Protein AF-0000000079730119 (afdb_homodimer)

Structure (mmCIF, N/CA/C/O backbone):
data_AF-0000000079730119-model_v1
#
loop_
_entity.id
_entity.type
_entity.pdbx_description
1 polymer 'SDR family NAD(P)-dependent oxidoreductase'
#
loop_
_atom_site.group_PDB
_atom_site.id
_atom_site.type_symbol
_atom_site.label_atom_id
_atom_site.label_alt_id
_atom_site.label_comp_id
_atom_site.label_asym_id
_atom_site.label_entity_id
_atom_site.label_seq_id
_atom_site.pdbx_PDB_ins_code
_atom_site.Cartn_x
_atom_site.Cartn_y
_atom_site.Cartn_z
_atom_site.occupancy
_atom_site.B_iso_or_equiv
_atom_site.auth_seq_id
_atom_site.auth_comp_id
_atom_site.auth_asym_id
_atom_site.auth_atom_id
_atom_site.pdbx_PDB_model_num
ATOM 1 N N . MET A 1 1 ? -7.301 -33.875 -11.289 1 64.62 1 MET A N 1
ATOM 2 C CA . MET A 1 1 ? -7.32 -32.844 -12.344 1 64.62 1 MET A CA 1
ATOM 3 C C . MET A 1 1 ? -6.062 -32 -12.297 1 64.62 1 MET A C 1
ATOM 5 O O . MET A 1 1 ? -5.508 -31.766 -11.219 1 64.62 1 MET A O 1
ATOM 9 N N . THR A 1 2 ? -5.434 -31.734 -13.453 1 90.06 2 THR A N 1
ATOM 10 C CA . THR A 1 2 ? -4.188 -30.984 -13.555 1 90.06 2 THR A CA 1
ATOM 11 C C . THR A 1 2 ? -4.41 -29.516 -13.195 1 90.06 2 THR A C 1
ATOM 13 O O . THR A 1 2 ? -5.352 -28.891 -13.672 1 90.06 2 THR A O 1
ATOM 16 N N . ARG A 1 3 ? -3.707 -29.016 -12.281 1 95 3 ARG A N 1
ATOM 17 C CA . ARG A 1 3 ? -3.83 -27.625 -11.844 1 95 3 ARG A CA 1
ATOM 18 C C . ARG A 1 3 ? -3.086 -26.688 -12.789 1 95 3 ARG A C 1
ATOM 20 O O . ARG A 1 3 ? -1.977 -26.984 -13.234 1 95 3 ARG A O 1
ATOM 27 N N . THR A 1 4 ? -3.746 -25.641 -13.086 1 98.25 4 THR A N 1
ATOM 28 C CA . THR A 1 4 ? -3.115 -24.562 -13.836 1 98.25 4 THR A CA 1
ATOM 29 C C . THR A 1 4 ? -2.592 -23.484 -12.898 1 98.25 4 THR A C 1
ATOM 31 O O . THR A 1 4 ? -3.354 -22.906 -12.117 1 98.25 4 THR A O 1
ATOM 34 N N . ALA A 1 5 ? -1.286 -23.203 -12.961 1 98.56 5 ALA A N 1
ATOM 35 C CA . ALA A 1 5 ? -0.645 -22.219 -12.102 1 98.56 5 ALA A CA 1
ATOM 36 C C . ALA A 1 5 ? -0.046 -21.078 -12.922 1 98.56 5 ALA A C 1
ATOM 38 O O . ALA A 1 5 ? 0.557 -21.312 -13.969 1 98.56 5 ALA A O 1
ATOM 39 N N . VAL A 1 6 ? -0.282 -19.891 -12.484 1 98.75 6 VAL A N 1
ATOM 40 C CA . VAL A 1 6 ? 0.342 -18.703 -13.07 1 98.75 6 VAL A CA 1
ATOM 41 C C . VAL A 1 6 ? 1.38 -18.125 -12.109 1 98.75 6 VAL A C 1
ATOM 43 O O . VAL A 1 6 ? 1.077 -17.875 -10.945 1 98.75 6 VAL A O 1
ATOM 46 N N . ILE A 1 7 ? 2.545 -18.016 -12.508 1 98.5 7 ILE A N 1
ATOM 47 C CA . ILE A 1 7 ? 3.578 -17.281 -11.781 1 98.5 7 ILE A CA 1
ATOM 48 C C . ILE A 1 7 ? 3.836 -15.938 -12.461 1 98.5 7 ILE A C 1
ATOM 50 O O . ILE A 1 7 ? 4.449 -15.883 -13.531 1 98.5 7 ILE A O 1
ATOM 54 N N . ALA A 1 8 ? 3.328 -14.883 -11.844 1 97.69 8 ALA A N 1
ATOM 55 C CA . ALA A 1 8 ? 3.432 -13.531 -12.383 1 97.69 8 ALA A CA 1
ATOM 56 C C . ALA A 1 8 ? 4.746 -12.867 -11.969 1 97.69 8 ALA A C 1
ATOM 58 O O . ALA A 1 8 ? 4.875 -12.391 -10.836 1 97.69 8 ALA A O 1
ATOM 59 N N . GLY A 1 9 ? 5.676 -12.719 -12.859 1 94 9 GLY A N 1
ATOM 60 C CA . GLY A 1 9 ? 6.973 -12.133 -12.562 1 94 9 GLY A CA 1
ATOM 61 C C . GLY A 1 9 ? 8.07 -13.164 -12.375 1 94 9 GLY A C 1
ATOM 62 O O . GLY A 1 9 ? 8.781 -13.148 -11.367 1 94 9 GLY A O 1
ATOM 63 N N . VAL A 1 10 ? 8.32 -13.945 -13.383 1 93.38 10 VAL A N 1
ATOM 64 C CA . VAL A 1 10 ? 9.297 -15.031 -13.297 1 93.38 10 VAL A CA 1
ATOM 65 C C . VAL A 1 10 ? 10.68 -14.523 -13.695 1 93.38 10 VAL A C 1
ATOM 67 O O . VAL A 1 10 ? 10.844 -13.93 -14.766 1 93.38 10 VAL A O 1
ATOM 70 N N . GLY A 1 11 ? 11.625 -14.562 -12.836 1 88.12 11 GLY A N 1
ATOM 71 C CA . GLY A 1 11 ? 13.039 -14.336 -13.086 1 88.12 11 GLY A CA 1
ATOM 72 C C . GLY A 1 11 ? 13.93 -15.438 -12.547 1 88.12 11 GLY A C 1
ATOM 73 O O . GLY A 1 11 ? 13.43 -16.453 -12.031 1 88.12 11 GLY A O 1
ATOM 74 N N . PRO A 1 12 ? 15.25 -15.062 -12.789 1 85.94 12 PRO A N 1
ATOM 75 C CA . PRO A 1 12 ? 16.156 -16.047 -12.219 1 85.94 12 PRO A CA 1
ATOM 76 C C . PRO A 1 12 ? 16.141 -16.047 -10.688 1 85.94 12 PRO A C 1
ATOM 78 O O . PRO A 1 12 ? 16.047 -14.984 -10.07 1 85.94 12 PRO A O 1
ATOM 81 N N . GLY A 1 13 ? 15.93 -17.188 -10.023 1 90.06 13 GLY A N 1
ATOM 82 C CA . GLY A 1 13 ? 15.883 -17.328 -8.578 1 90.06 13 GLY A CA 1
ATOM 83 C C . GLY A 1 13 ? 14.617 -18 -8.086 1 90.06 13 GLY A C 1
ATOM 84 O O . GLY A 1 13 ? 14.328 -19.141 -8.469 1 90.06 13 GLY A O 1
ATOM 85 N N . LEU A 1 14 ? 13.891 -17.219 -7.273 1 90.62 14 LEU A N 1
ATOM 86 C CA . LEU A 1 14 ? 12.719 -17.844 -6.664 1 90.62 14 LEU A CA 1
ATOM 87 C C . LEU A 1 14 ? 11.648 -18.141 -7.707 1 90.62 14 LEU A C 1
ATOM 89 O O . LEU A 1 14 ? 11 -19.188 -7.66 1 90.62 14 LEU A O 1
ATOM 93 N N . GLY A 1 15 ? 11.477 -17.25 -8.703 1 94.69 15 GLY A N 1
ATOM 94 C CA . GLY A 1 15 ? 10.492 -17.484 -9.75 1 94.69 15 GLY A CA 1
ATOM 95 C C . GLY A 1 15 ? 10.719 -18.781 -10.508 1 94.69 15 GLY A C 1
ATOM 96 O O . GLY A 1 15 ? 9.773 -19.531 -10.766 1 94.69 15 GLY A O 1
ATOM 97 N N . GLU A 1 16 ? 11.922 -18.969 -10.883 1 96 16 GLU A N 1
ATOM 98 C CA . GLU A 1 16 ? 12.273 -20.203 -11.578 1 96 16 GLU A CA 1
ATOM 99 C C . GLU A 1 16 ? 12.047 -21.422 -10.688 1 96 16 GLU A C 1
ATOM 101 O O . GLU A 1 16 ? 11.5 -22.422 -11.133 1 96 16 GLU A O 1
ATOM 106 N N . SER A 1 17 ? 12.477 -21.344 -9.445 1 96.69 17 SER A N 1
ATOM 107 C CA . SER A 1 17 ? 12.32 -22.438 -8.508 1 96.69 17 SER A CA 1
ATOM 108 C C . SER A 1 17 ? 10.844 -22.781 -8.305 1 96.69 17 SER A C 1
ATOM 110 O O . SER A 1 17 ? 10.484 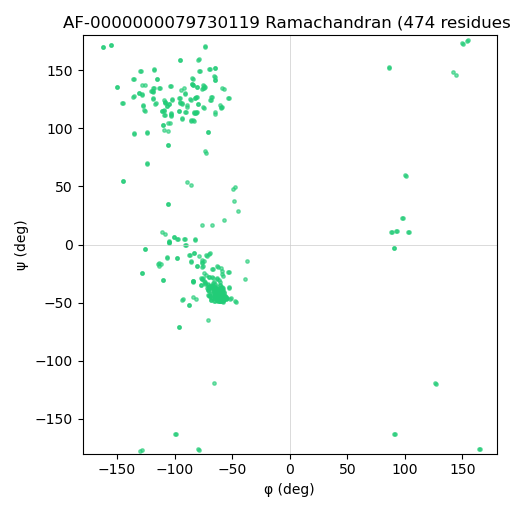-23.969 -8.203 1 96.69 17 SER A O 1
ATOM 112 N N . LEU A 1 18 ? 10 -21.75 -8.234 1 97.38 18 LEU A N 1
ATOM 113 C CA . LEU A 1 18 ? 8.562 -21.969 -8.117 1 97.38 18 LEU A CA 1
ATOM 114 C C . LEU A 1 18 ? 8.031 -22.734 -9.32 1 97.38 18 LEU A C 1
ATOM 116 O O . LEU A 1 18 ? 7.293 -23.703 -9.164 1 97.38 18 LEU A O 1
ATOM 120 N N . ALA A 1 19 ? 8.43 -22.25 -10.492 1 98.06 19 ALA A N 1
ATOM 121 C CA . ALA A 1 19 ? 7.969 -22.875 -11.734 1 98.06 19 ALA A CA 1
ATOM 122 C C . ALA A 1 19 ? 8.352 -24.344 -11.773 1 98.06 19 ALA A C 1
ATOM 124 O O . ALA A 1 19 ? 7.508 -25.203 -12.07 1 98.06 19 ALA A O 1
ATOM 125 N N . ARG A 1 20 ? 9.57 -24.641 -11.484 1 98.19 20 ARG A N 1
ATOM 126 C CA . ARG A 1 20 ? 10.07 -26 -11.531 1 98.19 20 ARG A CA 1
ATOM 127 C C . ARG A 1 20 ? 9.367 -26.875 -10.5 1 98.19 20 ARG A C 1
ATOM 129 O O . ARG A 1 20 ? 9 -28.016 -10.797 1 98.19 20 ARG A O 1
ATOM 136 N N . LYS A 1 21 ? 9.188 -26.344 -9.289 1 97.69 21 LYS A N 1
ATOM 137 C CA . LYS A 1 21 ? 8.523 -27.109 -8.234 1 97.69 21 LYS A CA 1
ATOM 138 C C . LYS A 1 21 ? 7.082 -27.438 -8.609 1 97.69 21 LYS A C 1
ATOM 140 O O . LYS A 1 21 ? 6.648 -28.578 -8.484 1 97.69 21 LYS A O 1
ATOM 145 N N . PHE A 1 22 ? 6.316 -26.453 -9.094 1 98.06 22 PHE A N 1
ATOM 146 C CA . PHE A 1 22 ? 4.918 -26.656 -9.453 1 98.06 22 PHE A CA 1
ATOM 147 C C . PHE A 1 22 ? 4.801 -27.625 -10.625 1 98.06 22 PHE A C 1
ATOM 149 O O . PHE A 1 22 ? 3.906 -28.484 -10.641 1 98.06 22 PHE A O 1
ATOM 156 N N . ALA A 1 23 ? 5.727 -27.547 -11.594 1 98.31 23 ALA A N 1
ATOM 157 C CA . ALA A 1 23 ? 5.727 -28.484 -12.719 1 98.31 23 ALA A CA 1
ATOM 158 C C . ALA A 1 23 ? 6.016 -29.906 -12.242 1 98.31 23 ALA A C 1
ATOM 160 O O . ALA A 1 23 ? 5.371 -30.859 -12.688 1 98.31 23 ALA A O 1
ATOM 161 N N . ALA A 1 24 ? 6.988 -30.031 -11.375 1 97.94 24 ALA A N 1
ATOM 162 C CA . ALA A 1 24 ? 7.348 -31.344 -10.836 1 97.94 24 ALA A CA 1
ATOM 163 C C . ALA A 1 24 ? 6.156 -32 -10.148 1 97.94 24 ALA A C 1
ATOM 165 O O . ALA A 1 24 ? 6.059 -33.219 -10.109 1 97.94 24 ALA A O 1
ATOM 166 N N . GLU A 1 25 ? 5.242 -31.172 -9.648 1 96.88 25 GLU A N 1
ATOM 167 C CA . GLU A 1 25 ? 4.055 -31.688 -8.961 1 96.88 25 GLU A CA 1
ATOM 168 C C . GLU A 1 25 ? 2.908 -31.906 -9.945 1 96.88 25 GLU A C 1
ATOM 170 O O . GLU A 1 25 ? 1.795 -32.25 -9.539 1 96.88 25 GLU A O 1
ATOM 175 N N . GLY A 1 26 ? 3.164 -31.594 -11.242 1 97.62 26 GLY A N 1
ATOM 176 C CA . GLY A 1 26 ? 2.217 -31.969 -12.281 1 97.62 26 GLY A CA 1
ATOM 177 C C . GLY A 1 26 ? 1.379 -30.797 -12.766 1 97.62 26 GLY A C 1
ATOM 178 O O . GLY A 1 26 ? 0.423 -30.984 -13.523 1 97.62 26 GLY A O 1
ATOM 179 N N . CYS A 1 27 ? 1.722 -29.594 -12.398 1 97.88 27 CYS A N 1
ATOM 180 C CA . CYS A 1 27 ? 0.944 -28.422 -12.797 1 97.88 27 CYS A CA 1
ATOM 181 C C . CYS A 1 27 ? 1.251 -28.031 -14.234 1 97.88 27 CYS A C 1
ATOM 183 O O . CYS A 1 27 ? 2.34 -28.297 -14.734 1 97.88 27 CYS A O 1
ATOM 185 N N . GLN A 1 28 ? 0.284 -27.484 -14.875 1 98.62 28 GLN A N 1
ATOM 186 C CA . GLN A 1 28 ? 0.501 -26.641 -16.031 1 98.62 28 GLN A CA 1
ATOM 187 C C . GLN A 1 28 ? 0.872 -25.219 -15.617 1 98.62 28 GLN A C 1
ATOM 189 O O . GLN A 1 28 ? 0.051 -24.5 -15.039 1 98.62 28 GLN A O 1
ATOM 194 N N . VAL A 1 29 ? 2.076 -24.844 -15.93 1 98.75 29 VAL A N 1
ATOM 195 C CA . VAL A 1 29 ? 2.623 -23.625 -15.336 1 98.75 29 VAL A CA 1
ATOM 196 C C . VAL A 1 29 ? 2.77 -22.547 -16.422 1 98.75 29 VAL A C 1
ATOM 198 O O . VAL A 1 29 ? 3.518 -22.719 -17.375 1 98.75 29 VAL A O 1
ATOM 201 N N . ALA A 1 30 ? 2.016 -21.469 -16.297 1 98.81 30 ALA A N 1
ATOM 202 C CA . ALA A 1 30 ? 2.17 -20.297 -17.156 1 98.81 30 ALA A CA 1
ATOM 203 C C . ALA A 1 30 ? 3.145 -19.297 -16.547 1 98.81 30 ALA A C 1
ATOM 205 O O . ALA A 1 30 ? 3.031 -18.953 -15.359 1 98.81 30 ALA A O 1
ATOM 206 N N . LEU A 1 31 ? 4.09 -18.859 -17.328 1 98.44 31 LEU A N 1
ATOM 207 C CA . LEU A 1 31 ? 5.168 -17.984 -16.875 1 98.44 31 LEU A CA 1
ATOM 208 C C . LEU A 1 31 ? 5.004 -16.578 -17.438 1 98.44 31 LEU A C 1
ATOM 210 O O . LEU A 1 31 ? 5.059 -16.391 -18.656 1 98.44 31 LEU A O 1
ATOM 214 N N . PHE A 1 32 ? 4.77 -15.578 -16.578 1 98 32 PHE A N 1
ATOM 215 C CA . PHE A 1 32 ? 4.711 -14.188 -17 1 98 32 PHE A CA 1
ATOM 216 C C . PHE A 1 32 ? 6.055 -13.5 -16.781 1 98 32 PHE A C 1
ATOM 218 O O . PHE A 1 32 ? 6.602 -13.523 -15.68 1 98 32 PHE A O 1
ATOM 225 N N . ALA A 1 33 ? 6.602 -12.922 -17.703 1 96.38 33 ALA A N 1
ATOM 226 C CA . ALA A 1 33 ? 7.77 -12.047 -17.625 1 96.38 33 ALA A CA 1
ATOM 227 C C . ALA A 1 33 ? 7.898 -11.188 -18.875 1 96.38 33 ALA A C 1
ATOM 229 O O . ALA A 1 33 ? 7.254 -11.461 -19.891 1 96.38 33 ALA A O 1
ATOM 230 N N . ARG A 1 34 ? 8.742 -10.258 -18.859 1 92.31 34 ARG A N 1
ATOM 231 C CA . ARG A 1 34 ? 8.961 -9.367 -19.984 1 92.31 34 ARG A CA 1
ATOM 232 C C . ARG A 1 34 ? 9.922 -9.984 -21 1 92.31 34 ARG A C 1
ATOM 234 O O . ARG A 1 34 ? 9.852 -9.695 -22.188 1 92.31 34 ARG A O 1
ATOM 241 N N . SER A 1 35 ? 10.812 -10.75 -20.422 1 90.44 35 SER A N 1
ATOM 242 C CA . SER A 1 35 ? 11.812 -11.391 -21.266 1 90.44 35 SER A CA 1
ATOM 243 C C . SER A 1 35 ? 11.281 -12.672 -21.891 1 90.44 35 SER A C 1
ATOM 245 O O . SER A 1 35 ? 11.281 -13.727 -21.25 1 90.44 35 SER A O 1
ATOM 247 N N . SER A 1 36 ? 11.008 -12.609 -23.156 1 93.44 36 SER A N 1
ATOM 248 C CA . SER A 1 36 ? 10.406 -13.75 -23.844 1 93.44 36 SER A CA 1
ATOM 249 C C . SER A 1 36 ? 11.383 -14.922 -23.922 1 93.44 36 SER A C 1
ATOM 251 O O . SER A 1 36 ? 11.016 -16.062 -23.656 1 93.44 36 SER A O 1
ATOM 253 N N . GLU A 1 37 ? 12.586 -14.617 -24.297 1 96 37 GLU A N 1
ATOM 254 C CA . GLU A 1 37 ? 13.57 -15.672 -24.469 1 96 37 GLU A CA 1
ATOM 255 C C . GLU A 1 37 ? 13.773 -16.469 -23.188 1 96 37 GLU A C 1
ATOM 257 O O . GLU A 1 37 ? 13.766 -17.703 -23.203 1 96 37 GLU A O 1
ATOM 262 N N . TYR A 1 38 ? 13.906 -15.828 -22.125 1 95 38 TYR A N 1
ATOM 263 C CA . TYR A 1 38 ? 14.148 -16.484 -20.844 1 95 38 TYR A CA 1
ATOM 264 C C . TYR A 1 38 ? 13 -17.406 -20.469 1 95 38 TYR A C 1
ATOM 266 O O . TYR A 1 38 ? 13.219 -18.562 -20.109 1 95 38 TYR A O 1
ATOM 274 N N . ILE A 1 39 ? 11.758 -16.922 -20.578 1 97.06 39 ILE A N 1
ATOM 275 C CA . ILE A 1 39 ? 10.633 -17.719 -20.109 1 97.06 39 ILE A CA 1
ATOM 276 C C . ILE A 1 39 ? 10.336 -18.812 -21.125 1 97.06 39 ILE A C 1
ATOM 278 O O . ILE A 1 39 ? 9.82 -19.875 -20.766 1 97.06 39 ILE A O 1
ATOM 282 N N . GLU A 1 40 ? 10.602 -18.641 -22.422 1 97.88 40 GLU A N 1
ATOM 283 C CA . GLU A 1 40 ? 10.461 -19.703 -23.406 1 97.88 40 GLU A CA 1
ATOM 284 C C . GLU A 1 40 ? 11.422 -20.859 -23.109 1 97.88 40 GLU A C 1
ATOM 286 O O . GLU A 1 40 ? 11.023 -22.031 -23.141 1 97.88 40 GLU A O 1
ATOM 291 N N . ASP A 1 41 ? 12.656 -20.484 -22.828 1 97.88 41 ASP A N 1
ATOM 292 C CA . ASP A 1 41 ? 13.648 -21.484 -22.453 1 97.88 41 ASP A CA 1
ATOM 293 C C . ASP A 1 41 ? 13.227 -22.234 -21.188 1 97.88 41 ASP A C 1
ATOM 295 O O . ASP A 1 41 ? 13.32 -23.469 -21.125 1 97.88 41 ASP A O 1
ATOM 299 N N . LEU A 1 42 ? 12.797 -21.531 -20.172 1 97.69 42 LEU A N 1
ATOM 300 C CA . LEU A 1 42 ? 12.375 -22.141 -18.906 1 97.69 42 LEU A CA 1
ATOM 301 C C . LEU A 1 42 ? 11.164 -23.031 -19.125 1 97.69 42 LEU A C 1
ATOM 303 O O . LEU A 1 42 ? 11.117 -24.156 -18.609 1 97.69 42 LEU A O 1
ATOM 307 N N . ALA A 1 43 ? 10.195 -22.562 -19.875 1 98.25 43 ALA A N 1
ATOM 308 C CA . ALA A 1 43 ? 8.984 -23.328 -20.141 1 98.25 43 ALA A CA 1
ATOM 309 C C . ALA A 1 43 ? 9.312 -24.672 -20.781 1 98.25 43 ALA A C 1
ATOM 311 O O . ALA A 1 43 ? 8.711 -25.703 -20.438 1 98.25 43 ALA A O 1
ATOM 312 N N . SER A 1 44 ? 10.266 -24.703 -21.703 1 97.88 44 SER A N 1
ATOM 313 C CA . SER A 1 44 ? 10.641 -25.906 -22.422 1 97.88 44 SER A CA 1
ATOM 314 C C . SER A 1 44 ? 11.461 -26.844 -21.547 1 97.88 44 SER A C 1
ATOM 316 O O . SER A 1 44 ? 11.586 -28.047 -21.844 1 97.88 44 SER A O 1
ATOM 318 N N . ASP A 1 45 ? 12 -26.297 -20.484 1 97.81 45 ASP A N 1
ATOM 319 C CA . ASP A 1 45 ? 12.93 -27.047 -19.656 1 97.81 45 ASP A CA 1
ATOM 320 C C . ASP A 1 45 ? 12.273 -27.5 -18.359 1 97.81 45 ASP A C 1
ATOM 322 O O . ASP A 1 45 ? 12.938 -28.047 -17.484 1 97.81 45 ASP A O 1
ATOM 326 N N . LEU A 1 46 ? 11.016 -27.234 -18.125 1 98 46 LEU A N 1
ATOM 327 C CA . LEU A 1 46 ? 10.344 -27.609 -16.891 1 98 46 LEU A CA 1
ATOM 328 C C . LEU A 1 46 ? 10.258 -29.141 -16.766 1 98 46 LEU A C 1
ATOM 330 O O . LEU A 1 46 ? 10.133 -29.844 -17.781 1 98 46 LEU A O 1
ATOM 334 N N . PRO A 1 47 ? 10.367 -29.641 -15.578 1 97.38 47 PRO A N 1
ATOM 335 C CA . PRO A 1 47 ? 10.375 -31.094 -15.391 1 97.38 47 PRO A CA 1
ATOM 336 C C . PRO A 1 47 ? 9.016 -31.734 -15.672 1 97.38 47 PRO A C 1
ATOM 338 O O . PRO A 1 47 ? 7.977 -31.094 -15.453 1 97.38 47 PRO A O 1
ATOM 341 N N . ASP A 1 48 ? 8.992 -33 -16.109 1 95.31 48 ASP A N 1
ATOM 342 C CA . ASP A 1 48 ? 7.805 -33.844 -16.141 1 95.31 48 ASP A CA 1
ATOM 343 C C . ASP A 1 48 ? 7.289 -34.125 -14.734 1 95.31 48 ASP A C 1
ATOM 345 O O . ASP A 1 48 ? 8.062 -34.188 -13.781 1 95.31 48 ASP A O 1
ATOM 349 N N . PRO A 1 49 ? 5.992 -34.156 -14.562 1 96.31 49 PRO A N 1
ATOM 350 C CA . PRO A 1 49 ? 4.965 -34.281 -15.602 1 96.31 49 PRO A CA 1
ATOM 351 C C . PRO A 1 49 ? 4.312 -32.938 -15.953 1 96.31 49 PRO A C 1
ATOM 353 O O . PRO A 1 49 ? 3.309 -32.906 -16.672 1 96.31 49 PRO A O 1
ATOM 356 N N . GLY A 1 50 ? 4.82 -31.844 -15.391 1 96.88 50 GLY A N 1
ATOM 357 C CA . GLY A 1 50 ? 4.195 -30.547 -15.656 1 96.88 50 GLY A CA 1
ATOM 358 C C . GLY A 1 50 ? 4.477 -30.031 -17.047 1 96.88 50 GLY A C 1
ATOM 359 O O . GLY A 1 50 ? 5.168 -30.672 -17.828 1 96.88 50 GLY A O 1
ATOM 360 N N . GLU A 1 51 ? 3.809 -29 -17.406 1 97.56 51 GLU A N 1
ATOM 361 C CA . GLU A 1 51 ? 3.965 -28.297 -18.688 1 97.56 51 GLU A CA 1
ATOM 362 C C . GLU A 1 51 ? 4.129 -26.797 -18.469 1 97.56 51 GLU A C 1
ATOM 364 O O . GLU A 1 51 ? 3.58 -26.234 -17.531 1 97.56 51 GLU A O 1
ATOM 369 N N . GLY A 1 52 ? 4.883 -26.219 -19.391 1 98.31 52 GLY A N 1
ATOM 370 C CA . GLY A 1 52 ? 5.109 -24.781 -19.297 1 98.31 52 GLY A CA 1
ATOM 371 C C . GLY A 1 52 ? 4.52 -24.016 -20.453 1 98.31 52 GLY A C 1
ATOM 372 O O . GLY A 1 52 ? 4.504 -24.5 -21.594 1 98.31 52 GLY A O 1
ATOM 373 N N . LEU A 1 53 ? 3.994 -22.875 -20.188 1 98.56 53 LEU A N 1
ATOM 374 C CA . LEU A 1 53 ? 3.553 -21.906 -21.188 1 98.56 53 LEU A CA 1
ATOM 375 C C . LEU A 1 53 ? 4.199 -20.547 -20.953 1 98.56 53 LEU A C 1
ATOM 377 O O . LEU A 1 53 ? 4.012 -19.938 -19.906 1 98.56 53 LEU A O 1
ATOM 381 N N . ALA A 1 54 ? 5.035 -20.141 -21.906 1 98.62 54 ALA A N 1
ATOM 382 C CA . ALA A 1 54 ? 5.617 -18.797 -21.844 1 98.62 54 ALA A CA 1
ATOM 383 C C . ALA A 1 54 ? 4.629 -17.75 -22.344 1 98.62 54 ALA A C 1
ATOM 385 O O . ALA A 1 54 ? 4.148 -17.812 -23.469 1 98.62 54 ALA A O 1
ATOM 386 N N . VAL A 1 55 ? 4.297 -16.797 -21.5 1 98.44 55 VAL A N 1
ATOM 387 C CA . VAL A 1 55 ? 3.402 -15.695 -21.859 1 98.44 55 VAL A CA 1
ATOM 388 C C . VAL A 1 55 ? 4.094 -14.359 -21.594 1 98.44 55 VAL A C 1
ATOM 390 O O . VAL A 1 55 ? 4.094 -13.859 -20.469 1 98.44 55 VAL A O 1
ATOM 393 N N . GLN A 1 56 ? 4.676 -13.805 -22.625 1 98.06 56 GLN A N 1
ATOM 394 C CA . GLN A 1 56 ? 5.332 -12.516 -22.453 1 98.06 56 GLN A CA 1
ATOM 395 C C . GLN A 1 56 ? 4.348 -11.445 -21.984 1 98.06 56 GLN A C 1
ATOM 397 O O . GLN A 1 56 ? 3.354 -11.172 -22.656 1 98.06 56 GLN A O 1
ATOM 402 N N . THR A 1 57 ? 4.621 -10.914 -20.781 1 97.62 57 THR A N 1
ATOM 403 C CA . THR A 1 57 ? 3.693 -9.984 -20.156 1 97.62 57 THR A CA 1
ATOM 404 C C . THR A 1 57 ? 4.449 -8.914 -19.359 1 97.62 57 THR A C 1
ATOM 406 O O . THR A 1 57 ? 5.293 -9.242 -18.531 1 97.62 57 THR A O 1
ATOM 409 N N . ASP A 1 58 ? 4.238 -7.688 -19.703 1 97.31 58 ASP A N 1
ATOM 410 C CA . ASP A 1 58 ? 4.598 -6.582 -18.828 1 97.31 58 ASP A CA 1
ATOM 411 C C . ASP A 1 58 ? 3.525 -6.348 -17.766 1 97.31 58 ASP A C 1
ATOM 413 O O . ASP A 1 58 ? 2.428 -5.883 -18.078 1 97.31 58 ASP A O 1
ATOM 417 N N . LEU A 1 59 ? 3.871 -6.598 -16.547 1 96.94 59 LEU A N 1
ATOM 418 C CA . LEU A 1 59 ? 2.889 -6.57 -15.477 1 96.94 59 LEU A CA 1
ATOM 419 C C . LEU A 1 59 ? 2.465 -5.141 -15.156 1 96.94 59 LEU A C 1
ATOM 421 O O . LEU A 1 59 ? 1.514 -4.922 -14.406 1 96.94 59 LEU A O 1
ATOM 425 N N . ALA A 1 60 ? 3.143 -4.152 -15.719 1 96.19 60 ALA A N 1
ATOM 426 C CA . ALA A 1 60 ? 2.697 -2.77 -15.594 1 96.19 60 ALA A CA 1
ATOM 427 C C . ALA A 1 60 ? 1.631 -2.438 -16.625 1 96.19 60 ALA A C 1
ATOM 429 O O . ALA A 1 60 ? 1.044 -1.353 -16.609 1 96.19 60 ALA A O 1
ATOM 430 N N . ASP A 1 61 ? 1.394 -3.348 -17.516 1 97.62 61 ASP A N 1
ATOM 431 C CA . ASP A 1 61 ? 0.438 -3.137 -18.594 1 97.62 61 ASP A CA 1
ATOM 432 C C . ASP A 1 61 ? -0.818 -3.979 -18.391 1 97.62 61 ASP A C 1
ATOM 434 O O . ASP A 1 61 ? -0.809 -5.188 -18.641 1 97.62 61 ASP A O 1
ATOM 438 N N . VAL A 1 62 ? -1.904 -3.35 -18.125 1 98.19 62 VAL A N 1
ATOM 439 C CA . VAL A 1 62 ? -3.16 -3.996 -17.75 1 98.19 62 VAL A CA 1
ATOM 440 C C . VAL A 1 62 ? -3.648 -4.863 -18.922 1 98.19 62 VAL A C 1
ATOM 442 O O . VAL A 1 62 ? -4.062 -6.008 -18.719 1 98.19 62 VAL A O 1
ATOM 445 N N . GLU A 1 63 ? -3.625 -4.348 -20.062 1 98.31 63 GLU A N 1
ATOM 446 C CA . GLU A 1 63 ? -4.137 -5.07 -21.219 1 98.31 63 GLU A CA 1
ATOM 447 C C . GLU A 1 63 ? -3.293 -6.309 -21.516 1 98.31 63 GLU A C 1
ATOM 449 O O . GLU A 1 63 ? -3.828 -7.355 -21.891 1 98.31 63 GLU A O 1
ATOM 454 N N . GLN A 1 64 ? -2.025 -6.23 -21.391 1 98.44 64 GLN A N 1
ATOM 455 C CA . GLN A 1 64 ? -1.167 -7.395 -21.609 1 98.44 64 GLN A CA 1
ATOM 456 C C . GLN A 1 64 ? -1.468 -8.484 -20.578 1 98.44 64 GLN A C 1
ATOM 458 O O . GLN A 1 64 ? -1.431 -9.672 -20.906 1 98.44 64 GLN A O 1
ATOM 463 N N . ILE A 1 65 ? -1.742 -8.109 -19.344 1 98.62 65 ILE A N 1
ATOM 464 C CA . ILE A 1 65 ? -2.105 -9.078 -18.328 1 98.62 65 ILE A CA 1
ATOM 465 C C . ILE A 1 65 ? -3.381 -9.812 -18.734 1 98.62 65 ILE A C 1
ATOM 467 O O . ILE A 1 65 ? -3.434 -11.047 -18.688 1 98.62 65 ILE A O 1
ATOM 471 N N . ARG A 1 66 ? -4.383 -9.078 -19.141 1 98.69 66 ARG A N 1
ATOM 472 C CA . ARG A 1 66 ? -5.66 -9.672 -19.516 1 98.69 66 ARG A CA 1
ATOM 473 C C . ARG A 1 66 ? -5.496 -10.617 -20.703 1 98.69 66 ARG A C 1
ATOM 475 O O . ARG A 1 66 ? -6.039 -11.719 -20.703 1 98.69 66 ARG A O 1
ATOM 482 N N . GLU A 1 67 ? -4.738 -10.148 -21.672 1 98.62 67 GLU A N 1
ATOM 483 C CA . GLU A 1 67 ? -4.453 -10.992 -22.844 1 98.62 67 GLU A CA 1
ATOM 484 C C . GLU A 1 67 ? -3.707 -12.258 -22.438 1 98.62 67 GLU A C 1
ATOM 486 O O . GLU A 1 67 ? -3.934 -13.328 -23 1 98.62 67 GLU A O 1
ATOM 491 N N . GLY A 1 68 ? -2.783 -12.102 -21.5 1 98.69 68 GLY A N 1
ATOM 492 C CA . GLY A 1 68 ? -2.068 -13.258 -20.984 1 98.69 68 GLY A CA 1
ATOM 493 C C . GLY A 1 68 ? -2.982 -14.297 -20.359 1 98.69 68 GLY A C 1
ATOM 494 O O . GLY A 1 68 ? -2.84 -15.492 -20.625 1 98.69 68 GLY A O 1
ATOM 495 N N . PHE A 1 69 ? -3.92 -13.883 -19.562 1 98.81 69 PHE A N 1
ATOM 496 C CA . PHE A 1 69 ? -4.848 -14.812 -18.922 1 98.81 69 PHE A CA 1
ATOM 497 C C . PHE A 1 69 ? -5.754 -15.461 -19.969 1 98.81 69 PHE A C 1
ATOM 499 O O . PHE A 1 69 ? -6.125 -16.625 -19.828 1 98.81 69 PHE A O 1
ATOM 506 N N . GLU A 1 70 ? -6.141 -14.672 -21 1 98.69 70 GLU A N 1
ATOM 507 C CA . GLU A 1 70 ? -6.906 -15.258 -22.094 1 98.69 70 GLU A CA 1
ATOM 508 C C . GLU A 1 70 ? -6.129 -16.375 -22.781 1 98.69 70 GLU A C 1
ATOM 510 O O . GLU A 1 70 ? -6.688 -17.422 -23.094 1 98.69 70 GLU A O 1
ATOM 515 N N . ALA A 1 71 ? -4.883 -16.141 -23.078 1 98.62 71 ALA A N 1
ATOM 516 C CA . ALA A 1 71 ? -4.023 -17.141 -23.703 1 98.62 71 ALA A CA 1
ATOM 517 C C . ALA A 1 71 ? -3.932 -18.391 -22.844 1 98.62 71 ALA A C 1
ATOM 519 O O . ALA A 1 71 ? -3.941 -19.516 -23.359 1 98.62 71 ALA A O 1
ATOM 520 N N . ILE A 1 72 ? -3.818 -18.234 -21.516 1 98.69 72 ILE A N 1
ATOM 521 C CA . ILE A 1 72 ? -3.736 -19.344 -20.578 1 98.69 72 ILE A CA 1
ATOM 522 C C . ILE A 1 72 ? -5.027 -20.156 -20.625 1 98.69 72 ILE A C 1
ATOM 524 O O . ILE A 1 72 ? -4.992 -21.391 -20.719 1 98.69 72 ILE A O 1
ATOM 528 N N . ARG A 1 73 ? -6.16 -19.484 -20.578 1 98.38 73 ARG A N 1
ATOM 529 C CA . ARG A 1 73 ? -7.453 -20.156 -20.609 1 98.38 73 ARG A CA 1
ATOM 530 C C . ARG A 1 73 ? -7.613 -20.969 -21.891 1 98.38 73 ARG A C 1
ATOM 532 O O . ARG A 1 73 ? -8.156 -22.078 -21.859 1 98.38 73 ARG A O 1
ATOM 539 N N . ALA A 1 74 ? -7.176 -20.391 -22.984 1 98.44 74 ALA A N 1
ATOM 540 C CA . ALA A 1 74 ? -7.273 -21.078 -24.266 1 98.44 74 ALA A CA 1
ATOM 541 C C . ALA A 1 74 ? -6.426 -22.344 -24.281 1 98.44 74 ALA A C 1
ATOM 543 O O . ALA A 1 74 ? -6.809 -23.344 -24.891 1 98.44 74 ALA A O 1
ATOM 544 N N . GLU A 1 75 ? -5.297 -22.312 -23.625 1 98.25 75 GLU A N 1
ATOM 545 C CA . GLU A 1 75 ? -4.34 -23.422 -23.703 1 98.25 75 GLU A CA 1
ATOM 546 C C . GLU A 1 75 ? -4.559 -24.422 -22.578 1 98.25 75 GLU A C 1
ATOM 548 O O . GLU A 1 75 ? -4.512 -25.641 -22.812 1 98.25 75 GLU A O 1
ATOM 553 N N . PHE A 1 76 ? -4.715 -23.922 -21.312 1 98.12 76 PHE A N 1
ATOM 554 C CA . PHE A 1 76 ? -4.68 -24.781 -20.141 1 98.12 76 PHE A CA 1
ATOM 555 C C . PHE A 1 76 ? -6.047 -24.828 -19.469 1 98.12 76 PHE A C 1
ATOM 557 O O . PHE A 1 76 ? -6.32 -25.734 -18.672 1 98.12 76 PHE A O 1
ATOM 564 N N . GLY A 1 77 ? -6.953 -23.859 -19.828 1 97.88 77 GLY A N 1
ATOM 565 C CA . GLY A 1 77 ? -8.211 -23.719 -19.109 1 97.88 77 GLY A CA 1
ATOM 566 C C . GLY A 1 77 ? -8.117 -22.75 -17.922 1 97.88 77 GLY A C 1
ATOM 567 O O . GLY A 1 77 ? -7.223 -21.906 -17.875 1 97.88 77 GLY A O 1
ATOM 568 N N . PRO A 1 78 ? -9.086 -22.797 -16.984 1 98.25 78 PRO A N 1
ATOM 569 C CA . PRO A 1 78 ? -9.148 -21.859 -15.875 1 98.25 78 PRO A CA 1
ATOM 570 C C . PRO A 1 78 ? -7.961 -21.984 -14.922 1 98.25 78 PRO A C 1
ATOM 572 O O . PRO A 1 78 ? -7.441 -23.078 -14.727 1 98.25 78 PRO A O 1
ATOM 575 N N . VAL A 1 79 ? -7.629 -20.906 -14.281 1 98.5 79 VAL A N 1
ATOM 576 C CA . VAL A 1 79 ? -6.48 -20.828 -13.383 1 98.5 79 VAL A CA 1
ATOM 577 C C . VAL A 1 79 ? -6.879 -21.328 -11.992 1 98.5 79 VAL A C 1
ATOM 579 O O . VAL A 1 79 ? -7.922 -20.938 -11.469 1 98.5 79 VAL A O 1
ATOM 582 N N . ASP A 1 80 ? -5.965 -22.109 -11.398 1 97.19 80 ASP A N 1
ATOM 583 C CA . ASP A 1 80 ? -6.199 -22.672 -10.07 1 97.19 80 ASP A CA 1
ATOM 584 C C . ASP A 1 80 ? -5.289 -22.016 -9.031 1 97.19 80 ASP A C 1
ATOM 586 O O . ASP A 1 80 ? -5.609 -22 -7.844 1 97.19 80 ASP A O 1
ATOM 590 N N . VAL A 1 81 ? -4.121 -21.594 -9.477 1 97.69 81 VAL A N 1
ATOM 591 C CA . VAL A 1 81 ? -3.113 -21.047 -8.578 1 97.69 81 VAL A CA 1
ATOM 592 C C . VAL A 1 81 ? -2.498 -19.797 -9.203 1 97.69 81 VAL A C 1
ATOM 594 O O . VAL A 1 81 ? -2.107 -19.797 -10.375 1 97.69 81 VAL A O 1
ATOM 597 N N . LEU A 1 82 ? -2.494 -18.75 -8.492 1 98.5 82 LEU A N 1
ATOM 598 C CA . LEU A 1 82 ? -1.784 -17.531 -8.883 1 98.5 82 LEU A CA 1
ATOM 599 C C . LEU A 1 82 ? -0.708 -17.188 -7.855 1 98.5 82 LEU A C 1
ATOM 601 O O . LEU A 1 82 ? -0.977 -17.141 -6.652 1 98.5 82 LEU A O 1
ATOM 605 N N . VAL A 1 83 ? 0.482 -17.016 -8.297 1 98.19 83 VAL A N 1
ATOM 606 C CA . VAL A 1 83 ? 1.547 -16.453 -7.473 1 98.19 83 VAL A CA 1
ATOM 607 C C . VAL A 1 83 ? 1.904 -15.062 -7.969 1 98.19 83 VAL A C 1
ATOM 609 O O . VAL A 1 83 ? 2.557 -14.906 -9 1 98.19 83 VAL A O 1
ATOM 612 N N . ASN A 1 84 ? 1.419 -14.039 -7.246 1 97.81 84 ASN A N 1
ATOM 613 C CA . ASN A 1 84 ? 1.922 -12.688 -7.461 1 97.81 84 ASN A CA 1
ATOM 614 C C . ASN A 1 84 ? 3.348 -12.531 -6.941 1 97.81 84 ASN A C 1
ATOM 616 O O . ASN A 1 84 ? 3.553 -12.188 -5.773 1 97.81 84 ASN A O 1
ATOM 620 N N . HIS A 1 85 ? 4.328 -12.656 -7.828 1 94.19 85 HIS A N 1
ATOM 621 C CA . HIS A 1 85 ? 5.723 -12.781 -7.418 1 94.19 85 HIS A CA 1
ATOM 622 C C . HIS A 1 85 ? 6.543 -11.578 -7.867 1 94.19 85 HIS A C 1
ATOM 624 O O . HIS A 1 85 ? 7.602 -11.297 -7.309 1 94.19 85 HIS A O 1
ATOM 630 N N . ALA A 1 86 ? 6.023 -10.828 -8.781 1 82.81 86 ALA A N 1
ATOM 631 C CA . ALA A 1 86 ? 6.793 -9.734 -9.367 1 82.81 86 ALA A CA 1
ATOM 632 C C . ALA A 1 86 ? 7.234 -8.742 -8.297 1 82.81 86 ALA A C 1
ATOM 634 O O . ALA A 1 86 ? 6.539 -8.547 -7.297 1 82.81 86 ALA A O 1
ATOM 635 N N . SER A 1 87 ? 8.5 -8.406 -8.438 1 73.19 87 SER A N 1
ATOM 636 C CA . SER A 1 87 ? 9.008 -7.34 -7.586 1 73.19 87 SER A CA 1
ATOM 637 C C . SER A 1 87 ? 9.695 -6.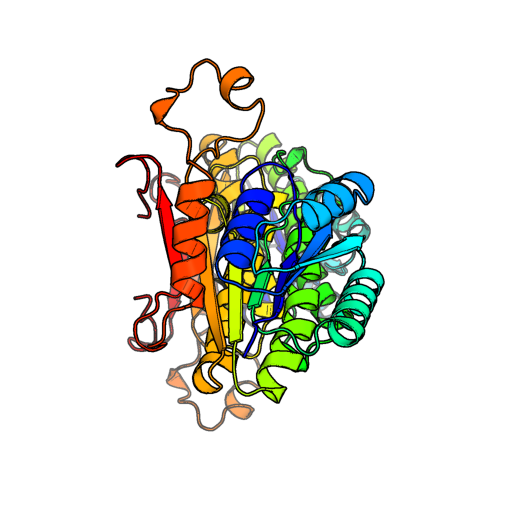258 -8.414 1 73.19 87 SER A C 1
ATOM 639 O O . SER A 1 87 ? 10.484 -6.562 -9.312 1 73.19 87 SER A O 1
ATOM 641 N N . ALA A 1 88 ? 9.227 -5.141 -8.336 1 71.69 88 ALA A N 1
ATOM 642 C CA . ALA A 1 88 ? 9.945 -4 -8.906 1 71.69 88 ALA A CA 1
ATOM 643 C C . ALA A 1 88 ? 10.648 -3.195 -7.82 1 71.69 88 ALA A C 1
ATOM 645 O O . ALA A 1 88 ? 10.031 -2.807 -6.828 1 71.69 88 ALA A O 1
ATOM 646 N N . ALA A 1 89 ? 11.906 -3.096 -8.125 1 68.38 89 ALA A N 1
ATOM 647 C CA . ALA A 1 89 ? 12.797 -2.441 -7.164 1 68.38 89 ALA A CA 1
ATOM 648 C C . ALA A 1 89 ? 12.625 -0.925 -7.203 1 68.38 89 ALA A C 1
ATOM 650 O O . ALA A 1 89 ? 12.367 -0.352 -8.266 1 68.38 89 ALA A O 1
ATOM 651 N N . SER A 1 90 ? 12.531 -0.308 -6.172 1 71 90 SER A N 1
ATOM 652 C CA . SER A 1 90 ? 12.719 1.115 -5.91 1 71 90 SER A CA 1
ATOM 653 C C . SER A 1 90 ? 13.547 1.34 -4.648 1 71 90 SER A C 1
ATOM 655 O O . SER A 1 90 ? 12.992 1.445 -3.551 1 71 90 SER A O 1
ATOM 657 N N . TRP A 1 91 ? 14.812 1.527 -4.801 1 82.31 91 TRP A N 1
ATOM 658 C CA . TRP A 1 91 ? 15.727 1.505 -3.662 1 82.31 91 TRP A CA 1
ATOM 659 C C . TRP A 1 91 ? 16.188 2.914 -3.311 1 82.31 91 TRP A C 1
ATOM 661 O O . TRP A 1 91 ? 17.375 3.129 -3.01 1 82.31 91 TRP A O 1
ATOM 671 N N . THR A 1 92 ? 15.305 3.801 -3.496 1 89.94 92 THR A N 1
ATOM 672 C CA . THR A 1 92 ? 15.609 5.176 -3.104 1 89.94 92 THR A CA 1
ATOM 673 C C . THR A 1 92 ? 14.641 5.652 -2.023 1 89.94 92 THR A C 1
ATOM 675 O O . THR A 1 92 ? 13.516 5.152 -1.921 1 89.94 92 THR A O 1
ATOM 678 N N . GLY A 1 93 ? 15.203 6.559 -1.224 1 94.31 93 GLY A N 1
ATOM 679 C CA . GLY A 1 93 ? 14.406 7.148 -0.157 1 94.31 93 GLY A CA 1
ATOM 680 C C . GLY A 1 93 ? 13.477 8.242 -0.642 1 94.31 93 GLY A C 1
ATOM 681 O O . GLY A 1 93 ? 13.391 8.508 -1.844 1 94.31 93 GLY A O 1
ATOM 682 N N . LEU A 1 94 ? 12.82 8.828 0.328 1 96.75 94 LEU A N 1
ATOM 683 C CA . LEU A 1 94 ? 11.75 9.781 0.048 1 96.75 94 LEU A CA 1
ATOM 684 C C . LEU A 1 94 ? 12.25 10.906 -0.85 1 96.75 94 LEU A C 1
ATOM 686 O O . LEU A 1 94 ? 11.625 11.211 -1.87 1 96.75 94 LEU A O 1
ATOM 690 N N . MET A 1 95 ? 13.398 11.461 -0.529 1 97.06 95 MET A N 1
ATOM 691 C CA . MET A 1 95 ? 13.844 12.688 -1.185 1 97.06 95 MET A CA 1
ATOM 692 C C . MET A 1 95 ? 14.453 12.383 -2.547 1 97.06 95 MET A C 1
ATOM 694 O O . MET A 1 95 ? 14.531 13.266 -3.408 1 97.06 95 MET A O 1
ATOM 698 N N . ASP A 1 96 ? 14.828 11.148 -2.768 1 96.38 96 ASP A N 1
ATOM 699 C CA . ASP A 1 96 ? 15.562 10.797 -3.977 1 96.38 96 ASP A CA 1
ATOM 700 C C . ASP A 1 96 ? 14.688 10.031 -4.957 1 96.38 96 ASP A C 1
ATOM 702 O O . ASP A 1 96 ? 15.086 9.781 -6.098 1 96.38 96 ASP A O 1
ATOM 706 N N . THR A 1 97 ? 13.555 9.617 -4.527 1 96.5 97 THR A N 1
ATOM 707 C CA . THR A 1 97 ? 12.648 8.875 -5.395 1 96.5 97 THR A CA 1
ATOM 708 C C . THR A 1 97 ? 11.844 9.828 -6.273 1 96.5 97 THR A C 1
ATOM 710 O O . THR A 1 97 ? 11.219 10.766 -5.777 1 96.5 97 THR A O 1
ATOM 713 N N . THR A 1 98 ? 11.891 9.602 -7.59 1 96.81 98 THR A N 1
ATOM 714 C CA . THR A 1 98 ? 11.055 10.391 -8.492 1 96.81 98 THR A CA 1
ATOM 715 C C . THR A 1 98 ? 9.617 9.875 -8.492 1 96.81 98 THR A C 1
ATOM 717 O O . THR A 1 98 ? 9.367 8.727 -8.125 1 96.81 98 THR A O 1
ATOM 720 N N . VAL A 1 99 ? 8.695 10.688 -8.906 1 97.06 99 VAL A N 1
ATOM 721 C CA . VAL A 1 99 ? 7.301 10.273 -9.016 1 97.06 99 VAL A CA 1
ATOM 722 C C . VAL A 1 99 ? 7.18 9.102 -9.984 1 97.06 99 VAL A C 1
ATOM 724 O O . VAL A 1 99 ? 6.414 8.164 -9.742 1 97.06 99 VAL A O 1
ATOM 727 N N . GLU A 1 100 ? 7.938 9.18 -11 1 95.81 100 GLU A N 1
ATOM 728 C CA . GLU A 1 100 ? 7.914 8.109 -12 1 95.81 100 GLU A CA 1
ATOM 729 C C . GLU A 1 100 ? 8.352 6.781 -11.406 1 95.81 100 GLU A C 1
ATOM 731 O O . GLU A 1 100 ? 7.711 5.754 -11.617 1 95.81 100 GLU A O 1
ATOM 736 N N . ALA A 1 101 ? 9.469 6.773 -10.688 1 94.94 101 ALA A N 1
ATOM 737 C CA . ALA A 1 101 ? 9.969 5.555 -10.055 1 94.94 101 ALA A CA 1
ATOM 738 C C . ALA A 1 101 ? 8.977 5.023 -9.031 1 94.94 101 ALA A C 1
ATOM 740 O O . ALA A 1 101 ? 8.75 3.814 -8.938 1 94.94 101 ALA A O 1
ATOM 741 N N . PHE A 1 102 ? 8.422 5.934 -8.266 1 95.94 102 PHE A N 1
ATOM 742 C CA . PHE A 1 102 ? 7.406 5.594 -7.273 1 95.94 102 PHE A CA 1
ATOM 743 C C . PHE A 1 102 ? 6.215 4.906 -7.93 1 95.94 102 PHE A C 1
ATOM 745 O O . PHE A 1 102 ? 5.762 3.859 -7.461 1 95.94 102 PHE A O 1
ATOM 752 N N . GLU A 1 103 ? 5.746 5.43 -9.039 1 95.94 103 GLU A N 1
ATOM 753 C CA . GLU A 1 103 ? 4.59 4.906 -9.758 1 95.94 103 GLU A CA 1
ATOM 754 C C . GLU A 1 103 ? 4.918 3.572 -10.43 1 95.94 103 GLU A C 1
ATOM 756 O O . GLU A 1 103 ? 4.051 2.705 -10.555 1 95.94 103 GLU A O 1
ATOM 761 N N . ASN A 1 104 ? 6.098 3.467 -10.859 1 94.62 104 ASN A N 1
ATOM 762 C CA . ASN A 1 104 ? 6.477 2.209 -11.5 1 94.62 104 ASN A CA 1
ATOM 763 C C . ASN A 1 104 ? 6.414 1.042 -10.516 1 94.62 104 ASN A C 1
ATOM 765 O O . ASN A 1 104 ? 5.969 -0.051 -10.867 1 94.62 104 ASN A O 1
ATOM 769 N N . ALA A 1 105 ? 6.883 1.261 -9.305 1 93.75 105 ALA A N 1
ATOM 770 C CA . ALA A 1 105 ? 6.789 0.236 -8.273 1 93.75 105 ALA A CA 1
ATOM 771 C C . ALA A 1 105 ? 5.336 -0.164 -8.031 1 93.75 105 ALA A C 1
ATOM 773 O O . ALA A 1 105 ? 5.027 -1.35 -7.887 1 93.75 105 ALA A O 1
ATOM 774 N N . TRP A 1 106 ? 4.48 0.811 -8.078 1 95 106 TRP A N 1
ATOM 775 C CA . TRP A 1 106 ? 3.053 0.579 -7.891 1 95 106 TRP A CA 1
ATOM 776 C C . TRP A 1 106 ? 2.465 -0.175 -9.078 1 95 106 TRP A C 1
ATOM 778 O O . TRP A 1 106 ? 1.682 -1.11 -8.906 1 95 106 TRP A O 1
ATOM 788 N N . ALA A 1 107 ? 2.812 0.223 -10.211 1 96 107 ALA A N 1
ATOM 789 C CA . ALA A 1 107 ? 2.24 -0.35 -11.43 1 96 107 ALA A CA 1
ATOM 790 C C . ALA A 1 107 ? 2.5 -1.853 -11.5 1 96 107 ALA A C 1
ATOM 792 O O . ALA A 1 107 ? 1.625 -2.621 -11.906 1 96 107 ALA A O 1
ATOM 793 N N . VAL A 1 108 ? 3.625 -2.244 -11.055 1 94.25 108 VAL A N 1
ATOM 794 C CA . VAL A 1 108 ? 4.023 -3.643 -11.172 1 94.25 108 VAL A CA 1
ATOM 795 C C . VAL A 1 108 ? 3.514 -4.43 -9.969 1 94.25 108 VAL A C 1
ATOM 797 O O . VAL A 1 108 ? 2.752 -5.387 -10.117 1 94.25 108 VAL A O 1
ATOM 800 N N . ASN A 1 109 ? 3.814 -3.924 -8.766 1 92 109 ASN A N 1
ATOM 801 C CA . ASN A 1 109 ? 3.561 -4.688 -7.551 1 92 109 ASN A CA 1
ATOM 802 C C . ASN A 1 109 ? 2.117 -4.527 -7.078 1 92 109 ASN A C 1
ATOM 804 O O . ASN A 1 109 ? 1.566 -5.426 -6.441 1 92 109 ASN A O 1
ATOM 808 N N . GLY A 1 110 ? 1.576 -3.387 -7.344 1 94.56 110 GLY A N 1
ATOM 809 C CA . GLY A 1 110 ? 0.236 -3.082 -6.867 1 94.56 110 GLY A CA 1
ATOM 810 C C . GLY A 1 110 ? -0.84 -3.352 -7.902 1 94.56 110 GLY A C 1
ATOM 811 O O . GLY A 1 110 ? -1.48 -4.406 -7.879 1 94.56 110 GLY A O 1
ATOM 812 N N . ARG A 1 111 ? -0.833 -2.471 -8.922 1 97.06 111 ARG A N 1
ATOM 813 C CA . ARG A 1 111 ? -1.885 -2.584 -9.922 1 97.06 111 ARG A CA 1
ATOM 814 C C . ARG A 1 111 ? -1.771 -3.898 -10.688 1 97.06 111 ARG A C 1
ATOM 816 O O . ARG A 1 111 ? -2.781 -4.547 -10.969 1 97.06 111 ARG A O 1
ATOM 823 N N . GLY A 1 112 ? -0.588 -4.266 -11.055 1 97.81 112 GLY A N 1
ATOM 824 C CA . GLY A 1 112 ? -0.4 -5.539 -11.734 1 97.81 112 GLY A CA 1
ATOM 825 C C . GLY A 1 112 ? -0.946 -6.719 -10.953 1 97.81 112 GLY A C 1
ATOM 826 O O . GLY A 1 112 ? -1.639 -7.57 -11.508 1 97.81 112 GLY A O 1
ATOM 827 N N . ALA A 1 113 ? -0.662 -6.781 -9.656 1 97.75 113 ALA A N 1
ATOM 828 C CA . ALA A 1 113 ? -1.161 -7.844 -8.789 1 97.75 113 ALA A CA 1
ATOM 829 C C . ALA A 1 113 ? -2.682 -7.793 -8.68 1 97.75 113 ALA A C 1
ATOM 831 O O . ALA A 1 113 ? -3.34 -8.836 -8.586 1 97.75 113 ALA A O 1
ATOM 832 N N . PHE A 1 114 ? -3.23 -6.621 -8.641 1 98.06 114 PHE A N 1
ATOM 833 C CA . PHE A 1 114 ? -4.676 -6.43 -8.602 1 98.06 114 PHE A CA 1
ATOM 834 C C . PHE A 1 114 ? -5.344 -7.066 -9.805 1 98.06 114 PHE A C 1
ATOM 836 O O . PHE A 1 114 ? -6.273 -7.867 -9.664 1 98.06 114 PHE A O 1
ATOM 843 N N . VAL A 1 115 ? -4.82 -6.777 -10.984 1 98.69 115 VAL A N 1
ATOM 844 C CA . VAL A 1 115 ? -5.422 -7.254 -12.227 1 98.69 115 VAL A CA 1
ATOM 845 C C . VAL A 1 115 ? -5.219 -8.766 -12.352 1 98.69 115 VAL A C 1
ATOM 847 O O . VAL A 1 115 ? -6.141 -9.492 -12.719 1 98.69 115 VAL A O 1
ATOM 850 N N . CYS A 1 116 ? -4.023 -9.242 -12.047 1 98.69 116 CYS A N 1
ATOM 851 C CA . CYS A 1 116 ? -3.779 -10.68 -12.047 1 98.69 116 CYS A CA 1
ATOM 852 C C . CYS A 1 116 ? -4.75 -11.398 -11.117 1 98.69 116 CYS A C 1
ATOM 854 O O . CYS A 1 116 ? -5.289 -12.453 -11.469 1 98.69 116 CYS A O 1
ATOM 856 N N . SER A 1 117 ? -4.941 -10.828 -9.93 1 98.56 117 SER A N 1
ATOM 857 C CA . SER A 1 117 ? -5.824 -11.438 -8.945 1 98.56 117 SER A CA 1
ATOM 858 C C . SER A 1 117 ? -7.273 -11.438 -9.422 1 98.56 117 SER A C 1
ATOM 860 O O . SER A 1 117 ? -8.008 -12.406 -9.188 1 98.56 117 SER A O 1
ATOM 862 N N . GLN A 1 118 ? -7.691 -10.344 -10.062 1 98.56 118 GLN A N 1
ATOM 863 C CA . GLN A 1 118 ? -9.039 -10.297 -10.609 1 98.56 118 GLN A CA 1
ATOM 864 C C . GLN A 1 118 ? -9.281 -11.438 -11.594 1 98.56 118 GLN A C 1
ATOM 866 O O . GLN A 1 118 ? -10.297 -12.125 -11.523 1 98.56 118 GLN A O 1
ATOM 871 N N . GLU A 1 119 ? -8.352 -11.625 -12.484 1 98.69 119 GLU A N 1
ATOM 872 C CA . GLU A 1 119 ? -8.469 -12.648 -13.516 1 98.69 119 GLU A CA 1
ATOM 873 C C . GLU A 1 119 ? -8.469 -14.047 -12.898 1 98.69 119 GLU A C 1
ATOM 875 O O . GLU A 1 119 ? -9.344 -14.867 -13.195 1 98.69 119 GLU A O 1
ATOM 880 N N . ALA A 1 120 ? -7.539 -14.328 -12.016 1 98.75 120 ALA A N 1
ATOM 881 C CA . ALA A 1 120 ? -7.383 -15.664 -11.445 1 98.75 120 ALA A CA 1
ATOM 882 C C . ALA A 1 120 ? -8.562 -16.016 -10.531 1 98.75 120 ALA A C 1
ATOM 884 O O . ALA A 1 120 ? -9.109 -17.109 -10.602 1 98.75 120 ALA A O 1
ATOM 885 N N . VAL A 1 121 ? -8.898 -15.062 -9.648 1 98.25 121 VAL A N 1
ATOM 886 C CA . VAL A 1 121 ? -10.008 -15.305 -8.727 1 98.25 121 VAL A CA 1
ATOM 887 C C . VAL A 1 121 ? -11.305 -15.508 -9.508 1 98.25 121 VAL A C 1
ATOM 889 O O . VAL A 1 121 ? -12.141 -16.328 -9.141 1 98.25 121 VAL A O 1
ATOM 892 N N . GLY A 1 122 ? -11.484 -14.68 -10.617 1 98.31 122 GLY A N 1
ATOM 893 C CA . GLY A 1 122 ? -12.617 -14.93 -11.5 1 98.31 122 GLY A CA 1
ATOM 894 C C . GLY A 1 122 ? -12.719 -16.375 -11.953 1 98.31 122 GLY A C 1
ATOM 895 O O . GLY A 1 122 ? -13.797 -16.969 -11.906 1 98.31 122 GLY A O 1
ATOM 896 N N . ASP A 1 123 ? -11.633 -16.969 -12.375 1 98.38 123 ASP A N 1
ATOM 897 C CA . ASP A 1 123 ? -11.578 -18.359 -12.789 1 98.38 123 ASP A CA 1
ATOM 898 C C . ASP A 1 123 ? -11.883 -19.297 -11.617 1 98.38 123 ASP A C 1
ATOM 900 O O . ASP A 1 123 ? -12.633 -20.266 -11.766 1 98.38 123 ASP A O 1
ATOM 904 N N . MET A 1 124 ? -11.328 -19 -10.43 1 97.06 124 MET A N 1
ATOM 905 C CA . MET A 1 124 ? -11.438 -19.844 -9.242 1 97.06 124 MET A CA 1
ATOM 906 C C . MET A 1 124 ? -12.875 -19.875 -8.734 1 97.06 124 MET A C 1
ATOM 908 O O . MET A 1 124 ? -13.328 -20.906 -8.227 1 97.06 124 MET A O 1
ATOM 912 N N . LEU A 1 125 ? -13.5 -18.734 -8.898 1 96.69 125 LEU A N 1
ATOM 913 C CA . LEU A 1 125 ? -14.906 -18.688 -8.508 1 96.69 125 LEU A CA 1
ATOM 914 C C . LEU A 1 125 ? -15.75 -19.578 -9.406 1 96.69 125 LEU A C 1
ATOM 916 O O . LEU A 1 125 ? -16.719 -20.188 -8.945 1 96.69 125 LEU A O 1
ATOM 920 N N . GLU A 1 126 ? -15.352 -19.672 -10.625 1 95.19 126 GLU A N 1
ATOM 921 C CA . GLU A 1 126 ? -16.078 -20.516 -11.578 1 95.19 126 GLU A CA 1
ATOM 922 C C . GLU A 1 126 ? -15.828 -21.984 -11.32 1 95.19 126 GLU A C 1
ATOM 924 O O . GLU A 1 126 ? -16.734 -22.812 -11.477 1 95.19 126 GLU A O 1
ATOM 929 N N . THR A 1 127 ? -14.688 -22.359 -10.883 1 94.06 127 THR A N 1
ATOM 930 C CA . THR A 1 127 ? -14.312 -23.766 -10.742 1 94.06 127 THR A CA 1
ATOM 931 C C . THR A 1 127 ? -14.508 -24.219 -9.297 1 94.06 127 THR A C 1
ATOM 933 O O . THR A 1 127 ? -14.438 -25.422 -9.008 1 94.06 127 THR A O 1
ATOM 936 N N . GLY A 1 128 ? -14.734 -23.328 -8.391 1 91.38 128 GLY A N 1
ATOM 937 C CA . GLY A 1 128 ? -15.109 -23.672 -7.027 1 91.38 128 GLY A CA 1
ATOM 938 C C . GLY A 1 128 ? -13.945 -23.656 -6.059 1 91.38 128 GLY A C 1
ATOM 939 O O . GLY A 1 128 ? -13.945 -24.375 -5.062 1 91.38 128 GLY A O 1
ATOM 940 N N . GLY A 1 129 ? -12.883 -22.875 -6.453 1 91.44 129 GLY A N 1
ATOM 941 C CA . GLY A 1 129 ? -11.789 -22.734 -5.508 1 91.44 129 GLY A CA 1
ATOM 942 C C . GLY A 1 129 ? -10.445 -22.516 -6.18 1 91.44 129 GLY A C 1
ATOM 943 O O . GLY A 1 129 ? -10.328 -22.625 -7.402 1 91.44 129 GLY A O 1
ATOM 944 N N . GLY A 1 130 ? -9.43 -22.219 -5.289 1 94.5 130 GLY A N 1
ATOM 945 C CA . GLY A 1 130 ? -8.078 -21.984 -5.766 1 94.5 130 GLY A CA 1
ATOM 946 C C . GLY A 1 130 ? -7.184 -21.328 -4.723 1 94.5 130 GLY A C 1
ATOM 947 O O . GLY A 1 130 ? -7.539 -21.281 -3.543 1 94.5 130 GLY A O 1
ATOM 948 N N . THR A 1 131 ? -5.953 -21.016 -5.137 1 94.56 131 THR A N 1
ATOM 949 C CA . THR A 1 131 ? -4.977 -20.422 -4.23 1 94.56 131 THR A CA 1
ATOM 950 C C . THR A 1 131 ? -4.332 -19.188 -4.863 1 94.56 131 THR A C 1
ATOM 952 O O . THR A 1 131 ? -3.963 -19.203 -6.039 1 94.56 131 THR A O 1
ATOM 955 N N . VAL A 1 132 ? -4.312 -18.109 -4.113 1 96 132 VAL A N 1
ATOM 956 C CA . VAL A 1 132 ? -3.598 -16.906 -4.512 1 96 132 VAL A CA 1
ATOM 957 C C . VAL A 1 132 ? -2.475 -16.625 -3.52 1 96 132 VAL A C 1
ATOM 959 O O . VAL A 1 132 ? -2.723 -16.469 -2.32 1 96 132 VAL A O 1
ATOM 962 N N . LEU A 1 133 ? -1.26 -16.562 -3.996 1 95.75 133 LEU A N 1
ATOM 963 C CA . LEU A 1 133 ? -0.107 -16.266 -3.152 1 95.75 133 LEU A CA 1
ATOM 964 C C . LEU A 1 133 ? 0.503 -14.922 -3.514 1 95.75 133 LEU A C 1
ATOM 966 O O . LEU A 1 133 ? 0.615 -14.586 -4.691 1 95.75 133 LEU A O 1
ATOM 970 N N . PHE A 1 134 ? 0.81 -14.125 -2.518 1 95.88 134 PHE A N 1
ATOM 971 C CA . PHE A 1 134 ? 1.571 -12.891 -2.666 1 95.88 134 PHE A CA 1
ATOM 972 C C . PHE A 1 134 ? 2.969 -13.047 -2.076 1 95.88 134 PHE A C 1
ATOM 974 O O . PHE A 1 134 ? 3.119 -13.383 -0.901 1 95.88 134 PHE A O 1
ATOM 981 N N . THR A 1 135 ? 3.953 -12.812 -2.893 1 94.19 135 THR A N 1
ATOM 982 C CA . THR A 1 135 ? 5.316 -12.797 -2.375 1 94.19 135 THR A CA 1
ATOM 983 C C . THR A 1 135 ? 5.656 -11.438 -1.769 1 94.19 135 THR A C 1
ATOM 985 O O . THR A 1 135 ? 5.734 -10.438 -2.482 1 94.19 135 THR A O 1
ATOM 988 N N . GLY A 1 136 ? 5.852 -11.406 -0.535 1 90.75 136 GLY A N 1
ATOM 989 C CA . GLY A 1 136 ? 6.188 -10.188 0.183 1 90.75 136 GLY A CA 1
ATOM 990 C C . GLY A 1 136 ? 7.672 -10.047 0.465 1 90.75 136 GLY A C 1
ATOM 991 O O . GLY A 1 136 ? 8.5 -10.5 -0.329 1 90.75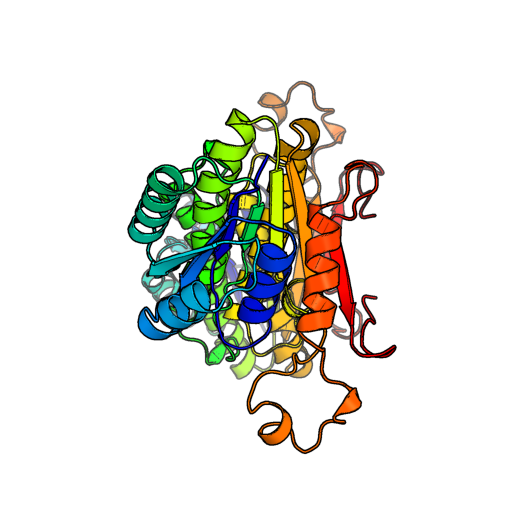 136 GLY A O 1
ATOM 992 N N . ALA A 1 137 ? 8.023 -9.242 1.319 1 83.38 137 ALA A N 1
ATOM 993 C CA . ALA A 1 137 ? 9.359 -8.93 1.82 1 83.38 137 ALA A CA 1
ATOM 994 C C . ALA A 1 137 ? 9.297 -8.352 3.232 1 83.38 137 ALA A C 1
ATOM 996 O O . ALA A 1 137 ? 8.211 -8.125 3.768 1 83.38 137 ALA A O 1
ATOM 997 N N . THR A 1 138 ? 10.445 -8.219 3.762 1 76.75 138 THR A N 1
ATOM 998 C CA . THR A 1 138 ? 10.492 -7.484 5.023 1 76.75 138 THR A CA 1
ATOM 999 C C . THR A 1 138 ? 9.812 -6.125 4.883 1 76.75 138 THR A C 1
ATOM 1001 O O . THR A 1 138 ? 9.086 -5.691 5.781 1 76.75 138 THR A O 1
ATOM 1004 N N . SER A 1 139 ? 9.984 -5.531 3.773 1 77.5 139 SER A N 1
ATOM 1005 C CA . SER A 1 139 ? 9.43 -4.207 3.502 1 77.5 139 SER A CA 1
ATOM 1006 C C . SER A 1 139 ? 7.91 -4.254 3.395 1 77.5 139 SER A C 1
ATOM 1008 O O . SER A 1 139 ? 7.258 -3.211 3.334 1 77.5 139 SER A O 1
ATOM 1010 N N . ALA A 1 140 ? 7.352 -5.414 3.398 1 82.69 140 ALA A N 1
ATOM 1011 C CA . ALA A 1 140 ? 5.895 -5.531 3.355 1 82.69 140 ALA A CA 1
ATOM 1012 C C . ALA A 1 140 ? 5.297 -5.438 4.754 1 82.69 140 ALA A C 1
ATOM 1014 O O . ALA A 1 140 ? 4.086 -5.262 4.906 1 82.69 140 ALA A O 1
ATOM 1015 N N . VAL A 1 141 ? 6.176 -5.582 5.742 1 80 141 VAL A N 1
ATOM 1016 C CA . VAL A 1 141 ? 5.656 -5.621 7.105 1 80 141 VAL A CA 1
ATOM 1017 C C . VAL A 1 141 ? 6.41 -4.609 7.973 1 80 141 VAL A C 1
ATOM 1019 O O . VAL A 1 141 ? 5.902 -4.176 9.008 1 80 141 VAL A O 1
ATOM 1022 N N . ARG A 1 142 ? 7.605 -4.344 7.508 1 81.31 142 ARG A N 1
ATOM 1023 C CA . ARG A 1 142 ? 8.461 -3.389 8.211 1 81.31 142 ARG A CA 1
ATOM 1024 C C . ARG A 1 142 ? 9.391 -2.668 7.238 1 81.31 142 ARG A C 1
ATOM 1026 O O . ARG A 1 142 ? 9.969 -3.293 6.352 1 81.31 142 ARG A O 1
ATOM 1033 N N . SER A 1 143 ? 9.477 -1.354 7.453 1 82.69 143 SER A N 1
ATOM 1034 C CA . SER A 1 143 ? 10.398 -0.594 6.617 1 82.69 143 SER A CA 1
ATOM 1035 C C . SER A 1 143 ? 11.664 -0.227 7.383 1 82.69 143 SER A C 1
ATOM 1037 O O . SER A 1 143 ? 11.602 0.126 8.562 1 82.69 143 SER A O 1
ATOM 1039 N N . LEU A 1 144 ? 12.789 -0.378 6.75 1 77.81 144 LEU A N 1
ATOM 1040 C CA . LEU A 1 144 ? 14.055 0.053 7.332 1 77.81 144 LEU A CA 1
ATOM 1041 C C . LEU A 1 144 ? 14.461 1.427 6.809 1 77.81 144 LEU A C 1
ATOM 1043 O O . LEU A 1 144 ? 15.5 1.96 7.184 1 77.81 144 LEU A O 1
ATOM 1047 N N . GLY A 1 145 ? 13.547 1.984 6.023 1 86.44 145 GLY A N 1
ATOM 1048 C CA . GLY A 1 145 ? 13.844 3.275 5.422 1 86.44 145 GLY A CA 1
ATOM 1049 C C . GLY A 1 145 ? 14.609 3.166 4.117 1 86.44 145 GLY A C 1
ATOM 1050 O O . GLY A 1 145 ? 15.281 2.164 3.869 1 86.44 145 GLY A O 1
ATOM 1051 N N . GLY A 1 146 ? 14.445 4.168 3.215 1 90.69 146 GLY A N 1
ATOM 1052 C CA . GLY A 1 146 ? 15.266 4.285 2.021 1 90.69 146 GLY A CA 1
ATOM 1053 C C . GLY A 1 146 ? 14.719 3.51 0.839 1 90.69 146 GLY A C 1
ATOM 1054 O O . GLY A 1 146 ? 15.43 3.281 -0.143 1 90.69 146 GLY A O 1
ATOM 1055 N N . ALA A 1 147 ? 13.586 3.045 0.902 1 92.06 147 ALA A N 1
ATOM 1056 C CA . ALA A 1 147 ? 12.938 2.303 -0.179 1 92.06 147 ALA A CA 1
ATOM 1057 C C . ALA A 1 147 ? 11.438 2.588 -0.221 1 92.06 147 ALA A C 1
ATOM 1059 O O . ALA A 1 147 ? 10.625 1.663 -0.239 1 92.06 147 ALA A O 1
ATOM 1060 N N . ILE A 1 148 ? 11.086 3.83 -0.31 1 94.88 148 ILE A N 1
ATOM 1061 C CA . ILE A 1 148 ? 9.734 4.293 -0.03 1 94.88 148 ILE A CA 1
ATOM 1062 C C . ILE A 1 148 ? 8.766 3.713 -1.06 1 94.88 148 ILE A C 1
ATOM 1064 O O . ILE A 1 148 ? 7.68 3.248 -0.706 1 94.88 148 ILE A O 1
ATOM 1068 N N . GLY A 1 149 ? 9.133 3.764 -2.35 1 94 149 GLY A N 1
ATOM 1069 C CA . GLY A 1 149 ? 8.25 3.219 -3.371 1 94 149 GLY A CA 1
ATOM 1070 C C . GLY A 1 149 ? 8.047 1.72 -3.244 1 94 149 GLY A C 1
ATOM 1071 O O . GLY A 1 149 ? 6.922 1.23 -3.354 1 94 149 GLY A O 1
ATOM 1072 N N . PHE A 1 150 ? 9.109 0.985 -3.002 1 92.25 150 PHE A N 1
ATOM 1073 C CA . PHE A 1 150 ? 9.055 -0.46 -2.814 1 92.25 150 PHE A CA 1
ATOM 1074 C C . PHE A 1 150 ? 8.227 -0.816 -1.584 1 92.25 150 PHE A C 1
ATOM 1076 O O . PHE A 1 150 ? 7.355 -1.684 -1.646 1 92.25 150 PHE A O 1
ATOM 1083 N N . THR A 1 151 ? 8.469 -0.125 -0.512 1 92.94 151 THR A N 1
ATOM 1084 C CA . THR A 1 151 ? 7.762 -0.353 0.744 1 92.94 151 THR A CA 1
ATOM 1085 C C . THR A 1 151 ? 6.266 -0.11 0.575 1 92.94 151 THR A C 1
ATOM 1087 O O . THR A 1 151 ? 5.449 -0.938 0.979 1 92.94 151 THR A O 1
ATOM 1090 N N . ALA A 1 152 ? 5.961 0.975 -0.028 1 94.94 152 ALA A N 1
ATOM 1091 C CA . ALA A 1 152 ? 4.555 1.298 -0.245 1 94.94 152 ALA A CA 1
ATOM 1092 C C . ALA A 1 152 ? 3.857 0.206 -1.054 1 94.94 152 ALA A C 1
ATOM 1094 O O . ALA A 1 152 ? 2.775 -0.256 -0.683 1 94.94 152 ALA A O 1
ATOM 1095 N N . ALA A 1 153 ? 4.453 -0.187 -2.096 1 93.94 153 ALA A N 1
ATOM 1096 C CA . ALA A 1 153 ? 3.865 -1.186 -2.984 1 93.94 153 ALA A CA 1
ATOM 1097 C C . ALA A 1 153 ? 3.719 -2.529 -2.277 1 93.94 153 ALA A C 1
ATOM 1099 O O . ALA A 1 153 ? 2.699 -3.207 -2.422 1 93.94 153 ALA A O 1
ATOM 1100 N N . LYS A 1 154 ? 4.715 -2.922 -1.541 1 93.44 154 LYS A N 1
ATOM 1101 C CA . LYS A 1 154 ? 4.684 -4.215 -0.865 1 93.44 154 LYS A CA 1
ATOM 1102 C C . LYS A 1 154 ? 3.674 -4.215 0.277 1 93.44 154 LYS A C 1
ATOM 1104 O O . LYS A 1 154 ? 3.033 -5.234 0.546 1 93.44 154 LYS A O 1
ATOM 1109 N N . PHE A 1 155 ? 3.547 -3.111 0.98 1 93.56 155 PHE A N 1
ATOM 1110 C CA . PHE A 1 155 ? 2.48 -2.992 1.968 1 93.56 155 PHE A CA 1
ATOM 1111 C C . PHE A 1 155 ? 1.113 -3.098 1.303 1 93.56 155 PHE A C 1
ATOM 1113 O O . PHE A 1 155 ? 0.215 -3.766 1.821 1 93.56 155 PHE A O 1
ATOM 1120 N N . ALA A 1 156 ? 0.995 -2.441 0.207 1 94.62 156 ALA A N 1
ATOM 1121 C CA . ALA A 1 156 ? -0.266 -2.494 -0.529 1 94.62 156 ALA A CA 1
ATOM 1122 C C . ALA A 1 156 ? -0.61 -3.926 -0.924 1 94.62 156 ALA A C 1
ATOM 1124 O O . ALA A 1 156 ? -1.762 -4.352 -0.799 1 94.62 156 ALA A O 1
ATOM 1125 N N . ALA A 1 157 ? 0.357 -4.625 -1.422 1 94.31 157 ALA A N 1
ATOM 1126 C CA . ALA A 1 157 ? 0.16 -6.023 -1.801 1 94.31 157 ALA A CA 1
ATOM 1127 C C . ALA A 1 157 ? -0.298 -6.855 -0.606 1 94.31 157 ALA A C 1
ATOM 1129 O O . ALA A 1 157 ? -1.173 -7.715 -0.74 1 94.31 157 ALA A O 1
ATOM 1130 N N . ARG A 1 158 ? 0.275 -6.652 0.541 1 92.88 158 ARG A N 1
ATOM 1131 C CA . ARG A 1 158 ? -0.137 -7.332 1.763 1 92.88 158 ARG A CA 1
ATOM 1132 C C . ARG A 1 158 ? -1.596 -7.035 2.092 1 92.88 158 ARG A C 1
ATOM 1134 O O . ARG A 1 158 ? -2.354 -7.938 2.453 1 92.88 158 ARG A O 1
ATOM 1141 N N . GLY A 1 159 ? -1.916 -5.762 2.004 1 93.12 159 GLY A N 1
ATOM 1142 C CA . GLY A 1 159 ? -3.303 -5.383 2.223 1 93.12 159 GLY A CA 1
ATOM 1143 C C . GLY A 1 159 ? -4.262 -6.035 1.248 1 93.12 159 GLY A C 1
ATOM 1144 O O . GLY A 1 159 ? -5.348 -6.477 1.638 1 93.12 159 GLY A O 1
ATOM 1145 N N . MET A 1 160 ? -3.914 -6.117 -0.013 1 94.94 160 MET A N 1
ATOM 1146 C CA . MET A 1 160 ? -4.742 -6.777 -1.019 1 94.94 160 MET A CA 1
ATOM 1147 C C . MET A 1 160 ? -4.922 -8.258 -0.693 1 94.94 160 MET A C 1
ATOM 1149 O O . MET A 1 160 ? -6.027 -8.789 -0.803 1 94.94 160 MET A O 1
ATOM 1153 N N . ALA A 1 161 ? -3.816 -8.875 -0.306 1 93.75 161 ALA A N 1
ATOM 1154 C CA . ALA A 1 161 ? -3.895 -10.281 0.076 1 93.75 161 ALA A CA 1
ATOM 1155 C C . ALA A 1 161 ? -4.93 -10.492 1.177 1 93.75 161 ALA A C 1
ATOM 1157 O O . ALA A 1 161 ? -5.762 -11.398 1.091 1 93.75 161 ALA A O 1
ATOM 1158 N N . MET A 1 162 ? -4.879 -9.633 2.16 1 92.12 162 MET A N 1
ATOM 1159 C CA . MET A 1 162 ? -5.809 -9.742 3.279 1 92.12 162 MET A CA 1
ATOM 1160 C C . MET A 1 162 ? -7.242 -9.508 2.818 1 92.12 162 MET A C 1
ATOM 1162 O O . MET A 1 162 ? -8.164 -10.211 3.238 1 92.12 162 MET A O 1
ATOM 1166 N N . ASP A 1 163 ? -7.414 -8.523 1.984 1 92.81 163 ASP A N 1
ATOM 1167 C CA . ASP A 1 163 ? -8.75 -8.18 1.497 1 92.81 163 ASP A CA 1
ATOM 1168 C C . ASP A 1 163 ? -9.352 -9.336 0.695 1 92.81 163 ASP A C 1
ATOM 1170 O O . ASP A 1 163 ? -10.5 -9.711 0.909 1 92.81 163 ASP A O 1
ATOM 1174 N N . ILE A 1 164 ? -8.617 -9.93 -0.145 1 94.56 164 ILE A N 1
ATOM 1175 C CA . ILE A 1 164 ? -9.078 -11.031 -0.985 1 94.56 164 ILE A CA 1
ATOM 1176 C C . ILE A 1 164 ? -9.367 -12.258 -0.118 1 94.56 164 ILE A C 1
ATOM 1178 O O . ILE A 1 164 ? -10.375 -12.945 -0.326 1 94.56 164 ILE A O 1
ATOM 1182 N N . ALA A 1 165 ? -8.484 -12.547 0.866 1 92.38 165 ALA A N 1
ATOM 1183 C CA . ALA A 1 165 ? -8.688 -13.672 1.775 1 92.38 165 ALA A CA 1
ATOM 1184 C C . ALA A 1 165 ? -10.023 -13.547 2.504 1 92.38 165 ALA A C 1
ATOM 1186 O O . ALA A 1 165 ? -10.758 -14.531 2.627 1 92.38 165 ALA A O 1
ATOM 1187 N N . GLN A 1 166 ? -10.289 -12.344 2.963 1 90.88 166 GLN A N 1
ATOM 1188 C CA . GLN A 1 166 ? -11.523 -12.109 3.701 1 90.88 166 GLN A CA 1
ATOM 1189 C C . GLN A 1 166 ? -12.734 -12.219 2.785 1 90.88 166 GLN A C 1
ATOM 1191 O O . GLN A 1 166 ? -13.789 -12.727 3.191 1 90.88 166 GLN A O 1
ATOM 1196 N N . GLU A 1 167 ? -12.633 -11.797 1.604 1 92.19 167 GLU A N 1
ATOM 1197 C CA . GLU A 1 167 ? -13.766 -11.75 0.676 1 92.19 167 GLU A CA 1
ATOM 1198 C C . GLU A 1 167 ? -14.086 -13.133 0.121 1 92.19 167 GLU A C 1
ATOM 1200 O O . GLU A 1 167 ? -15.25 -13.492 -0.024 1 92.19 167 GLU A O 1
ATOM 1205 N N . PHE A 1 168 ? -13.055 -13.953 -0.089 1 92.88 168 PHE A N 1
ATOM 1206 C CA . PHE A 1 168 ? -13.32 -15.133 -0.903 1 92.88 168 PHE A CA 1
ATOM 1207 C C . PHE A 1 168 ? -12.898 -16.406 -0.169 1 92.88 168 PHE A C 1
ATOM 1209 O O . PHE A 1 168 ? -13.078 -17.516 -0.677 1 92.88 168 PHE A O 1
ATOM 1216 N N . GLY A 1 169 ? -12.32 -16.234 0.989 1 89.19 169 GLY A N 1
ATOM 1217 C CA . GLY A 1 169 ? -12.031 -17.391 1.81 1 89.19 169 GLY A CA 1
ATOM 1218 C C . GLY A 1 169 ? -13.203 -18.359 1.917 1 89.19 169 GLY A C 1
ATOM 1219 O O . GLY A 1 169 ? -13.055 -19.547 1.685 1 89.19 169 GLY A O 1
ATOM 1220 N N . PRO A 1 170 ? -14.344 -17.812 2.232 1 88.94 170 PRO A N 1
ATOM 1221 C CA . PRO A 1 170 ? -15.531 -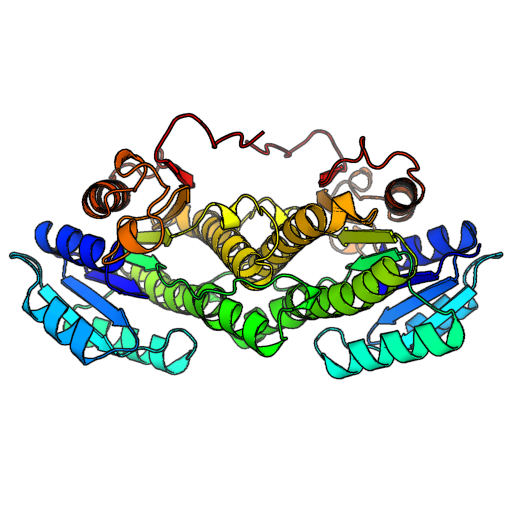18.672 2.365 1 88.94 170 PRO A CA 1
ATOM 1222 C C . PRO A 1 170 ? -15.898 -19.375 1.058 1 88.94 170 PRO A C 1
ATOM 1224 O O . PRO A 1 170 ? -16.641 -20.344 1.069 1 88.94 170 PRO A O 1
ATOM 1227 N N . GLU A 1 171 ? -15.438 -18.891 -0.077 1 90.56 171 GLU A N 1
ATOM 1228 C CA . GLU A 1 171 ? -15.734 -19.484 -1.38 1 90.56 171 GLU A CA 1
ATOM 1229 C C . GLU A 1 171 ? -14.695 -20.516 -1.771 1 90.56 171 GLU A C 1
ATOM 1231 O O . GLU A 1 171 ? -14.68 -21 -2.906 1 90.56 171 GLU A O 1
ATOM 1236 N N . GLY A 1 172 ? -13.75 -20.797 -0.844 1 89.19 172 GLY A N 1
ATOM 1237 C CA . GLY A 1 172 ? -12.773 -21.844 -1.078 1 89.19 172 GLY A CA 1
ATOM 1238 C C . GLY A 1 172 ? -11.492 -21.344 -1.706 1 89.19 172 GLY A C 1
ATOM 1239 O O . GLY A 1 172 ? -10.688 -22.141 -2.209 1 89.19 172 GLY A O 1
ATOM 1240 N N . ILE A 1 173 ? -11.344 -20.078 -1.74 1 92.44 173 ILE A N 1
ATOM 1241 C CA . ILE A 1 173 ? -10.109 -19.516 -2.287 1 92.44 173 ILE A CA 1
ATOM 1242 C C . ILE A 1 173 ? -9.133 -19.203 -1.154 1 92.44 173 ILE A C 1
ATOM 1244 O O . ILE A 1 173 ? -9.398 -18.344 -0.309 1 92.44 173 ILE A O 1
ATOM 1248 N N . HIS A 1 174 ? -8.016 -19.891 -1.13 1 92.12 174 HIS A N 1
ATOM 1249 C CA . HIS A 1 174 ? -6.973 -19.688 -0.137 1 92.12 174 HIS A CA 1
ATOM 1250 C C . HIS A 1 174 ? -6.012 -18.578 -0.571 1 92.12 174 HIS A C 1
ATOM 1252 O O . HIS A 1 174 ? -5.473 -18.625 -1.68 1 92.12 174 HIS A O 1
ATOM 1258 N N . VAL A 1 175 ? -5.875 -17.609 0.316 1 93.5 175 VAL A N 1
ATOM 1259 C CA . VAL A 1 175 ? -4.945 -16.516 0.037 1 93.5 175 VAL A CA 1
ATOM 1260 C C . VAL A 1 175 ? -3.859 -16.484 1.109 1 93.5 175 VAL A C 1
ATOM 1262 O O . VAL A 1 175 ? -4.156 -16.531 2.305 1 93.5 175 VAL A O 1
ATOM 1265 N N . ALA A 1 176 ? -2.596 -16.391 0.67 1 91.75 176 ALA A N 1
ATOM 1266 C CA . ALA A 1 176 ? -1.499 -16.312 1.63 1 91.75 176 ALA A CA 1
ATOM 1267 C C . ALA A 1 176 ? -0.489 -15.234 1.216 1 91.75 176 ALA A C 1
ATOM 1269 O O . ALA A 1 176 ? -0.301 -14.984 0.024 1 91.75 176 ALA A O 1
ATOM 1270 N N . HIS A 1 177 ? 0.025 -14.562 2.141 1 92.12 177 HIS A N 1
ATOM 1271 C CA . HIS A 1 177 ? 1.119 -13.609 1.996 1 92.12 177 HIS A CA 1
ATOM 1272 C C . HIS A 1 177 ? 2.418 -14.164 2.566 1 92.12 177 HIS A C 1
ATOM 1274 O O . HIS A 1 177 ? 2.494 -14.477 3.758 1 92.12 177 HIS A O 1
ATOM 1280 N N . VAL A 1 178 ? 3.426 -14.312 1.778 1 90.62 178 VAL A N 1
ATOM 1281 C CA . VAL A 1 178 ? 4.691 -14.914 2.184 1 90.62 178 VAL A CA 1
ATOM 1282 C C . VAL A 1 178 ? 5.738 -13.828 2.395 1 90.62 178 VAL A C 1
ATOM 1284 O O . VAL A 1 178 ? 6.215 -13.219 1.433 1 90.62 178 VAL A O 1
ATOM 1287 N N . VAL A 1 179 ? 6.125 -13.625 3.576 1 89.25 179 VAL A N 1
ATOM 1288 C CA . VAL A 1 179 ? 7.113 -12.602 3.916 1 89.25 179 VAL A CA 1
ATOM 1289 C C . VAL A 1 179 ? 8.516 -13.203 3.854 1 89.25 179 VAL A C 1
ATOM 1291 O O . VAL A 1 179 ? 8.852 -14.102 4.629 1 89.25 179 VAL A O 1
ATOM 1294 N N . ILE A 1 180 ? 9.25 -12.734 2.961 1 86.62 180 ILE A N 1
ATOM 1295 C CA . ILE A 1 180 ? 10.633 -13.18 2.83 1 86.62 180 ILE A CA 1
ATOM 1296 C C . ILE A 1 180 ? 11.547 -12.242 3.605 1 86.62 180 ILE A C 1
ATOM 1298 O O . ILE A 1 180 ? 11.727 -11.078 3.227 1 86.62 180 ILE A O 1
ATOM 1302 N N . ASP A 1 181 ? 12.008 -12.672 4.578 1 82.31 181 ASP A N 1
ATOM 1303 C CA . ASP A 1 181 ? 12.938 -11.914 5.414 1 82.31 181 ASP A CA 1
ATOM 1304 C C . ASP A 1 181 ? 14.367 -12.43 5.258 1 82.31 181 ASP A C 1
ATOM 1306 O O . ASP A 1 181 ? 14.844 -13.211 6.09 1 82.31 181 ASP A O 1
ATOM 1310 N N . GLY A 1 182 ? 15.016 -11.961 4.316 1 77.62 182 GLY A N 1
ATOM 1311 C CA . GLY A 1 182 ? 16.375 -12.391 4.008 1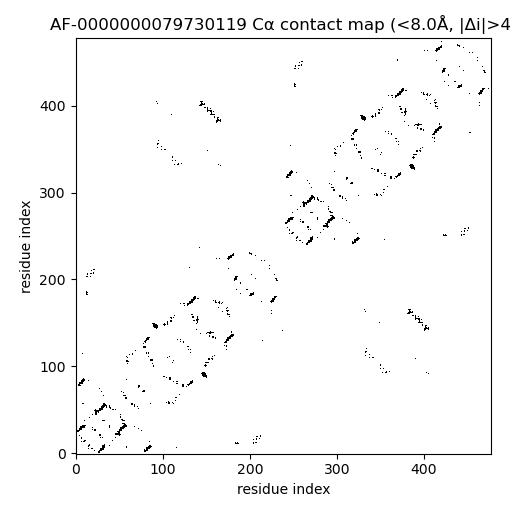 77.62 182 GLY A CA 1
ATOM 1312 C C . GLY A 1 182 ? 16.734 -12.203 2.549 1 77.62 182 GLY A C 1
ATOM 1313 O O . GLY A 1 182 ? 15.938 -11.695 1.761 1 77.62 182 GLY A O 1
ATOM 1314 N N . GLN A 1 183 ? 18 -12.5 2.285 1 78.31 183 GLN A N 1
ATOM 1315 C CA . GLN A 1 183 ? 18.5 -12.398 0.92 1 78.31 183 GLN A CA 1
ATOM 1316 C C . GLN A 1 183 ? 18.406 -13.742 0.195 1 78.31 183 GLN A C 1
ATOM 1318 O O . GLN A 1 183 ? 18.938 -14.75 0.659 1 78.31 183 GLN A O 1
ATOM 1323 N N . ILE A 1 184 ? 17.719 -13.719 -0.861 1 79.69 184 ILE A N 1
ATOM 1324 C CA . ILE A 1 184 ? 17.547 -14.938 -1.644 1 79.69 184 ILE A CA 1
ATOM 1325 C C . ILE A 1 184 ? 18.828 -15.242 -2.414 1 79.69 184 ILE A C 1
ATOM 1327 O O . ILE A 1 184 ? 19.453 -14.344 -2.977 1 79.69 184 ILE A O 1
ATOM 1331 N N . ASP A 1 185 ? 19.188 -16.422 -2.418 1 80.81 185 ASP A N 1
ATOM 1332 C CA . ASP A 1 185 ? 20.375 -16.891 -3.137 1 80.81 185 ASP A CA 1
ATOM 1333 C C . ASP A 1 185 ? 20.141 -16.906 -4.645 1 80.81 185 ASP A C 1
ATOM 1335 O O . ASP A 1 185 ? 19.844 -17.969 -5.211 1 80.81 185 ASP A O 1
ATOM 1339 N N . THR A 1 186 ? 20.219 -15.781 -5.293 1 77.81 186 THR A N 1
ATOM 1340 C CA . THR A 1 186 ? 20.094 -15.648 -6.738 1 77.81 186 THR A CA 1
ATOM 1341 C C . THR A 1 186 ? 21.453 -15.641 -7.41 1 77.81 186 THR A C 1
ATOM 1343 O O . THR A 1 186 ? 22.484 -15.453 -6.746 1 77.81 186 THR A O 1
ATOM 1346 N N . PRO A 1 187 ? 21.438 -15.961 -8.648 1 75.56 187 PRO A N 1
ATOM 1347 C CA . PRO A 1 187 ? 22.734 -15.953 -9.32 1 75.56 187 PRO A CA 1
ATOM 1348 C C . PRO A 1 187 ? 23.484 -14.633 -9.141 1 75.56 187 PRO A C 1
ATOM 1350 O O . PRO A 1 187 ? 22.922 -13.562 -9.375 1 75.56 187 PRO A O 1
ATOM 1353 N N . GLY A 1 188 ? 24.641 -14.711 -8.688 1 75 188 GLY A N 1
ATOM 1354 C CA . GLY A 1 188 ? 25.484 -13.539 -8.594 1 75 188 GLY A CA 1
ATOM 1355 C C . GLY A 1 188 ? 25.359 -12.812 -7.27 1 75 188 GLY A C 1
ATOM 1356 O O . GLY A 1 188 ? 26.109 -11.867 -6.996 1 75 188 GLY A O 1
ATOM 1357 N N . VAL A 1 189 ? 24.484 -13.25 -6.383 1 74.69 189 VAL A N 1
ATOM 1358 C CA . VAL A 1 189 ? 24.188 -12.492 -5.172 1 74.69 189 VAL A CA 1
ATOM 1359 C C . VAL A 1 189 ? 25.375 -12.57 -4.207 1 74.69 189 VAL A C 1
ATOM 1361 O O . VAL A 1 189 ? 25.688 -11.586 -3.527 1 74.69 189 VAL A O 1
ATOM 1364 N N . LYS A 1 190 ? 26.047 -13.656 -4.098 1 77.19 190 LYS A N 1
ATOM 1365 C CA . LYS A 1 190 ? 27.141 -13.852 -3.146 1 77.19 190 LYS A CA 1
ATOM 1366 C C . LYS A 1 190 ? 28.344 -12.977 -3.502 1 77.19 190 LYS A C 1
ATOM 1368 O O . LYS A 1 190 ? 29.094 -12.555 -2.619 1 77.19 190 LYS A O 1
ATOM 1373 N N . GLU A 1 191 ? 28.391 -12.734 -4.781 1 77.31 191 GLU A N 1
ATOM 1374 C CA . GLU A 1 191 ? 29.438 -11.828 -5.223 1 77.31 191 GLU A CA 1
ATOM 1375 C C . GLU A 1 191 ? 29.109 -10.383 -4.867 1 77.31 191 GLU A C 1
ATOM 1377 O O . GLU A 1 191 ? 30 -9.57 -4.637 1 77.31 191 GLU A O 1
ATOM 1382 N N . ARG A 1 192 ? 27.875 -10.102 -4.852 1 73 192 ARG A N 1
ATOM 1383 C CA . ARG A 1 192 ? 27.422 -8.742 -4.566 1 73 192 ARG A CA 1
ATOM 1384 C C . ARG A 1 192 ? 27.516 -8.43 -3.076 1 73 192 ARG A C 1
ATOM 1386 O O . ARG A 1 192 ? 27.703 -7.277 -2.684 1 73 192 ARG A O 1
ATOM 1393 N N . TYR A 1 193 ? 27.359 -9.484 -2.309 1 76.44 193 TYR A N 1
ATOM 1394 C CA . TYR A 1 193 ? 27.438 -9.336 -0.86 1 76.44 193 TYR A CA 1
ATOM 1395 C C . TYR A 1 193 ? 28.5 -10.258 -0.277 1 76.44 193 TYR A C 1
ATOM 1397 O O . TYR A 1 193 ? 28.188 -11.164 0.503 1 76.44 193 TYR A O 1
ATOM 1405 N N . PRO A 1 194 ? 29.688 -9.898 -0.58 1 73.5 194 PRO A N 1
ATOM 1406 C CA . PRO A 1 194 ? 30.781 -10.797 -0.172 1 73.5 194 PRO A CA 1
ATOM 1407 C C . PRO A 1 194 ? 30.953 -10.867 1.344 1 73.5 194 PRO A C 1
ATOM 1409 O O . PRO A 1 194 ? 31.5 -11.844 1.863 1 73.5 194 PRO A O 1
ATOM 1412 N N . ASP A 1 195 ? 30.438 -9.836 2 1 76.31 195 ASP A N 1
ATOM 1413 C CA . ASP A 1 195 ? 30.625 -9.781 3.447 1 76.31 195 ASP A CA 1
ATOM 1414 C C . ASP A 1 195 ? 29.531 -10.555 4.176 1 76.31 195 ASP A C 1
ATOM 1416 O O . ASP A 1 195 ? 29.594 -10.75 5.391 1 76.31 195 ASP A O 1
ATOM 1420 N N . ARG A 1 196 ? 28.578 -10.945 3.453 1 76 196 ARG A N 1
ATOM 1421 C CA . ARG A 1 196 ? 27.5 -11.695 4.078 1 76 196 ARG A CA 1
ATOM 1422 C C . ARG A 1 196 ? 27.844 -13.18 4.18 1 76 196 ARG A C 1
ATOM 1424 O O . ARG A 1 196 ? 28.422 -13.742 3.252 1 76 196 ARG A O 1
ATOM 1431 N N . ASP A 1 197 ? 27.5 -13.656 5.348 1 76.38 197 ASP A N 1
ATOM 1432 C CA . ASP A 1 197 ? 27.719 -15.086 5.547 1 76.38 197 ASP A CA 1
ATOM 1433 C C . ASP A 1 197 ? 26.922 -15.906 4.531 1 76.38 197 ASP A C 1
ATOM 1435 O O . ASP A 1 197 ? 25.703 -15.766 4.426 1 76.38 197 ASP A O 1
ATOM 1439 N N . PRO A 1 198 ? 27.609 -16.656 3.768 1 73.56 198 PRO A N 1
ATOM 1440 C CA . PRO A 1 198 ? 26.969 -17.422 2.713 1 73.56 198 PRO A CA 1
ATOM 1441 C C . PRO A 1 198 ? 25.812 -18.297 3.236 1 73.56 198 PRO A C 1
ATOM 1443 O O . PRO A 1 198 ? 24.891 -18.609 2.49 1 73.56 198 PRO A O 1
ATOM 1446 N N . ASP A 1 199 ? 25.906 -18.578 4.496 1 72.38 199 ASP A N 1
ATOM 1447 C CA . ASP A 1 199 ? 24.906 -19.484 5.07 1 72.38 199 ASP A CA 1
ATOM 1448 C C . ASP A 1 199 ? 23.625 -18.719 5.426 1 72.38 199 ASP A C 1
ATOM 1450 O O . ASP A 1 199 ? 22.641 -19.328 5.824 1 72.38 199 ASP A O 1
ATOM 1454 N N . THR A 1 200 ? 23.625 -17.438 5.062 1 75.06 200 THR A N 1
ATOM 1455 C CA . THR A 1 200 ? 22.484 -16.625 5.469 1 75.06 200 THR A CA 1
ATOM 1456 C C . THR A 1 200 ? 21.562 -16.375 4.281 1 75.06 200 THR A C 1
ATOM 1458 O O . THR A 1 200 ? 20.5 -15.75 4.438 1 75.06 200 THR A O 1
ATOM 1461 N N . PHE A 1 201 ? 21.953 -16.953 3.148 1 83.19 201 PHE A N 1
ATOM 1462 C CA . PHE A 1 201 ? 21.109 -16.75 1.979 1 83.19 201 PHE A CA 1
ATOM 1463 C C . PHE A 1 201 ? 19.969 -17.766 1.961 1 83.19 201 PHE A C 1
ATOM 1465 O O . PHE A 1 201 ? 20.156 -18.938 2.322 1 83.19 201 PHE A O 1
ATOM 1472 N N . LEU A 1 202 ? 18.844 -17.391 1.541 1 86.5 202 LEU A N 1
ATOM 1473 C CA . LEU A 1 202 ? 17.688 -18.266 1.427 1 86.5 202 LEU A CA 1
ATOM 1474 C C . LEU A 1 202 ? 17.734 -19.094 0.147 1 86.5 202 LEU A C 1
ATOM 1476 O O . LEU A 1 202 ? 17.969 -18.547 -0.937 1 86.5 202 LEU A O 1
ATOM 1480 N N . ASP A 1 203 ? 17.609 -20.375 0.328 1 89.44 203 ASP A N 1
ATOM 1481 C CA . ASP A 1 203 ? 17.578 -21.281 -0.82 1 89.44 203 ASP A CA 1
ATOM 1482 C C . ASP A 1 203 ? 16.25 -21.203 -1.554 1 89.44 203 ASP A C 1
ATOM 1484 O O . ASP A 1 203 ? 15.211 -21.578 -1.012 1 89.44 203 ASP A O 1
ATOM 1488 N N . PRO A 1 204 ? 16.266 -20.797 -2.789 1 92.88 204 PRO A N 1
ATOM 1489 C CA . PRO A 1 204 ? 15 -20.641 -3.518 1 92.88 204 PRO A CA 1
ATOM 1490 C C . PRO A 1 204 ? 14.242 -21.953 -3.682 1 92.88 204 PRO A C 1
ATOM 1492 O O . PRO A 1 204 ? 13.008 -21.969 -3.689 1 92.88 204 PRO A O 1
ATOM 1495 N N . ASP A 1 205 ? 14.898 -23.078 -3.74 1 94.12 205 ASP A N 1
ATOM 1496 C CA . ASP A 1 205 ? 14.234 -24.375 -3.883 1 94.12 205 ASP A CA 1
ATOM 1497 C C . ASP A 1 205 ? 13.5 -24.766 -2.6 1 94.12 205 ASP A C 1
ATOM 1499 O O . ASP A 1 205 ? 12.406 -25.328 -2.65 1 94.12 205 ASP A O 1
ATOM 1503 N N . GLU A 1 206 ? 14.141 -24.469 -1.497 1 90.69 206 GLU A N 1
ATOM 1504 C CA . GLU A 1 206 ? 13.477 -24.719 -0.221 1 90.69 206 GLU A CA 1
ATOM 1505 C C . GLU A 1 206 ? 12.258 -23.812 -0.055 1 90.69 206 GLU A C 1
ATOM 1507 O O . GLU A 1 206 ? 11.219 -24.25 0.456 1 90.69 206 GLU A O 1
ATOM 1512 N N . MET A 1 207 ? 12.391 -22.656 -0.473 1 92 207 MET A N 1
ATOM 1513 C CA . MET A 1 207 ? 11.266 -21.734 -0.424 1 92 207 MET A CA 1
ATOM 1514 C C . MET A 1 207 ? 10.117 -22.219 -1.303 1 92 207 MET A C 1
ATOM 1516 O O . MET A 1 207 ? 8.953 -22.125 -0.915 1 92 207 MET A O 1
ATOM 1520 N N . ALA A 1 208 ? 10.469 -22.703 -2.426 1 94.75 208 ALA A N 1
ATOM 1521 C CA . ALA A 1 208 ? 9.453 -23.203 -3.355 1 94.75 208 ALA A CA 1
ATOM 1522 C C . ALA A 1 208 ? 8.656 -24.344 -2.736 1 94.75 208 ALA A C 1
ATOM 1524 O O . ALA A 1 208 ? 7.461 -24.484 -2.998 1 94.75 208 ALA A O 1
ATOM 1525 N N . GLU A 1 209 ? 9.32 -25.156 -1.924 1 92.56 209 GLU A N 1
ATOM 1526 C CA . GLU A 1 209 ? 8.617 -26.219 -1.205 1 92.56 209 GLU A CA 1
ATOM 1527 C C . GLU A 1 209 ? 7.555 -25.641 -0.276 1 92.56 209 GLU A C 1
ATOM 1529 O O . GLU A 1 209 ? 6.453 -26.188 -0.172 1 92.56 209 GLU A O 1
ATOM 1534 N N . THR A 1 210 ? 7.918 -24.594 0.38 1 89.06 210 THR A N 1
ATOM 1535 C CA . THR A 1 210 ? 6.977 -23.922 1.27 1 89.06 210 THR A CA 1
ATOM 1536 C C . THR A 1 210 ? 5.773 -23.391 0.488 1 89.06 210 THR A C 1
ATOM 1538 O O . THR A 1 210 ? 4.629 -23.547 0.922 1 89.06 210 THR A O 1
ATOM 1541 N N . TYR A 1 211 ? 6 -22.781 -0.652 1 93.19 211 TYR A N 1
ATOM 1542 C CA . TYR A 1 211 ? 4.918 -22.281 -1.498 1 93.19 211 TYR A CA 1
ATOM 1543 C C . TYR A 1 211 ? 3.998 -23.422 -1.923 1 93.19 211 TYR A C 1
ATOM 1545 O O . TYR A 1 211 ? 2.773 -23.281 -1.902 1 93.19 211 TYR A O 1
ATOM 1553 N N . TRP A 1 212 ? 4.574 -24.547 -2.283 1 93.81 212 TRP A N 1
ATOM 1554 C CA . TRP A 1 212 ? 3.762 -25.672 -2.719 1 93.81 212 TRP A CA 1
ATOM 1555 C C . TRP A 1 212 ? 2.896 -26.188 -1.576 1 93.81 212 TRP A C 1
ATOM 1557 O O . TRP A 1 212 ? 1.745 -26.578 -1.786 1 93.81 212 TRP A O 1
ATOM 1567 N N . HIS A 1 213 ? 3.432 -26.188 -0.396 1 89.75 213 HIS A N 1
ATOM 1568 C CA . HIS A 1 213 ? 2.664 -26.609 0.768 1 89.75 213 HIS A CA 1
ATOM 1569 C C . HIS A 1 213 ? 1.44 -25.734 0.974 1 89.75 213 HIS A C 1
ATOM 1571 O O . HIS A 1 213 ? 0.391 -26.203 1.415 1 89.75 213 HIS A O 1
ATOM 1577 N N . LEU A 1 214 ? 1.571 -24.5 0.619 1 89.19 214 LEU A N 1
ATOM 1578 C CA . LEU A 1 214 ? 0.447 -23.578 0.739 1 89.19 214 LEU A CA 1
ATOM 1579 C C . LEU A 1 214 ? -0.61 -23.859 -0.32 1 89.19 214 LEU A C 1
ATOM 1581 O O . LEU A 1 214 ? -1.796 -23.594 -0.11 1 89.19 214 LEU A O 1
ATOM 1585 N N . VAL A 1 215 ? -0.223 -24.422 -1.421 1 91.12 215 VAL A N 1
ATOM 1586 C CA . VAL A 1 215 ? -1.123 -24.75 -2.523 1 91.12 215 VAL A CA 1
ATOM 1587 C C . VAL A 1 215 ? -1.845 -26.062 -2.24 1 91.12 215 VAL A C 1
ATOM 1589 O O . VAL A 1 215 ? -3.059 -26.156 -2.432 1 91.12 215 VAL A O 1
ATOM 1592 N N . GLU A 1 216 ? -1.144 -27.109 -1.804 1 85.44 216 GLU A N 1
ATOM 1593 C CA . GLU A 1 216 ? -1.661 -28.469 -1.637 1 85.44 216 GLU A CA 1
ATOM 1594 C C . GLU A 1 216 ? -2.527 -28.578 -0.385 1 85.44 216 GLU A C 1
ATOM 1596 O O . GLU A 1 216 ? -3.316 -29.516 -0.251 1 85.44 216 GLU A O 1
ATOM 1601 N N . GLN A 1 217 ? -2.469 -27.531 0.506 1 67.81 217 GLN A N 1
ATOM 1602 C CA . GLN A 1 217 ? -3.088 -27.734 1.812 1 67.81 217 GLN A CA 1
ATOM 1603 C C . GLN A 1 217 ? -4.598 -27.906 1.685 1 67.81 217 GLN A C 1
ATOM 1605 O O . GLN A 1 217 ? -5.254 -27.141 0.971 1 67.81 217 GLN A O 1
ATOM 1610 N N . ASP A 1 218 ? -5 -29.047 2.008 1 57.19 218 ASP A N 1
ATOM 1611 C CA . ASP A 1 218 ? -6.371 -29.531 1.93 1 57.19 218 ASP A CA 1
ATOM 1612 C C . ASP A 1 218 ? -7.254 -28.859 2.977 1 57.19 218 ASP A C 1
ATOM 1614 O O . ASP A 1 218 ? -8.469 -28.75 2.801 1 57.19 218 ASP A O 1
ATOM 1618 N N . ASP A 1 219 ? -6.625 -28.453 4.102 1 57.81 219 ASP A N 1
ATOM 1619 C CA . ASP A 1 219 ? -7.531 -27.875 5.09 1 57.81 219 ASP A CA 1
ATOM 1620 C C . ASP A 1 219 ? -7.332 -26.375 5.219 1 57.81 219 ASP A C 1
ATOM 1622 O O . ASP A 1 219 ? -6.367 -25.922 5.836 1 57.81 219 ASP A O 1
ATOM 1626 N N . LEU A 1 220 ? -8.172 -25.625 4.57 1 58.16 220 LEU A N 1
ATOM 1627 C CA . LEU A 1 220 ? -8.148 -24.172 4.492 1 58.16 220 LEU A CA 1
ATOM 1628 C C . LEU A 1 220 ? -8.25 -23.547 5.883 1 58.16 220 LEU A C 1
ATOM 1630 O O . LEU A 1 220 ? -7.77 -22.438 6.105 1 58.16 220 LEU A O 1
ATOM 1634 N N . SER A 1 221 ? -8.781 -24.297 6.801 1 55.44 221 SER A N 1
ATOM 1635 C CA . SER A 1 221 ? -9.094 -23.719 8.102 1 55.44 221 SER A CA 1
ATOM 1636 C C . SER A 1 221 ? -7.832 -23.5 8.93 1 55.44 221 SER A C 1
ATOM 1638 O O . SER A 1 221 ? -7.84 -22.734 9.898 1 55.44 221 SER A O 1
ATOM 1640 N N . THR A 1 222 ? -6.703 -24.125 8.492 1 50.28 222 THR A N 1
ATOM 1641 C CA . THR A 1 222 ? -5.5 -24.031 9.312 1 50.28 222 THR A CA 1
ATOM 1642 C C . THR A 1 222 ? -4.461 -23.125 8.648 1 50.28 222 THR A C 1
ATOM 1644 O O . THR A 1 222 ? -3.344 -22.984 9.148 1 50.28 222 THR A O 1
ATOM 1647 N N . GLN A 1 223 ? -4.941 -22.516 7.641 1 59.84 223 GLN A N 1
ATOM 1648 C CA . GLN A 1 223 ? -3.836 -21.906 6.91 1 59.84 223 GLN A CA 1
ATOM 1649 C C . GLN A 1 223 ? -3.627 -20.469 7.34 1 59.84 223 GLN A C 1
ATOM 1651 O O . GLN A 1 223 ? -4.59 -19.703 7.453 1 59.84 223 GLN A O 1
ATOM 1656 N N . PRO A 1 224 ? -2.305 -20.281 7.559 1 64.5 224 PRO A N 1
ATOM 1657 C CA . PRO A 1 224 ? -2.006 -18.906 7.957 1 64.5 224 PRO A CA 1
ATOM 1658 C C . PRO A 1 224 ? -2.102 -17.922 6.793 1 64.5 224 PRO A C 1
ATOM 1660 O O . PRO A 1 224 ? -1.784 -18.266 5.652 1 64.5 224 PRO A O 1
ATOM 1663 N N . PHE A 1 225 ? -2.691 -16.875 7.027 1 75.75 225 PHE A N 1
ATOM 1664 C CA . PHE A 1 225 ? -2.689 -15.773 6.062 1 75.75 225 PHE A CA 1
ATOM 1665 C C . PHE A 1 225 ? -1.267 -15.328 5.75 1 75.75 225 PHE A C 1
ATOM 1667 O O . PHE A 1 225 ? -0.924 -15.094 4.59 1 75.75 225 PHE A O 1
ATOM 1674 N N . GLU A 1 226 ? -0.462 -15.352 6.805 1 80.31 226 GLU A N 1
ATOM 1675 C CA . GLU A 1 226 ? 0.886 -14.82 6.621 1 80.31 226 GLU A CA 1
ATOM 1676 C C . GLU A 1 226 ? 1.939 -15.82 7.09 1 80.31 226 GLU A C 1
ATOM 1678 O O . GLU A 1 226 ? 1.818 -16.391 8.172 1 80.31 226 GLU A O 1
ATOM 1683 N N . VAL A 1 227 ? 2.959 -16.094 6.188 1 76.44 227 VAL A N 1
ATOM 1684 C CA . VAL A 1 227 ? 4.066 -17 6.473 1 76.44 227 VAL A CA 1
ATOM 1685 C C . VAL A 1 227 ? 5.391 -16.25 6.371 1 76.44 227 VAL A C 1
ATOM 1687 O O . VAL A 1 227 ? 5.621 -15.516 5.414 1 76.44 227 VAL A O 1
ATOM 1690 N N . HIS A 1 228 ? 6.191 -16.438 7.363 1 72.88 228 HIS A N 1
ATOM 1691 C CA . HIS A 1 228 ? 7.504 -15.805 7.379 1 72.88 228 HIS A CA 1
ATOM 1692 C C . HIS A 1 228 ? 8.609 -16.812 7.074 1 72.88 228 HIS A C 1
ATOM 1694 O O . HIS A 1 228 ? 8.711 -17.844 7.734 1 72.88 228 HIS A O 1
ATOM 1700 N N . ILE A 1 229 ? 9.336 -16.562 6.047 1 75.12 229 ILE A N 1
ATOM 1701 C CA . ILE A 1 229 ? 10.531 -17.344 5.723 1 75.12 229 ILE A CA 1
ATOM 1702 C C . ILE A 1 229 ? 11.781 -16.562 6.113 1 75.12 229 ILE A C 1
ATOM 1704 O O . ILE A 1 229 ? 12.008 -15.453 5.609 1 75.12 229 ILE A O 1
ATOM 1708 N N . THR A 1 230 ? 12.523 -17.016 7.074 1 70.31 230 THR A N 1
ATOM 1709 C CA . THR A 1 230 ? 13.68 -16.281 7.602 1 70.31 230 THR A CA 1
ATOM 1710 C C . THR A 1 230 ? 14.914 -17.188 7.605 1 70.31 230 THR A C 1
ATOM 1712 O O . THR A 1 230 ? 14.805 -18.406 7.512 1 70.31 230 THR A O 1
ATOM 1715 N N . ASN A 1 231 ? 16.188 -16.547 7.129 1 57.06 231 ASN A N 1
ATOM 1716 C CA . ASN A 1 231 ? 17.438 -17.266 7.293 1 57.06 231 ASN A CA 1
ATOM 1717 C C . ASN A 1 231 ? 18.047 -17.031 8.672 1 57.06 231 ASN A C 1
ATOM 1719 O O . ASN A 1 231 ? 18.922 -16.172 8.836 1 57.06 231 ASN A O 1
ATOM 1723 N N . GLY A 1 232 ? 17.5 -17.156 9.742 1 47.75 232 GLY A N 1
ATOM 1724 C CA . GLY A 1 232 ? 18.188 -17.188 11.023 1 47.75 232 GLY A CA 1
ATOM 1725 C C . GLY A 1 232 ? 17.438 -16.469 12.125 1 47.75 232 GLY A C 1
ATOM 1726 O O . GLY A 1 232 ? 16.484 -15.734 11.859 1 47.75 232 GLY A O 1
ATOM 1727 N N . PRO A 1 233 ? 17.531 -16.875 13.367 1 40.5 233 PRO A N 1
ATOM 1728 C CA . PRO A 1 233 ? 16.906 -16.297 14.562 1 40.5 233 PRO A CA 1
ATOM 1729 C C . PRO A 1 233 ? 16.859 -14.781 14.531 1 40.5 233 PRO A C 1
ATOM 1731 O O . PRO A 1 233 ? 16.484 -14.148 15.523 1 40.5 233 PRO A O 1
ATOM 1734 N N . GLN A 1 234 ? 17.5 -14.172 13.766 1 36.81 234 GLN A N 1
ATOM 1735 C CA . GLN A 1 234 ? 17.797 -12.797 14.156 1 36.81 234 GLN A CA 1
ATOM 1736 C C . GLN A 1 234 ? 16.516 -11.953 14.211 1 36.81 234 GLN A C 1
ATOM 1738 O O . GLN A 1 234 ? 15.414 -12.492 14.117 1 36.81 234 GLN A O 1
ATOM 1743 N N . ASN A 1 235 ? 16.469 -10.773 13.281 1 34.91 235 ASN A N 1
ATOM 1744 C CA . ASN A 1 235 ? 15.867 -9.477 13.555 1 34.91 235 ASN A CA 1
ATOM 1745 C C . ASN A 1 235 ? 14.344 -9.523 13.469 1 34.91 235 ASN A C 1
ATOM 1747 O O . ASN A 1 235 ? 13.75 -8.93 12.57 1 34.91 235 ASN A O 1
ATOM 1751 N N . THR A 1 236 ? 13.812 -10.586 13.5 1 36.72 236 THR A N 1
ATOM 1752 C CA . THR A 1 236 ? 12.359 -10.508 13.383 1 36.72 236 THR A CA 1
ATOM 1753 C C . THR A 1 236 ? 11.773 -9.633 14.492 1 36.72 236 THR A C 1
ATOM 1755 O O . THR A 1 236 ? 11.344 -10.141 15.531 1 36.72 236 THR A O 1
ATOM 1758 N N . GLU A 1 237 ? 12.469 -8.781 15.109 1 32.97 237 GLU A N 1
ATOM 1759 C CA . GLU A 1 237 ? 11.727 -8.039 16.125 1 32.97 237 GLU A CA 1
ATOM 1760 C C . GLU A 1 237 ? 10.398 -7.516 15.57 1 32.97 237 GLU A C 1
ATOM 1762 O O . GLU A 1 237 ? 10.375 -6.535 14.82 1 32.97 237 GLU A O 1
ATOM 1767 N N . PHE A 1 238 ? 9.641 -8.258 14.961 1 33.88 238 PHE A N 1
ATOM 1768 C CA . PHE A 1 238 ? 8.289 -7.781 14.695 1 33.88 238 PHE A CA 1
ATOM 1769 C C . PHE A 1 238 ? 7.688 -7.133 15.93 1 33.88 238 PHE A C 1
ATOM 1771 O O . PHE A 1 238 ? 7.141 -7.82 16.797 1 33.88 238 PHE A O 1
ATOM 1778 N N . LEU A 1 239 ? 8.375 -6.477 16.953 1 26.25 239 LEU A N 1
ATOM 1779 C CA . LEU A 1 239 ? 7.555 -5.746 17.906 1 26.25 239 LEU A CA 1
ATOM 1780 C C . LEU A 1 239 ? 6.695 -4.699 17.219 1 26.25 239 LEU A C 1
ATOM 1782 O O . LEU A 1 239 ? 7.156 -4.027 16.297 1 26.25 239 LEU A O 1
ATOM 1786 N N . MET B 1 1 ? 8.141 30.406 17.844 1 64.5 1 MET B N 1
ATOM 1787 C CA . MET B 1 1 ? 7.965 30.547 16.391 1 64.5 1 MET B CA 1
ATOM 1788 C C . MET B 1 1 ? 6.676 29.875 15.93 1 64.5 1 MET B C 1
ATOM 1790 O O . MET B 1 1 ? 6.254 28.875 16.516 1 64.5 1 MET B O 1
ATOM 1794 N N . THR B 1 2 ? 5.895 30.562 15.078 1 90.19 2 THR B N 1
ATOM 1795 C CA . THR B 1 2 ? 4.602 30.078 14.609 1 90.19 2 THR B CA 1
ATOM 1796 C C . THR B 1 2 ? 4.773 28.875 13.68 1 90.19 2 THR B C 1
ATOM 1798 O O . THR B 1 2 ? 5.598 28.906 12.766 1 90.19 2 THR B O 1
ATOM 1801 N N . ARG B 1 3 ? 4.18 27.812 13.961 1 95 3 ARG B N 1
ATOM 1802 C CA . ARG B 1 3 ? 4.27 26.594 13.156 1 95 3 ARG B CA 1
ATOM 1803 C C . ARG B 1 3 ? 3.342 26.672 11.945 1 95 3 ARG B C 1
ATOM 1805 O O . ARG B 1 3 ? 2.205 27.141 12.062 1 95 3 ARG B O 1
ATOM 1812 N N . THR B 1 4 ? 3.891 26.281 10.867 1 98.25 4 THR B N 1
ATOM 1813 C CA . THR B 1 4 ? 3.092 26.125 9.656 1 98.25 4 THR B CA 1
ATOM 1814 C C . THR B 1 4 ? 2.635 24.672 9.492 1 98.25 4 THR B C 1
ATOM 1816 O O . THR B 1 4 ? 3.461 23.766 9.438 1 98.25 4 THR B O 1
ATOM 1819 N N . ALA B 1 5 ? 1.316 24.469 9.406 1 98.56 5 ALA B N 1
ATOM 1820 C CA . ALA B 1 5 ? 0.737 23.141 9.273 1 98.56 5 ALA B CA 1
ATOM 1821 C C . ALA B 1 5 ? -0.04 23 7.965 1 98.56 5 ALA B C 1
ATOM 1823 O O . ALA B 1 5 ? -0.76 23.922 7.57 1 98.56 5 ALA B O 1
ATOM 1824 N N . VAL B 1 6 ? 0.172 21.922 7.297 1 98.75 6 VAL B N 1
ATOM 1825 C CA . VAL B 1 6 ? -0.603 21.594 6.105 1 98.75 6 VAL B CA 1
ATOM 1826 C C . VAL B 1 6 ? -1.533 20.422 6.41 1 98.75 6 VAL B C 1
ATOM 1828 O O . VAL B 1 6 ? -1.091 19.375 6.895 1 98.75 6 VAL B O 1
ATOM 1831 N N . ILE B 1 7 ? -2.74 20.562 6.219 1 98.5 7 ILE B N 1
ATOM 1832 C CA . ILE B 1 7 ? -3.707 19.469 6.25 1 98.5 7 ILE B CA 1
ATOM 1833 C C . ILE B 1 7 ? -4.137 19.125 4.828 1 98.5 7 ILE B C 1
ATOM 1835 O O . ILE B 1 7 ? -4.895 19.875 4.203 1 98.5 7 ILE B O 1
ATOM 1839 N N . ALA B 1 8 ? -3.619 18.016 4.332 1 97.69 8 ALA B N 1
ATOM 1840 C CA . ALA B 1 8 ? -3.883 17.562 2.971 1 97.69 8 ALA B CA 1
ATOM 1841 C C . ALA B 1 8 ? -5.164 16.734 2.906 1 97.69 8 ALA B C 1
ATOM 1843 O O . ALA B 1 8 ? -5.164 15.555 3.256 1 97.69 8 ALA B O 1
ATOM 1844 N N . GLY B 1 9 ? -6.215 17.266 2.371 1 94.25 9 GLY B N 1
ATOM 1845 C CA . GLY B 1 9 ? -7.492 16.578 2.279 1 94.25 9 GLY B CA 1
ATOM 1846 C C . GLY B 1 9 ? -8.484 17.016 3.338 1 94.25 9 GLY B C 1
ATOM 1847 O O . GLY B 1 9 ? -9.055 16.188 4.047 1 94.25 9 GLY B O 1
ATOM 1848 N N . VAL B 1 10 ? -8.812 18.281 3.361 1 93.5 10 VAL B N 1
ATOM 1849 C CA . VAL B 1 10 ? -9.695 18.828 4.383 1 93.5 10 VAL B CA 1
ATOM 1850 C C . VAL B 1 10 ? -11.148 18.719 3.93 1 93.5 10 VAL B C 1
ATOM 1852 O O . VAL B 1 10 ? -11.492 19.125 2.82 1 93.5 10 VAL B O 1
ATOM 1855 N N . GLY B 1 11 ? -11.969 18.047 4.633 1 88.38 11 GLY B N 1
ATOM 1856 C CA . GLY B 1 11 ? -13.414 18 4.496 1 88.38 11 GLY B CA 1
ATOM 1857 C C . GLY B 1 11 ? -14.148 18.219 5.805 1 88.38 11 GLY B C 1
ATOM 1858 O O . GLY B 1 11 ? -13.531 18.484 6.832 1 88.38 11 GLY B O 1
ATOM 1859 N N . PRO B 1 12 ? -15.508 18.094 5.539 1 86.31 12 PRO B N 1
ATOM 1860 C CA . PRO B 1 12 ? -16.266 18.203 6.781 1 86.31 12 PRO B CA 1
ATOM 1861 C C . PRO B 1 12 ? -16.047 17.031 7.727 1 86.31 12 PRO B C 1
ATOM 1863 O O . PRO B 1 12 ? -15.93 15.891 7.281 1 86.31 12 PRO B O 1
ATOM 1866 N N . GLY B 1 13 ? -15.672 17.266 8.992 1 90.19 13 GLY B N 1
ATOM 1867 C CA . GLY B 1 13 ? -15.414 16.234 9.992 1 90.19 13 GLY B CA 1
ATOM 1868 C C . GLY B 1 13 ? -14.055 16.375 10.648 1 90.19 13 GLY B C 1
ATOM 1869 O O . GLY B 1 13 ? -13.758 17.406 11.25 1 90.19 13 GLY B O 1
ATOM 1870 N N . LEU B 1 14 ? -13.281 15.297 10.469 1 90.88 14 LEU B N 1
ATOM 1871 C CA . LEU B 1 14 ? -12 15.305 11.164 1 90.88 14 LEU B CA 1
ATOM 1872 C C . LEU B 1 14 ? -11.07 16.359 10.586 1 90.88 14 LEU B C 1
ATOM 1874 O O . LEU B 1 14 ? -10.352 17.031 11.336 1 90.88 14 LEU B O 1
ATOM 1878 N N . GLY B 1 15 ? -11.086 16.562 9.258 1 94.69 15 GLY B N 1
ATOM 1879 C CA . GLY B 1 15 ? -10.242 17.578 8.641 1 94.69 15 GLY B CA 1
ATOM 1880 C C . GLY B 1 15 ? -10.484 18.969 9.188 1 94.69 15 GLY B C 1
ATOM 1881 O O . GLY B 1 15 ? -9.539 19.703 9.477 1 94.69 15 GLY B O 1
ATOM 1882 N N . GLU B 1 16 ? -11.719 19.312 9.266 1 96.12 16 GLU B N 1
ATOM 1883 C CA . GLU B 1 16 ? -12.078 20.609 9.836 1 96.12 16 GLU B CA 1
ATOM 1884 C C . GLU B 1 16 ? -11.648 20.703 11.297 1 96.12 16 GLU B C 1
ATOM 1886 O O . GLU B 1 16 ? -11.109 21.719 11.719 1 96.12 16 GLU B O 1
ATOM 1891 N N . SER B 1 17 ? -11.906 19.672 12.078 1 96.81 17 SER B N 1
ATOM 1892 C CA . SER B 1 17 ? -11.547 19.672 13.492 1 96.81 17 SER B CA 1
ATOM 1893 C C . SER B 1 17 ? -10.047 19.828 13.68 1 96.81 17 SER B C 1
ATOM 1895 O O . SER B 1 17 ? -9.594 20.516 14.594 1 96.81 17 SER B O 1
ATOM 1897 N N . LEU B 1 18 ? -9.266 19.172 12.805 1 97.44 18 LEU B N 1
ATOM 1898 C CA . LEU B 1 18 ? -7.812 19.312 12.844 1 97.44 18 LEU B CA 1
ATOM 1899 C C . LEU B 1 18 ? -7.402 20.766 12.609 1 97.44 18 LEU B C 1
ATOM 1901 O O . LEU B 1 18 ? -6.59 21.312 13.352 1 97.44 18 LEU B O 1
ATOM 1905 N N . ALA B 1 19 ? -8 21.328 11.562 1 98.12 19 ALA B N 1
ATOM 1906 C CA . ALA B 1 19 ? -7.676 22.703 11.203 1 98.12 19 ALA B CA 1
ATOM 1907 C C . ALA B 1 19 ? -7.961 23.656 12.367 1 98.12 19 ALA B C 1
ATOM 1909 O O . ALA B 1 19 ? -7.117 24.484 12.727 1 98.12 19 ALA B O 1
ATOM 1910 N N . ARG B 1 20 ? -9.102 23.531 12.945 1 98.19 20 ARG B N 1
ATOM 1911 C CA . ARG B 1 20 ? -9.516 24.391 14.039 1 98.19 20 ARG B CA 1
ATOM 1912 C C . ARG B 1 20 ? -8.617 24.203 15.258 1 98.19 20 ARG B C 1
ATOM 1914 O O . ARG B 1 20 ? -8.219 25.188 15.898 1 98.19 20 ARG B O 1
ATOM 1921 N N . LYS B 1 21 ? -8.305 22.953 15.578 1 97.69 21 LYS B N 1
ATOM 1922 C CA . LYS B 1 21 ? -7.461 22.656 16.734 1 97.69 21 LYS B CA 1
ATOM 1923 C C . LYS B 1 21 ? -6.066 23.25 16.547 1 97.69 21 LYS B C 1
ATOM 1925 O O . LYS B 1 21 ? -5.539 23.906 17.453 1 97.69 21 LYS B O 1
ATOM 1930 N N . PHE B 1 22 ? -5.441 23.047 15.375 1 98.06 22 PHE B N 1
ATOM 1931 C CA . PHE B 1 22 ? -4.098 23.547 15.117 1 98.06 22 PHE B CA 1
ATOM 1932 C C . PHE B 1 22 ? -4.074 25.078 15.117 1 98.06 22 PHE B C 1
ATOM 1934 O O . PHE B 1 22 ? -3.139 25.688 15.641 1 98.06 22 PHE B O 1
ATOM 1941 N N . ALA B 1 23 ? -5.129 25.703 14.578 1 98.31 23 ALA B N 1
ATOM 1942 C CA . ALA B 1 23 ? -5.223 27.172 14.602 1 98.31 23 ALA B CA 1
ATOM 1943 C C . ALA B 1 23 ? -5.352 27.688 16.031 1 98.31 23 ALA B C 1
ATOM 1945 O O . ALA B 1 23 ? -4.707 28.672 16.391 1 98.31 23 ALA B O 1
ATOM 1946 N N . ALA B 1 24 ? -6.184 27.031 16.797 1 97.94 24 ALA B N 1
ATOM 1947 C CA . ALA B 1 24 ? -6.383 27.438 18.188 1 97.94 24 ALA B CA 1
ATOM 1948 C C . ALA B 1 24 ? -5.066 27.391 18.969 1 97.94 24 ALA B C 1
ATOM 1950 O O . ALA B 1 24 ? -4.879 28.156 19.922 1 97.94 24 ALA B O 1
ATOM 1951 N N . GLU B 1 25 ? -4.148 26.562 18.516 1 96.88 25 GLU B N 1
ATOM 1952 C CA . GLU B 1 25 ? -2.846 26.422 19.172 1 96.88 25 GLU B CA 1
ATOM 1953 C C . GLU B 1 25 ? -1.833 27.406 18.562 1 96.88 25 GLU B C 1
ATOM 1955 O O . GLU B 1 25 ? -0.654 27.375 18.922 1 96.88 25 GLU B O 1
ATOM 1960 N N . GLY B 1 26 ? -2.289 28.188 17.562 1 97.62 26 GLY B N 1
ATOM 1961 C CA . GLY B 1 26 ? -1.476 29.281 17.062 1 97.62 26 GLY B CA 1
ATOM 1962 C C . GLY B 1 26 ? -0.792 28.969 15.742 1 97.62 26 GLY B C 1
ATOM 1963 O O . GLY B 1 26 ? 0.061 29.734 15.289 1 97.62 26 GLY B O 1
ATOM 1964 N N . CYS B 1 27 ? -1.163 27.891 15.094 1 97.88 27 CYS B N 1
ATOM 1965 C CA . CYS B 1 27 ? -0.525 27.516 13.844 1 97.88 27 CYS B CA 1
ATOM 1966 C C . CYS B 1 27 ? -1.056 28.344 12.68 1 97.88 27 CYS B C 1
ATOM 1968 O O . CYS B 1 27 ? -2.182 28.844 12.734 1 97.88 27 CYS B O 1
ATOM 1970 N N . GLN B 1 28 ? -0.223 28.562 11.734 1 98.62 28 GLN B N 1
ATOM 1971 C CA . GLN B 1 28 ? -0.656 28.891 10.383 1 98.62 28 GLN B CA 1
ATOM 1972 C C . GLN B 1 28 ? -1.054 27.641 9.602 1 98.62 28 GLN B C 1
ATOM 1974 O O . GLN B 1 28 ? -0.208 26.797 9.297 1 98.62 28 GLN B O 1
ATOM 1979 N N . VAL B 1 29 ? -2.309 27.562 9.281 1 98.75 29 VAL B N 1
ATOM 1980 C CA . VAL B 1 29 ? -2.844 26.297 8.789 1 98.75 29 VAL B CA 1
ATOM 1981 C C . VAL B 1 29 ? -3.207 26.438 7.312 1 98.75 29 VAL B C 1
ATOM 1983 O O . VAL B 1 29 ? -4.07 27.234 6.949 1 98.75 29 VAL B O 1
ATOM 1986 N N . ALA B 1 30 ? -2.521 25.719 6.453 1 98.81 30 ALA B N 1
ATOM 1987 C CA . ALA B 1 30 ? -2.871 25.625 5.035 1 98.81 30 ALA B CA 1
ATOM 1988 C C . ALA B 1 30 ? -3.812 24.453 4.781 1 98.81 30 ALA B C 1
ATOM 1990 O O . ALA B 1 30 ? -3.555 23.328 5.23 1 98.81 30 ALA B O 1
ATOM 1991 N N . LEU B 1 31 ? -4.879 24.719 4.098 1 98.5 31 LEU B N 1
ATOM 1992 C CA . LEU B 1 31 ? -5.938 23.734 3.852 1 98.5 31 LEU B CA 1
ATOM 1993 C C . LEU B 1 31 ? -5.945 23.297 2.391 1 98.5 31 LEU B C 1
ATOM 1995 O O . LEU B 1 31 ? -6.18 24.109 1.495 1 98.5 31 LEU B O 1
ATOM 1999 N N . PHE B 1 32 ? -5.656 22.016 2.125 1 98.06 32 PHE B N 1
ATOM 2000 C CA . PHE B 1 32 ? -5.746 21.453 0.782 1 98.06 32 PHE B CA 1
ATOM 2001 C C . PHE B 1 32 ? -7.086 20.766 0.573 1 98.06 32 PHE B C 1
ATOM 2003 O O . PHE B 1 32 ? -7.469 19.891 1.359 1 98.06 32 PHE B O 1
ATOM 2010 N N . ALA B 1 33 ? -7.785 21.078 -0.375 1 96.5 33 ALA B N 1
ATOM 2011 C CA . ALA B 1 33 ? -8.984 20.375 -0.836 1 96.5 33 ALA B CA 1
ATOM 2012 C C . ALA B 1 33 ? -9.344 20.781 -2.264 1 96.5 33 ALA B C 1
ATOM 2014 O O . ALA B 1 33 ? -8.828 21.781 -2.775 1 96.5 33 ALA B O 1
ATOM 2015 N N . ARG B 1 34 ? -10.234 20.109 -2.85 1 92.56 34 ARG B N 1
ATOM 2016 C CA . ARG B 1 34 ? -10.664 20.406 -4.211 1 92.56 34 ARG B CA 1
ATOM 2017 C C . ARG B 1 34 ? -11.719 21.516 -4.223 1 92.56 34 ARG B C 1
ATOM 2019 O O . ARG B 1 34 ? -11.836 22.266 -5.195 1 92.56 34 ARG B O 1
ATOM 2026 N N . SER B 1 35 ? -12.461 21.5 -3.145 1 90.69 35 SER B N 1
ATOM 2027 C CA . SER B 1 35 ? -13.531 22.484 -3.043 1 90.69 35 SER B CA 1
ATOM 2028 C C . SER B 1 35 ? -13.008 23.812 -2.516 1 90.69 35 SER B C 1
ATOM 2030 O O . SER B 1 35 ? -12.852 23.984 -1.306 1 90.69 35 SER B O 1
ATOM 2032 N N . SER B 1 36 ? -12.922 24.766 -3.391 1 93.56 36 SER B N 1
ATOM 2033 C CA . SER B 1 36 ? -12.344 26.062 -3.01 1 93.56 36 SER B CA 1
ATOM 2034 C C . SER B 1 36 ? -13.25 26.797 -2.031 1 93.56 36 SER B C 1
ATOM 2036 O O . SER B 1 36 ? -12.773 27.344 -1.03 1 93.56 36 SER B O 1
ATOM 2038 N N . GLU B 1 37 ? -14.508 26.812 -2.332 1 96.06 37 GLU B N 1
ATOM 2039 C CA . GLU B 1 37 ? -15.445 27.547 -1.494 1 96.06 37 GLU B CA 1
ATOM 2040 C C . GLU B 1 37 ? -15.414 27.047 -0.053 1 96.06 37 GLU B C 1
ATOM 2042 O O . GLU B 1 37 ? -15.344 27.844 0.885 1 96.06 37 GLU B O 1
ATOM 2047 N N . TYR B 1 38 ? -15.438 25.812 0.139 1 95.12 38 TYR B N 1
ATOM 2048 C CA . TYR B 1 38 ? -15.453 25.234 1.474 1 95.12 38 TYR B CA 1
ATOM 2049 C C . TYR B 1 38 ? -14.203 25.625 2.258 1 95.12 38 TYR B C 1
ATOM 2051 O O . TYR B 1 38 ? -14.297 26.062 3.404 1 95.12 38 TYR B O 1
ATOM 2059 N N . ILE B 1 39 ? -13.023 25.469 1.64 1 97.12 39 ILE B N 1
ATOM 2060 C CA . ILE B 1 39 ? -11.797 25.703 2.391 1 97.12 39 ILE B CA 1
ATOM 2061 C C . ILE B 1 39 ? -11.578 27.203 2.561 1 97.12 39 ILE B C 1
ATOM 2063 O O . ILE B 1 39 ? -10.953 27.641 3.529 1 97.12 39 ILE B O 1
ATOM 2067 N N . GLU B 1 40 ? -12.031 28.062 1.654 1 97.88 40 GLU B N 1
ATOM 2068 C CA . GLU B 1 40 ? -11.961 29.516 1.848 1 97.88 40 GLU B CA 1
ATOM 2069 C C . GLU B 1 40 ? -12.797 29.953 3.053 1 97.88 40 GLU B C 1
ATOM 2071 O O . GLU B 1 40 ? -12.336 30.734 3.875 1 97.88 40 GLU B O 1
ATOM 2076 N N . ASP B 1 41 ? -14.008 29.406 3.113 1 97.94 41 ASP B N 1
ATOM 2077 C CA . ASP B 1 41 ? -14.867 29.688 4.258 1 97.94 41 ASP B CA 1
ATOM 2078 C C . ASP B 1 41 ? -14.227 29.219 5.559 1 97.94 41 ASP B C 1
ATOM 2080 O O . ASP B 1 41 ? -14.219 29.953 6.555 1 97.94 41 ASP B O 1
ATOM 2084 N N . LEU B 1 42 ? -13.711 28.016 5.586 1 97.75 42 LEU B N 1
ATOM 2085 C CA . LEU B 1 42 ? -13.07 27.469 6.777 1 97.75 42 LEU B CA 1
ATOM 2086 C C . LEU B 1 42 ? -11.844 28.281 7.168 1 97.75 42 LEU B C 1
ATOM 2088 O O . LEU B 1 42 ? -11.656 28.609 8.344 1 97.75 42 LEU B O 1
ATOM 2092 N N . ALA B 1 43 ? -11.016 28.625 6.195 1 98.25 43 ALA B N 1
ATOM 2093 C CA . ALA B 1 43 ? -9.805 29.391 6.461 1 98.25 43 ALA B CA 1
ATOM 2094 C C . ALA B 1 43 ? -10.141 30.719 7.141 1 98.25 43 ALA B C 1
ATOM 2096 O O . ALA B 1 43 ? -9.422 31.156 8.047 1 98.25 43 ALA B O 1
ATOM 2097 N N . SER B 1 44 ? -11.211 31.375 6.73 1 97.88 44 SER B N 1
ATOM 2098 C CA . SER B 1 44 ? -11.609 32.688 7.258 1 97.88 44 SER B CA 1
ATOM 2099 C C . SER B 1 44 ? -12.234 32.531 8.641 1 97.88 44 SER B C 1
ATOM 2101 O O . SER B 1 44 ? -12.32 33.531 9.391 1 97.88 44 SER B O 1
ATOM 2103 N N . ASP B 1 45 ? -12.656 31.344 8.945 1 97.88 45 ASP B N 1
ATOM 2104 C CA . ASP B 1 45 ? -13.414 31.125 10.172 1 97.88 45 ASP B CA 1
ATOM 2105 C C . ASP B 1 45 ? -12.555 30.438 11.234 1 97.88 45 ASP B C 1
ATOM 2107 O O . ASP B 1 45 ? -13.055 30.062 12.297 1 97.88 45 ASP B O 1
ATOM 2111 N N . LEU B 1 46 ? -11.297 30.172 11.008 1 98 46 LEU B N 1
ATOM 2112 C CA . LEU B 1 46 ? -10.43 29.516 11.984 1 98 46 LEU B CA 1
ATOM 2113 C C . LEU B 1 46 ? -10.227 30.391 13.211 1 98 46 LEU B C 1
ATOM 2115 O O . LEU B 1 46 ? -10.203 31.625 13.109 1 98 46 LEU B O 1
ATOM 2119 N N . PRO B 1 47 ? -10.141 29.797 14.352 1 97.38 47 PRO B N 1
ATOM 2120 C CA . PRO B 1 47 ? -10.023 30.578 15.594 1 97.38 47 PRO B CA 1
ATOM 2121 C C . PRO B 1 47 ? -8.68 31.297 15.719 1 97.38 47 PRO B C 1
ATOM 2123 O O . PRO B 1 47 ? -7.664 30.781 15.234 1 97.38 47 PRO B O 1
ATOM 2126 N N . ASP B 1 48 ? -8.648 32.438 16.422 1 95.31 48 ASP B N 1
ATOM 2127 C CA . ASP B 1 48 ? -7.422 33.094 16.891 1 95.31 48 ASP B CA 1
ATOM 2128 C C . ASP B 1 48 ? -6.695 32.219 17.906 1 95.31 48 ASP B C 1
ATOM 2130 O O . ASP B 1 48 ? -7.328 31.453 18.656 1 95.31 48 ASP B O 1
ATOM 2134 N N . PRO B 1 49 ? -5.383 32.188 17.859 1 96.38 49 PRO B N 1
ATOM 2135 C CA . PRO B 1 49 ? -4.504 33.125 17.172 1 96.38 49 PRO B CA 1
ATOM 2136 C C . PRO B 1 49 ? -3.998 32.594 15.828 1 96.38 49 PRO B C 1
ATOM 2138 O O . PRO B 1 49 ? -3.104 33.188 15.219 1 96.38 49 PRO B O 1
ATOM 2141 N N . GLY B 1 50 ? -4.508 31.422 15.391 1 96.88 50 GLY B N 1
ATOM 2142 C CA . GLY B 1 50 ? -4.016 30.844 14.148 1 96.88 50 GLY B CA 1
ATOM 2143 C C . GLY B 1 50 ? -4.516 31.578 12.914 1 96.88 50 GLY B C 1
ATOM 2144 O O . GLY B 1 50 ? -5.273 32.531 13.023 1 96.88 50 GLY B O 1
ATOM 2145 N N . GLU B 1 51 ? -3.963 31.25 11.805 1 97.62 51 GLU B N 1
ATOM 2146 C CA . GLU B 1 51 ? -4.34 31.766 10.492 1 97.62 51 GLU B CA 1
ATOM 2147 C C . GLU B 1 51 ? -4.57 30.641 9.492 1 97.62 51 GLU B C 1
ATOM 2149 O O . GLU B 1 51 ? -3.938 29.594 9.578 1 97.62 51 GLU B O 1
ATOM 2154 N N . GLY B 1 52 ? -5.465 30.922 8.578 1 98.31 52 GLY B N 1
ATOM 2155 C CA . GLY B 1 52 ? -5.77 29.922 7.562 1 98.31 52 GLY B CA 1
ATOM 2156 C C . GLY B 1 52 ? -5.398 30.359 6.16 1 98.31 52 GLY B C 1
ATOM 2157 O O . GLY B 1 52 ? -5.512 31.547 5.824 1 98.31 52 GLY B O 1
ATOM 2158 N N . LEU B 1 53 ? -4.922 29.469 5.391 1 98.56 53 LEU B N 1
ATOM 2159 C CA . LEU B 1 53 ? -4.688 29.672 3.963 1 98.56 53 LEU B CA 1
ATOM 2160 C C . LEU B 1 53 ? -5.383 28.578 3.15 1 98.56 53 LEU B C 1
ATOM 2162 O O . LEU B 1 53 ? -5.094 27.391 3.316 1 98.56 53 LEU B O 1
ATOM 2166 N N . ALA B 1 54 ? -6.363 29 2.346 1 98.62 54 ALA B N 1
ATOM 2167 C CA . ALA B 1 54 ? -7.016 28.062 1.438 1 98.62 54 ALA B CA 1
ATOM 2168 C C . ALA B 1 54 ? -6.176 27.828 0.184 1 98.62 54 ALA B C 1
ATOM 2170 O O . ALA B 1 54 ? -5.855 28.781 -0.535 1 98.62 54 ALA B O 1
ATOM 2171 N N . VAL B 1 55 ? -5.789 26.594 -0.071 1 98.44 55 VAL B N 1
ATOM 2172 C CA . VAL B 1 55 ? -5.027 26.234 -1.26 1 98.44 55 VAL B CA 1
ATOM 2173 C C . VAL B 1 55 ? -5.762 25.141 -2.033 1 98.44 55 VAL B C 1
ATOM 2175 O O . VAL B 1 55 ? -5.641 23.953 -1.712 1 98.44 55 VAL B O 1
ATOM 2178 N N . GLN B 1 56 ? -6.508 25.547 -3.021 1 98.06 56 GLN B N 1
ATOM 2179 C CA . GLN B 1 56 ? -7.219 24.547 -3.824 1 98.06 56 GLN B CA 1
ATOM 2180 C C . GLN B 1 56 ? -6.246 23.578 -4.48 1 98.06 56 GLN B C 1
ATOM 2182 O O . GLN B 1 56 ? -5.375 23.984 -5.25 1 98.06 56 GLN B O 1
ATOM 2187 N N . THR B 1 57 ? -6.391 22.297 -4.105 1 97.62 57 THR B N 1
ATOM 2188 C CA . THR B 1 57 ? -5.445 21.281 -4.559 1 97.62 57 THR B CA 1
ATOM 2189 C C . THR B 1 57 ? -6.152 19.938 -4.781 1 97.62 57 THR B C 1
ATOM 2191 O O . THR B 1 57 ? -6.852 19.453 -3.896 1 97.62 57 THR B O 1
ATOM 2194 N N . ASP B 1 58 ? -6.062 19.438 -5.977 1 97.31 58 ASP B N 1
ATOM 2195 C CA . ASP B 1 58 ? -6.371 18.031 -6.23 1 97.31 58 ASP B CA 1
ATOM 2196 C C . ASP B 1 58 ? -5.176 17.141 -5.895 1 97.31 58 ASP B C 1
ATOM 2198 O O . ASP B 1 58 ? -4.164 17.156 -6.598 1 97.31 58 ASP B O 1
ATOM 2202 N N . LEU B 1 59 ? -5.332 16.344 -4.891 1 97 59 LEU B N 1
ATOM 2203 C CA . LEU B 1 59 ? -4.215 15.562 -4.375 1 97 59 LEU B CA 1
ATOM 2204 C C . LEU B 1 59 ? -3.846 14.445 -5.336 1 97 59 LEU B C 1
ATOM 2206 O O . LEU B 1 59 ? -2.814 13.789 -5.168 1 97 59 LEU B O 1
ATOM 2210 N N . ALA B 1 60 ? -4.66 14.203 -6.359 1 96.19 60 ALA B N 1
ATOM 2211 C CA . ALA B 1 60 ? -4.289 13.258 -7.406 1 96.19 60 ALA B CA 1
ATOM 2212 C C . ALA B 1 60 ? -3.4 13.914 -8.453 1 96.19 60 ALA B C 1
ATOM 2214 O O . ALA B 1 60 ? -2.887 13.242 -9.352 1 96.19 60 ALA B O 1
ATOM 2215 N N . ASP B 1 61 ? -3.236 15.195 -8.336 1 97.69 61 ASP B N 1
ATOM 2216 C CA . ASP B 1 61 ? -2.451 15.961 -9.305 1 97.69 61 ASP B CA 1
ATOM 2217 C C . ASP B 1 61 ? -1.128 16.422 -8.695 1 97.69 61 ASP B C 1
ATOM 2219 O O . ASP B 1 61 ? -1.095 17.375 -7.914 1 97.69 61 ASP B O 1
ATOM 2223 N N . VAL B 1 62 ? -0.049 15.867 -9.164 1 98.19 62 VAL B N 1
ATOM 2224 C CA . VAL B 1 62 ? 1.285 16.078 -8.617 1 98.19 62 VAL B CA 1
ATOM 2225 C C . VAL B 1 62 ? 1.664 17.562 -8.734 1 98.19 62 VAL B C 1
ATOM 2227 O O . VAL B 1 62 ? 2.176 18.156 -7.785 1 98.19 62 VAL B O 1
ATOM 2230 N N . GLU B 1 63 ? 1.445 18.109 -9.844 1 98.38 63 GLU B N 1
ATOM 2231 C CA . GLU B 1 63 ? 1.837 19.5 -10.078 1 98.38 63 GLU B CA 1
ATOM 2232 C C . GLU B 1 63 ? 1.04 20.453 -9.195 1 98.38 63 GLU B C 1
ATOM 2234 O O . GLU B 1 63 ? 1.582 21.438 -8.688 1 98.38 63 GLU B O 1
ATOM 2239 N N . GLN B 1 64 ? -0.202 20.234 -9 1 98.44 64 GLN B N 1
ATOM 2240 C CA . GLN B 1 64 ? -1.005 21.062 -8.109 1 98.44 64 GLN B CA 1
ATOM 2241 C C . GLN B 1 64 ? -0.497 20.984 -6.676 1 98.44 64 GLN B C 1
ATOM 2243 O O . GLN B 1 64 ? -0.502 22 -5.957 1 98.44 64 GLN B O 1
ATOM 2248 N N . ILE B 1 65 ? -0.077 19.828 -6.238 1 98.62 65 ILE B N 1
ATOM 2249 C CA . ILE B 1 65 ? 0.486 19.672 -4.902 1 98.62 65 ILE B CA 1
ATOM 2250 C C . ILE B 1 65 ? 1.737 20.531 -4.766 1 98.62 65 ILE B C 1
ATOM 2252 O O . ILE B 1 65 ? 1.874 21.297 -3.805 1 98.62 65 ILE B O 1
ATOM 2256 N N . ARG B 1 66 ? 2.625 20.453 -5.734 1 98.69 66 ARG B N 1
ATOM 2257 C CA . ARG B 1 66 ? 3.873 21.219 -5.688 1 98.69 66 ARG B CA 1
ATOM 2258 C C . ARG B 1 66 ? 3.605 22.719 -5.68 1 98.69 66 ARG B C 1
ATOM 2260 O O . ARG B 1 66 ? 4.215 23.453 -4.902 1 98.69 66 ARG B O 1
ATOM 2267 N N . GLU B 1 67 ? 2.689 23.109 -6.535 1 98.62 67 GLU B N 1
ATOM 2268 C CA . GLU B 1 67 ? 2.305 24.516 -6.574 1 98.62 67 GLU B CA 1
ATOM 2269 C C . GLU B 1 67 ? 1.701 24.969 -5.246 1 98.62 67 GLU B C 1
ATOM 2271 O O . GLU B 1 67 ? 1.914 26.094 -4.809 1 98.62 67 GLU B O 1
ATOM 2276 N N . GLY B 1 68 ? 0.907 24.078 -4.66 1 98.69 68 GLY B N 1
ATOM 2277 C CA . GLY B 1 68 ? 0.343 24.375 -3.352 1 98.69 68 GLY B CA 1
ATOM 2278 C C . GLY B 1 68 ? 1.397 24.625 -2.289 1 98.69 68 GLY B C 1
ATOM 2279 O O . GLY B 1 68 ? 1.297 25.578 -1.515 1 98.69 68 GLY B O 1
ATOM 2280 N N . PHE B 1 69 ? 2.414 23.797 -2.229 1 98.81 69 PHE B N 1
ATOM 2281 C CA . PHE B 1 69 ? 3.48 23.969 -1.246 1 98.81 69 PHE B CA 1
ATOM 2282 C C . PHE B 1 69 ? 4.273 25.234 -1.52 1 98.81 69 PHE B C 1
ATOM 2284 O O . PHE B 1 69 ? 4.73 25.906 -0.587 1 98.81 69 PHE B O 1
ATOM 2291 N N . GLU B 1 70 ? 4.453 25.562 -2.814 1 98.69 70 GLU B N 1
ATOM 2292 C CA . GLU B 1 70 ? 5.102 26.828 -3.152 1 98.69 70 GLU B CA 1
ATOM 2293 C C . GLU B 1 70 ? 4.305 28.016 -2.615 1 98.69 70 GLU B C 1
ATOM 2295 O O . GLU B 1 70 ? 4.879 28.953 -2.076 1 98.69 70 GLU B O 1
ATOM 2300 N N . ALA B 1 71 ? 3.016 28.016 -2.826 1 98.62 71 ALA B N 1
ATOM 2301 C CA . ALA B 1 71 ? 2.146 29.062 -2.32 1 98.62 71 ALA B CA 1
ATOM 2302 C C . ALA B 1 71 ? 2.258 29.188 -0.804 1 98.62 71 ALA B C 1
ATOM 2304 O O . ALA B 1 71 ? 2.268 30.297 -0.265 1 98.62 71 ALA B O 1
ATOM 2305 N N . ILE B 1 72 ? 2.32 28.062 -0.087 1 98.69 72 ILE B N 1
ATOM 2306 C CA . ILE B 1 72 ? 2.439 28.047 1.366 1 98.69 72 ILE B CA 1
ATOM 2307 C C . ILE B 1 72 ? 3.762 28.688 1.785 1 98.69 72 ILE B C 1
ATOM 2309 O O . ILE B 1 72 ? 3.793 29.531 2.684 1 98.69 72 ILE B O 1
ATOM 2313 N N . ARG B 1 73 ? 4.84 28.297 1.127 1 98.38 73 ARG B N 1
ATOM 2314 C CA . ARG B 1 73 ? 6.156 28.828 1.448 1 98.38 73 ARG B CA 1
ATOM 2315 C C . ARG B 1 73 ? 6.191 30.344 1.254 1 98.38 73 ARG B C 1
ATOM 2317 O O . ARG B 1 73 ? 6.801 31.062 2.049 1 98.38 73 ARG B O 1
ATOM 2324 N N . ALA B 1 74 ? 5.562 30.797 0.206 1 98.44 74 ALA B N 1
ATOM 2325 C CA . ALA B 1 74 ? 5.523 32.219 -0.086 1 98.44 74 ALA B CA 1
ATOM 2326 C C . ALA B 1 74 ? 4.762 33 0.994 1 98.44 74 ALA B C 1
ATOM 2328 O O . ALA B 1 74 ? 5.117 34.125 1.336 1 98.44 74 ALA B O 1
ATOM 2329 N N . GLU B 1 75 ? 3.746 32.375 1.544 1 98.25 75 GLU B N 1
ATOM 2330 C CA . GLU B 1 75 ? 2.859 33.062 2.469 1 98.25 75 GLU B CA 1
ATOM 2331 C C . GLU B 1 75 ? 3.291 32.875 3.916 1 98.25 75 GLU B C 1
ATOM 2333 O O . GLU B 1 75 ? 3.283 33.812 4.715 1 98.25 75 GLU B O 1
ATOM 2338 N N . PHE B 1 76 ? 3.578 31.578 4.293 1 98.12 76 PHE B N 1
ATOM 2339 C CA . PHE B 1 76 ? 3.764 31.219 5.695 1 98.12 76 PHE B CA 1
ATOM 2340 C C . PHE B 1 76 ? 5.211 30.828 5.965 1 98.12 76 PHE B C 1
ATOM 2342 O O . PHE B 1 76 ? 5.652 30.812 7.117 1 98.12 76 PHE B O 1
ATOM 2349 N N . GLY B 1 77 ? 6 30.531 4.871 1 97.88 77 GLY B N 1
ATOM 2350 C CA . GLY B 1 77 ? 7.332 29.969 5.035 1 97.88 77 GLY B CA 1
ATOM 2351 C C . GLY B 1 77 ? 7.344 28.453 5.039 1 97.88 77 GLY B C 1
ATOM 2352 O O . GLY B 1 77 ? 6.41 27.812 4.543 1 97.88 77 GLY B O 1
ATOM 2353 N N . PRO B 1 78 ? 8.438 27.828 5.531 1 98.19 78 PRO B N 1
ATOM 2354 C CA . PRO B 1 78 ? 8.594 26.375 5.484 1 98.19 78 PRO B CA 1
ATOM 2355 C C . PRO B 1 78 ? 7.562 25.641 6.344 1 98.19 78 PRO B C 1
ATOM 2357 O O . PRO B 1 78 ? 7.148 26.156 7.391 1 98.19 78 PRO B O 1
ATOM 2360 N N . VAL B 1 79 ? 7.25 24.438 5.953 1 98.5 79 VAL B N 1
ATOM 2361 C CA . VAL B 1 79 ? 6.234 23.625 6.613 1 98.5 79 VAL B CA 1
ATOM 2362 C C . VAL B 1 79 ? 6.855 22.891 7.801 1 98.5 79 VAL B C 1
ATOM 2364 O O . VAL B 1 79 ? 7.938 22.312 7.684 1 98.5 79 VAL B O 1
ATOM 2367 N N . ASP B 1 80 ? 6.086 22.875 8.898 1 97.19 80 ASP B N 1
ATOM 2368 C CA . ASP B 1 80 ? 6.539 22.219 10.125 1 97.19 80 ASP B CA 1
ATOM 2369 C C . ASP B 1 80 ? 5.738 20.953 10.398 1 97.19 80 ASP B C 1
ATOM 2371 O O . ASP B 1 80 ? 6.219 20.047 11.078 1 97.19 80 ASP B O 1
ATOM 2375 N N . VAL B 1 81 ? 4.5 20.953 9.969 1 97.62 81 VAL B N 1
ATOM 2376 C CA . VAL B 1 81 ? 3.592 19.844 10.234 1 97.62 81 VAL B CA 1
ATOM 2377 C C . VAL B 1 81 ? 2.816 19.484 8.969 1 97.62 81 VAL B C 1
ATOM 2379 O O . VAL B 1 81 ? 2.271 20.375 8.305 1 97.62 81 VAL B O 1
ATOM 2382 N N . LEU B 1 82 ? 2.838 18.281 8.609 1 98.5 82 LEU B N 1
ATOM 2383 C CA . LEU B 1 82 ? 2.008 17.75 7.531 1 98.5 82 LEU B CA 1
ATOM 2384 C C . LEU B 1 82 ? 1.062 16.672 8.047 1 98.5 82 LEU B C 1
ATOM 2386 O O . LEU B 1 82 ? 1.492 15.742 8.727 1 98.5 82 LEU B O 1
ATOM 2390 N N . VAL B 1 83 ? -0.18 16.844 7.801 1 98.19 83 VAL B N 1
ATOM 2391 C CA . VAL B 1 83 ? -1.152 15.773 8.031 1 98.19 83 VAL B CA 1
ATOM 2392 C C . VAL B 1 83 ? -1.661 15.242 6.695 1 98.19 83 VAL B C 1
ATOM 2394 O O . VAL B 1 83 ? -2.457 15.898 6.02 1 98.19 83 VAL B O 1
ATOM 2397 N N . ASN B 1 84 ? -1.146 14.078 6.293 1 97.88 84 ASN B N 1
ATOM 2398 C CA . ASN B 1 84 ? -1.763 13.352 5.188 1 97.88 84 ASN B CA 1
ATOM 2399 C C . ASN B 1 84 ? -3.111 12.758 5.59 1 97.88 84 ASN B C 1
ATOM 2401 O O . ASN B 1 84 ? -3.176 11.633 6.086 1 97.88 84 ASN B O 1
ATOM 2405 N N . HIS B 1 85 ? -4.188 13.461 5.262 1 94.25 85 HIS B N 1
ATOM 2406 C CA . HIS B 1 85 ? -5.5 13.141 5.805 1 94.25 85 HIS B CA 1
ATOM 2407 C C . HIS B 1 85 ? -6.445 12.656 4.711 1 94.25 85 HIS B C 1
ATOM 2409 O O . HIS B 1 85 ? -7.434 11.977 4.996 1 94.25 85 HIS B O 1
ATOM 2415 N N . ALA B 1 86 ? -6.129 12.93 3.492 1 82.75 86 ALA B N 1
ATOM 2416 C CA . ALA B 1 86 ? -7.035 12.633 2.389 1 82.75 86 ALA B CA 1
ATOM 2417 C C . ALA B 1 86 ? -7.395 11.148 2.355 1 82.75 86 ALA B C 1
ATOM 2419 O O . ALA B 1 86 ? -6.586 10.297 2.742 1 82.75 86 ALA B O 1
ATOM 2420 N N . SER B 1 87 ? -8.68 10.969 2.189 1 73.12 87 SER B N 1
ATOM 2421 C CA . SER B 1 87 ? -9.141 9.602 1.969 1 73.12 87 SER B CA 1
ATOM 2422 C C . SER B 1 87 ? -10 9.5 0.715 1 73.12 87 SER B C 1
ATOM 2424 O O . SER B 1 87 ? -10.875 10.344 0.491 1 73.12 87 SER B O 1
ATOM 2426 N N . ALA B 1 88 ? -9.586 8.766 -0.159 1 71.25 88 ALA B N 1
ATOM 2427 C CA . ALA B 1 88 ? -10.445 8.43 -1.296 1 71.25 88 ALA B CA 1
ATOM 2428 C C . ALA B 1 88 ? -11.039 7.035 -1.142 1 71.25 88 ALA B C 1
ATOM 2430 O O . ALA B 1 88 ? -10.312 6.062 -0.909 1 71.25 88 ALA B O 1
ATOM 2431 N N . ALA B 1 89 ? -12.336 7.117 -1.217 1 68.12 89 ALA B N 1
ATOM 2432 C CA . ALA B 1 89 ? -13.117 5.902 -1.003 1 68.12 89 ALA B CA 1
ATOM 2433 C C . ALA B 1 89 ? -13.055 4.988 -2.223 1 68.12 89 ALA B C 1
ATOM 2435 O O . ALA B 1 89 ? -12.969 5.461 -3.357 1 68.12 89 ALA B O 1
ATOM 2436 N N . SER B 1 90 ? -12.859 3.803 -2.072 1 70.94 90 SER B N 1
ATOM 2437 C CA . SER B 1 90 ? -13.102 2.691 -2.986 1 70.94 90 SER B CA 1
ATOM 2438 C C . SER B 1 90 ? -13.758 1.516 -2.266 1 70.94 90 SER B C 1
ATOM 2440 O O . SER B 1 90 ? -13.062 0.632 -1.755 1 70.94 90 SER B O 1
ATOM 2442 N N . TRP B 1 91 ? -15.055 1.438 -2.324 1 81.81 91 TRP B N 1
ATOM 2443 C CA . TRP B 1 91 ? -15.797 0.512 -1.476 1 81.81 91 TRP B CA 1
ATOM 2444 C C . TRP B 1 91 ? -16.297 -0.684 -2.281 1 81.81 91 TRP B C 1
ATOM 2446 O O . TRP B 1 91 ? -17.422 -1.127 -2.107 1 81.81 91 TRP B O 1
ATOM 2456 N N . THR B 1 92 ? -15.5 -1.032 -3.197 1 90.06 92 THR B N 1
ATOM 2457 C CA . THR B 1 92 ? -15.836 -2.223 -3.971 1 90.06 92 THR B CA 1
ATOM 2458 C C . THR B 1 92 ? -14.766 -3.297 -3.795 1 90.06 92 THR B C 1
ATOM 2460 O O . THR B 1 92 ? -13.609 -2.988 -3.508 1 90.06 92 THR B O 1
ATOM 2463 N N . GLY B 1 93 ? -15.281 -4.523 -3.912 1 94.31 93 GLY B N 1
ATOM 2464 C CA . GLY B 1 93 ? -14.391 -5.672 -3.811 1 94.31 93 GLY B CA 1
ATOM 2465 C C . GLY B 1 93 ? -13.609 -5.938 -5.086 1 94.31 93 GLY B C 1
ATOM 2466 O O . GLY B 1 93 ? -13.711 -5.176 -6.051 1 94.31 93 GLY B O 1
ATOM 2467 N N . LEU B 1 94 ? -12.859 -7.012 -5.02 1 96.81 94 LEU B N 1
ATOM 2468 C CA . LEU B 1 94 ? -11.906 -7.336 -6.078 1 96.81 94 LEU B CA 1
ATOM 2469 C C . LEU B 1 94 ? -12.602 -7.398 -7.434 1 96.81 94 LEU B C 1
ATOM 2471 O O . LEU B 1 94 ? -12.148 -6.77 -8.398 1 96.81 94 LEU B O 1
ATOM 2475 N N . MET B 1 95 ? -13.734 -8.078 -7.5 1 97.12 95 MET B N 1
ATOM 2476 C CA . MET B 1 95 ? -14.344 -8.375 -8.789 1 97.12 95 MET B CA 1
ATOM 2477 C C . MET B 1 95 ? -15.117 -7.176 -9.32 1 97.12 95 MET B C 1
ATOM 2479 O O . MET B 1 95 ? -15.359 -7.07 -10.523 1 97.12 95 MET B O 1
ATOM 2483 N N . ASP B 1 96 ? -15.438 -6.25 -8.453 1 96.38 96 ASP B N 1
ATOM 2484 C CA . ASP B 1 96 ? -16.312 -5.145 -8.836 1 96.38 96 ASP B CA 1
ATOM 2485 C C . ASP B 1 96 ? -15.523 -3.844 -8.984 1 96.38 96 ASP B C 1
ATOM 2487 O O . ASP B 1 96 ? -16.062 -2.836 -9.445 1 96.38 96 ASP B O 1
ATOM 2491 N N . THR B 1 97 ? -14.32 -3.842 -8.555 1 96.5 97 THR B N 1
ATOM 2492 C CA . THR B 1 97 ? -13.492 -2.646 -8.648 1 96.5 97 THR B CA 1
ATOM 2493 C C . THR B 1 97 ? -12.883 -2.516 -10.039 1 96.5 97 THR B C 1
ATOM 2495 O O . THR B 1 97 ? -12.266 -3.455 -10.539 1 96.5 97 THR B O 1
ATOM 2498 N N . THR B 1 98 ? -13.086 -1.358 -10.68 1 96.81 98 THR B N 1
ATOM 2499 C CA . THR B 1 98 ? -12.445 -1.104 -11.961 1 96.81 98 THR B CA 1
ATOM 2500 C C . THR B 1 98 ? -10.992 -0.679 -11.758 1 96.81 98 THR B C 1
ATOM 2502 O O . THR B 1 98 ? -10.617 -0.212 -10.68 1 96.81 98 THR B O 1
ATOM 2505 N N . VAL B 1 99 ? -10.18 -0.822 -12.773 1 97 99 VAL B N 1
ATOM 2506 C CA . VAL B 1 99 ? -8.789 -0.389 -12.711 1 97 99 VAL B CA 1
ATOM 2507 C C . VAL B 1 99 ? -8.727 1.11 -12.43 1 97 99 VAL B C 1
ATOM 2509 O O . VAL B 1 99 ? -7.871 1.568 -11.656 1 97 99 VAL B O 1
ATOM 2512 N N . GLU B 1 100 ? -9.617 1.802 -13.016 1 95.81 100 GLU B N 1
ATOM 2513 C CA . GLU B 1 100 ? -9.664 3.248 -12.82 1 95.81 100 GLU B CA 1
ATOM 2514 C C . GLU B 1 100 ? -9.93 3.604 -11.359 1 95.81 100 GLU B C 1
ATOM 2516 O O . GLU B 1 100 ? -9.25 4.461 -10.789 1 95.81 100 GLU B O 1
ATOM 2521 N N . ALA B 1 101 ? -10.93 2.986 -10.75 1 94.94 101 ALA B N 1
ATOM 2522 C CA . ALA B 1 101 ? -11.258 3.238 -9.352 1 94.94 101 ALA B CA 1
ATOM 2523 C C . ALA B 1 101 ? -10.094 2.848 -8.438 1 94.94 101 ALA B C 1
ATOM 2525 O O . ALA B 1 101 ? -9.789 3.559 -7.48 1 94.94 101 ALA B O 1
ATOM 2526 N N . PHE B 1 102 ? -9.5 1.717 -8.75 1 95.94 102 PHE B N 1
ATOM 2527 C CA . PHE B 1 102 ? -8.344 1.231 -8.008 1 95.94 102 PHE B CA 1
ATOM 2528 C C . PHE B 1 102 ? -7.211 2.248 -8.055 1 95.94 102 PHE B C 1
ATOM 2530 O O . PHE B 1 102 ? -6.629 2.582 -7.016 1 95.94 102 PHE B O 1
ATOM 2537 N N . GLU B 1 103 ? -6.93 2.801 -9.211 1 95.94 103 GLU B N 1
ATOM 2538 C CA . GLU B 1 103 ? -5.848 3.764 -9.414 1 95.94 103 GLU B CA 1
ATOM 2539 C C . GLU B 1 103 ? -6.176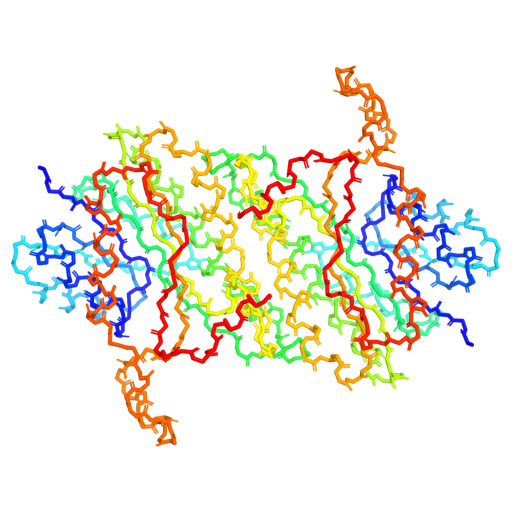 5.102 -8.758 1 95.94 103 GLU B C 1
ATOM 2541 O O . GLU B 1 103 ? -5.277 5.801 -8.281 1 95.94 103 GLU B O 1
ATOM 2546 N N . ASN B 1 104 ? -7.398 5.43 -8.773 1 94.56 104 ASN B N 1
ATOM 2547 C CA . ASN B 1 104 ? -7.777 6.695 -8.156 1 94.56 104 ASN B CA 1
ATOM 2548 C C . ASN B 1 104 ? -7.504 6.684 -6.652 1 94.56 104 ASN B C 1
ATOM 2550 O O . ASN B 1 104 ? -7.043 7.68 -6.09 1 94.56 104 ASN B O 1
ATOM 2554 N N . ALA B 1 105 ? -7.816 5.582 -6.008 1 93.81 105 ALA B N 1
ATOM 2555 C CA . ALA B 1 105 ? -7.512 5.441 -4.586 1 93.81 105 ALA B CA 1
ATOM 2556 C C . ALA B 1 105 ? -6.016 5.602 -4.324 1 93.81 105 ALA B C 1
ATOM 2558 O O . ALA B 1 105 ? -5.613 6.27 -3.367 1 93.81 105 ALA B O 1
ATOM 2559 N N . TRP B 1 106 ? -5.242 5.07 -5.219 1 95.06 106 TRP B N 1
ATOM 2560 C CA . TRP B 1 106 ? -3.791 5.168 -5.121 1 95.06 106 TRP B CA 1
ATOM 2561 C C . TRP B 1 106 ? -3.326 6.602 -5.363 1 95.06 106 TRP B C 1
ATOM 2563 O O . TRP B 1 106 ? -2.469 7.113 -4.641 1 95.06 106 TRP B O 1
ATOM 2573 N N . ALA B 1 107 ? -3.852 7.207 -6.324 1 96.06 107 ALA B N 1
ATOM 2574 C CA . ALA B 1 107 ? -3.416 8.539 -6.723 1 96.06 107 ALA B CA 1
ATOM 2575 C C . ALA B 1 107 ? -3.586 9.539 -5.574 1 96.06 107 ALA B C 1
ATOM 2577 O O . ALA B 1 107 ? -2.725 10.391 -5.359 1 96.06 107 ALA B O 1
ATOM 2578 N N . VAL B 1 108 ? -4.613 9.375 -4.84 1 94.31 108 VAL B N 1
ATOM 2579 C CA . VAL B 1 108 ? -4.934 10.328 -3.779 1 94.31 108 VAL B CA 1
ATOM 2580 C C . VAL B 1 108 ? -4.211 9.93 -2.494 1 94.31 108 VAL B C 1
ATOM 2582 O O . VAL B 1 108 ? -3.416 10.711 -1.957 1 94.31 108 VAL B O 1
ATOM 2585 N N . ASN B 1 109 ? -4.375 8.664 -2.1 1 92.06 109 ASN B N 1
ATOM 2586 C CA . ASN B 1 109 ? -3.906 8.227 -0.788 1 92.06 109 ASN B CA 1
ATOM 2587 C C . ASN B 1 109 ? -2.426 7.859 -0.816 1 92.06 109 ASN B C 1
ATOM 2589 O O . ASN B 1 109 ? -1.734 7.973 0.197 1 92.06 109 ASN B O 1
ATOM 2593 N N . GLY B 1 110 ? -1.997 7.375 -1.935 1 94.56 110 GLY B N 1
ATOM 2594 C CA . GLY B 1 110 ? -0.628 6.898 -2.057 1 94.56 110 GLY B CA 1
ATOM 2595 C C . GLY B 1 110 ? 0.313 7.934 -2.643 1 94.56 110 GLY B C 1
ATOM 2596 O O . GLY B 1 110 ? 1.029 8.617 -1.908 1 94.56 110 GLY B O 1
ATOM 2597 N N . ARG B 1 111 ? 0.102 8.164 -3.955 1 97.06 111 ARG B N 1
ATOM 2598 C CA . ARG B 1 111 ? 1.01 9.078 -4.637 1 97.06 111 ARG B CA 1
ATOM 2599 C C . ARG B 1 111 ? 0.879 10.492 -4.086 1 97.06 111 ARG B C 1
ATOM 2601 O O . ARG B 1 111 ? 1.88 11.188 -3.902 1 97.06 111 ARG B O 1
ATOM 2608 N N . GLY B 1 112 ? -0.323 10.93 -3.875 1 97.81 112 GLY B N 1
ATOM 2609 C CA . GLY B 1 112 ? -0.521 12.242 -3.291 1 97.81 112 GLY B CA 1
ATOM 2610 C C . GLY B 1 112 ? 0.205 12.43 -1.973 1 97.81 112 GLY B C 1
ATOM 2611 O O . GLY B 1 112 ? 0.866 13.445 -1.759 1 97.81 112 GLY B O 1
ATOM 2612 N N . ALA B 1 113 ? 0.112 11.453 -1.076 1 97.75 113 ALA B N 1
ATOM 2613 C CA . ALA B 1 113 ? 0.794 11.492 0.214 1 97.75 113 ALA B CA 1
ATOM 2614 C C . ALA B 1 113 ? 2.311 11.477 0.034 1 97.75 113 ALA B C 1
ATOM 2616 O O . ALA B 1 113 ? 3.039 12.109 0.799 1 97.75 113 ALA B O 1
ATOM 2617 N N . PHE B 1 114 ? 2.781 10.734 -0.923 1 98.06 114 PHE B N 1
ATOM 2618 C CA . PHE B 1 114 ? 4.203 10.68 -1.244 1 98.06 114 PHE B CA 1
ATOM 2619 C C . PHE B 1 114 ? 4.738 12.055 -1.599 1 98.06 114 PHE B C 1
ATOM 2621 O O . PHE B 1 114 ? 5.73 12.508 -1.025 1 98.06 114 PHE B O 1
ATOM 2628 N N . VAL B 1 115 ? 4.035 12.742 -2.477 1 98.69 115 VAL B N 1
ATOM 2629 C CA . VAL B 1 115 ? 4.492 14.039 -2.965 1 98.69 115 VAL B CA 1
ATOM 2630 C C . VAL B 1 115 ? 4.371 15.086 -1.854 1 98.69 115 VAL B C 1
ATOM 2632 O O . VAL B 1 115 ? 5.281 15.891 -1.648 1 98.69 115 VAL B O 1
ATOM 2635 N N . CYS B 1 116 ? 3.26 15.07 -1.137 1 98.69 116 CYS B N 1
ATOM 2636 C CA . CYS B 1 116 ? 3.109 15.969 0.002 1 98.69 116 CYS B CA 1
ATOM 2637 C C . CYS B 1 116 ? 4.242 15.781 1.002 1 98.69 116 CYS B C 1
ATOM 2639 O O . CYS B 1 116 ? 4.793 16.75 1.519 1 98.69 116 CYS B O 1
ATOM 2641 N N . SER B 1 117 ? 4.562 14.516 1.273 1 98.56 117 SER B N 1
ATOM 2642 C CA . SER B 1 117 ? 5.613 14.195 2.238 1 98.56 117 SER B CA 1
ATOM 2643 C C . SER B 1 117 ? 6.977 14.664 1.746 1 98.56 117 SER B C 1
ATOM 2645 O O . SER B 1 117 ? 7.793 15.148 2.531 1 98.56 117 SER B O 1
ATOM 2647 N N . GLN B 1 118 ? 7.227 14.492 0.44 1 98.62 118 GLN B N 1
ATOM 2648 C CA . GLN B 1 118 ? 8.484 14.969 -0.122 1 98.62 118 GLN B CA 1
ATOM 2649 C C . GLN B 1 118 ? 8.656 16.469 0.114 1 98.62 118 GLN B C 1
ATOM 2651 O O . GLN B 1 118 ? 9.719 16.922 0.554 1 98.62 118 GLN B O 1
ATOM 2656 N N . GLU B 1 119 ? 7.625 17.219 -0.166 1 98.69 119 GLU B N 1
ATOM 2657 C CA . GLU B 1 119 ? 7.668 18.672 -0.032 1 98.69 119 GLU B CA 1
ATOM 2658 C C . GLU B 1 119 ? 7.84 19.078 1.427 1 98.69 119 GLU B C 1
ATOM 2660 O O . GLU B 1 119 ? 8.719 19.891 1.752 1 98.69 119 GLU B O 1
ATOM 2665 N N . ALA B 1 120 ? 7.062 18.516 2.32 1 98.75 120 ALA B N 1
ATOM 2666 C CA . ALA B 1 120 ? 7.078 18.906 3.727 1 98.75 120 ALA B CA 1
ATOM 2667 C C . ALA B 1 120 ? 8.383 18.5 4.398 1 98.75 120 ALA B C 1
ATOM 2669 O O . ALA B 1 120 ? 8.984 19.297 5.129 1 98.75 120 ALA B O 1
ATOM 2670 N N . VAL B 1 121 ? 8.789 17.25 4.176 1 98.25 121 VAL B N 1
ATOM 2671 C CA . VAL B 1 121 ? 10.023 16.766 4.781 1 98.25 121 VAL B CA 1
ATOM 2672 C C . VAL B 1 121 ? 11.211 17.578 4.27 1 98.25 121 VAL B C 1
ATOM 2674 O O . VAL B 1 121 ? 12.141 17.875 5.02 1 98.25 121 VAL B O 1
ATOM 2677 N N . GLY B 1 122 ? 11.172 17.938 2.924 1 98.31 122 GLY B N 1
ATOM 2678 C CA . GLY B 1 122 ? 12.188 18.844 2.412 1 98.31 122 GLY B CA 1
ATOM 2679 C C . GLY B 1 122 ? 12.32 20.109 3.225 1 98.31 122 GLY B C 1
ATOM 2680 O O . GLY B 1 122 ? 13.422 20.531 3.57 1 98.31 122 GLY B O 1
ATOM 2681 N N . ASP B 1 123 ? 11.219 20.75 3.562 1 98.38 123 ASP B N 1
ATOM 2682 C CA . ASP B 1 123 ? 11.195 21.938 4.391 1 98.38 123 ASP B CA 1
ATOM 2683 C C . ASP B 1 123 ? 11.727 21.656 5.797 1 98.38 123 ASP B C 1
ATOM 2685 O O . ASP B 1 123 ? 12.508 22.438 6.344 1 98.38 123 ASP B O 1
ATOM 2689 N N . MET B 1 124 ? 11.32 20.5 6.379 1 97.06 124 MET B N 1
ATOM 2690 C CA . MET B 1 124 ? 11.648 20.141 7.754 1 97.06 124 MET B CA 1
ATOM 2691 C C . MET B 1 124 ? 13.141 19.875 7.902 1 97.06 124 MET B C 1
ATOM 2693 O O . MET B 1 124 ? 13.727 20.156 8.953 1 97.06 124 MET B O 1
ATOM 2697 N N . LEU B 1 125 ? 13.664 19.297 6.836 1 96.69 125 LEU B N 1
ATOM 2698 C CA . LEU B 1 125 ? 15.102 19.062 6.855 1 96.69 125 LEU B CA 1
ATOM 2699 C C . LEU B 1 125 ? 15.875 20.375 6.867 1 96.69 125 LEU B C 1
ATOM 2701 O O . LEU B 1 125 ? 16.938 20.469 7.492 1 96.69 125 LEU B O 1
ATOM 2705 N N . GLU B 1 126 ? 15.312 21.359 6.242 1 95.06 126 GLU B N 1
ATOM 2706 C CA . GLU B 1 126 ? 15.945 22.672 6.188 1 95.06 126 GLU B CA 1
ATOM 2707 C C . GLU B 1 126 ? 15.836 23.391 7.527 1 95.06 126 GLU B C 1
ATOM 2709 O O . GLU B 1 126 ? 16.75 24.094 7.938 1 95.06 126 GLU B O 1
ATOM 2714 N N . THR B 1 127 ? 14.789 23.203 8.234 1 93.94 127 THR B N 1
ATOM 2715 C CA . THR B 1 127 ? 14.523 23.953 9.453 1 93.94 127 THR B CA 1
ATOM 2716 C C . THR B 1 127 ? 14.945 23.156 10.688 1 93.94 127 THR B C 1
ATOM 2718 O O . THR B 1 127 ? 14.969 23.688 11.797 1 93.94 127 THR B O 1
ATOM 2721 N N . GLY B 1 128 ? 15.242 21.891 10.523 1 91.12 128 GLY B N 1
ATOM 2722 C CA . GLY B 1 128 ? 15.82 21.094 11.594 1 91.12 128 GLY B CA 1
ATOM 2723 C C . GLY B 1 128 ? 14.797 20.266 12.336 1 91.12 128 GLY B C 1
ATOM 2724 O O . GLY B 1 128 ? 14.961 19.969 13.523 1 91.12 128 GLY B O 1
ATOM 2725 N N . GLY B 1 129 ? 13.648 20 11.633 1 91.25 129 GLY B N 1
ATOM 2726 C CA . GLY B 1 129 ? 12.68 19.109 12.25 1 91.25 129 GLY B CA 1
ATOM 2727 C C . GLY B 1 129 ? 11.25 19.406 11.852 1 91.25 129 GLY B C 1
ATOM 2728 O O . GLY B 1 129 ? 10.984 20.391 11.156 1 91.25 129 GLY B O 1
ATOM 2729 N N . GLY B 1 130 ? 10.352 18.469 12.328 1 94.44 130 GLY B N 1
ATOM 2730 C CA . GLY B 1 130 ? 8.93 18.594 12.031 1 94.44 130 GLY B CA 1
ATOM 2731 C C . GLY B 1 130 ? 8.156 17.312 12.305 1 94.44 130 GLY B C 1
ATOM 2732 O O . GLY B 1 130 ? 8.664 16.391 12.945 1 94.44 130 GLY B O 1
ATOM 2733 N N . THR B 1 131 ? 6.867 17.359 11.969 1 94.5 131 THR B N 1
ATOM 2734 C CA . THR B 1 131 ? 5.988 16.219 12.211 1 94.5 131 THR B CA 1
ATOM 2735 C C . THR B 1 131 ? 5.184 15.883 10.953 1 94.5 131 THR B C 1
ATOM 2737 O O . THR B 1 131 ? 4.656 16.766 10.289 1 94.5 131 THR B O 1
ATOM 2740 N N . VAL B 1 132 ? 5.199 14.625 10.602 1 95.94 132 VAL B N 1
ATOM 2741 C CA . VAL B 1 132 ? 4.363 14.117 9.516 1 95.94 132 VAL B CA 1
ATOM 2742 C C . VAL B 1 132 ? 3.373 13.094 10.07 1 95.94 132 VAL B C 1
ATOM 2744 O O . VAL B 1 132 ? 3.775 12.086 10.664 1 95.94 132 VAL B O 1
ATOM 2747 N N . LEU B 1 133 ? 2.107 13.352 9.898 1 95.69 133 LEU B N 1
ATOM 2748 C CA . LEU B 1 133 ? 1.065 12.438 10.359 1 95.69 133 LEU B CA 1
ATOM 2749 C C . LEU B 1 133 ? 0.324 11.82 9.18 1 95.69 133 LEU B C 1
ATOM 2751 O O . LEU B 1 133 ? 0.027 12.508 8.195 1 95.69 133 LEU B O 1
ATOM 2755 N N . PHE B 1 134 ? 0.11 10.523 9.227 1 95.94 134 PHE B N 1
ATOM 2756 C CA . PHE B 1 134 ? -0.744 9.805 8.289 1 95.94 134 PHE B CA 1
ATOM 2757 C C . PHE B 1 134 ? -2.033 9.359 8.969 1 95.94 134 PHE B C 1
ATOM 2759 O O . PHE B 1 134 ? -1.998 8.664 9.984 1 95.94 134 PHE B O 1
ATOM 2766 N N . THR B 1 135 ? -3.137 9.781 8.414 1 94.19 135 THR B N 1
ATOM 2767 C CA . THR B 1 135 ? -4.414 9.289 8.914 1 94.19 135 THR B CA 1
ATOM 2768 C C . THR B 1 135 ? -4.758 7.938 8.289 1 94.19 135 THR B C 1
ATOM 2770 O O . THR B 1 135 ? -5 7.852 7.086 1 94.19 135 THR B O 1
ATOM 2773 N N . GLY B 1 136 ? -4.781 6.949 9.062 1 90.81 136 GLY B N 1
ATOM 2774 C CA . GLY B 1 136 ? -5.098 5.602 8.617 1 90.81 136 GLY B CA 1
ATOM 2775 C C . GLY B 1 136 ? -6.531 5.199 8.898 1 90.81 136 GLY B C 1
ATOM 2776 O O . GLY B 1 136 ? -7.434 6.039 8.867 1 90.81 136 GLY B O 1
ATOM 2777 N N . ALA B 1 137 ? -6.82 4.004 8.852 1 83.19 137 ALA B N 1
ATOM 2778 C CA . ALA B 1 137 ? -8.094 3.33 9.109 1 83.19 137 ALA B CA 1
ATOM 2779 C C . ALA B 1 137 ? -7.867 1.88 9.531 1 83.19 137 ALA B C 1
ATOM 2781 O O . ALA B 1 137 ? -6.73 1.397 9.539 1 83.19 137 ALA B O 1
ATOM 2782 N N . THR B 1 138 ? -8.93 1.31 9.922 1 76.94 138 THR B N 1
ATOM 2783 C CA . THR B 1 138 ? -8.852 -0.129 10.148 1 76.94 138 THR B CA 1
ATOM 2784 C C . THR B 1 138 ? -8.297 -0.838 8.914 1 76.94 138 THR B C 1
ATOM 2786 O O . THR B 1 138 ? -7.477 -1.755 9.031 1 76.94 138 THR B O 1
ATOM 2789 N N . SER B 1 139 ? -8.648 -0.367 7.801 1 78.38 139 SER B N 1
ATOM 2790 C CA . SER B 1 139 ? -8.234 -0.959 6.535 1 78.38 139 SER B CA 1
ATOM 2791 C C . SER B 1 139 ? -6.742 -0.746 6.293 1 78.38 139 SER B C 1
ATOM 2793 O O . SER B 1 139 ? -6.168 -1.32 5.363 1 78.38 139 SER B O 1
ATOM 2795 N N . ALA B 1 140 ? -6.109 0.028 7.105 1 82.81 140 ALA B N 1
ATOM 2796 C CA . ALA B 1 140 ? -4.672 0.233 6.969 1 82.81 140 ALA B CA 1
ATOM 2797 C C . ALA B 1 140 ? -3.889 -0.859 7.691 1 82.81 140 ALA B C 1
ATOM 2799 O O . ALA B 1 140 ? -2.682 -1.005 7.488 1 82.81 140 ALA B O 1
ATOM 2800 N N . VAL B 1 141 ? -4.605 -1.59 8.531 1 80.25 141 VAL B N 1
ATOM 2801 C CA . VAL B 1 141 ? -3.902 -2.578 9.344 1 80.25 141 VAL B CA 1
ATOM 2802 C C . VAL B 1 141 ? -4.586 -3.938 9.211 1 80.25 141 VAL B C 1
ATOM 2804 O O . VAL B 1 141 ? -3.969 -4.977 9.453 1 80.25 141 VAL B O 1
ATOM 2807 N N . ARG B 1 142 ? -5.855 -3.83 8.875 1 81.62 142 ARG B N 1
ATOM 2808 C CA . ARG B 1 142 ? -6.66 -5.035 8.688 1 81.62 142 ARG B CA 1
ATOM 2809 C C . ARG B 1 142 ? -7.762 -4.809 7.66 1 81.62 142 ARG B C 1
ATOM 2811 O O . ARG B 1 142 ? -8.438 -3.773 7.684 1 81.62 142 ARG B O 1
ATOM 2818 N N . SER B 1 143 ? -7.902 -5.812 6.785 1 83.19 143 SER B N 1
ATOM 2819 C CA . SER B 1 143 ? -8.984 -5.711 5.812 1 83.19 143 SER B CA 1
ATOM 2820 C C . SER B 1 143 ? -10.156 -6.613 6.188 1 83.19 143 SER B C 1
ATOM 2822 O O . SER B 1 143 ? -9.953 -7.738 6.648 1 83.19 143 SER B O 1
ATOM 2824 N N . LEU B 1 144 ? -11.352 -6.094 6.066 1 78 144 LEU B N 1
ATOM 2825 C CA . LEU B 1 144 ? -12.547 -6.898 6.273 1 78 144 LEU B CA 1
ATOM 2826 C C . LEU B 1 144 ? -13.109 -7.395 4.945 1 78 144 LEU B C 1
ATOM 2828 O O . LEU B 1 144 ? -14.133 -8.086 4.918 1 78 144 LEU B O 1
ATOM 2832 N N . GLY B 1 145 ? -12.352 -7.094 3.908 1 86.5 145 GLY B N 1
ATOM 2833 C CA . GLY B 1 145 ? -12.812 -7.473 2.58 1 86.5 145 GLY B CA 1
ATOM 2834 C C . GLY B 1 145 ? -13.734 -6.449 1.952 1 86.5 145 GLY B C 1
ATOM 2835 O O . GLY B 1 145 ? -14.367 -5.66 2.658 1 86.5 145 GLY B O 1
ATOM 2836 N N . GLY B 1 146 ? -13.75 -6.387 0.594 1 90.69 146 GLY B N 1
ATOM 2837 C CA . GLY B 1 146 ? -14.742 -5.598 -0.127 1 90.69 146 GLY B CA 1
ATOM 2838 C C . GLY B 1 146 ? -14.305 -4.16 -0.345 1 90.69 146 GLY B C 1
ATOM 2839 O O . GLY B 1 146 ? -15.125 -3.305 -0.687 1 90.69 146 GLY B O 1
ATOM 2840 N N . ALA B 1 147 ? -13.148 -3.836 -0.105 1 92.06 147 ALA B N 1
ATOM 2841 C CA . ALA B 1 147 ? -12.609 -2.492 -0.298 1 92.06 147 ALA B CA 1
ATOM 2842 C C . ALA B 1 147 ? -11.156 -2.545 -0.749 1 92.06 147 ALA B C 1
ATOM 2844 O O . ALA B 1 147 ? -10.289 -1.888 -0.16 1 92.06 147 ALA B O 1
ATOM 2845 N N . ILE B 1 148 ? -10.898 -3.252 -1.804 1 94.88 148 ILE B N 1
ATOM 2846 C CA . ILE B 1 148 ? -9.547 -3.672 -2.166 1 94.88 148 ILE B CA 1
ATOM 2847 C C . ILE B 1 148 ? -8.703 -2.449 -2.498 1 94.88 148 ILE B C 1
ATOM 2849 O O . ILE B 1 148 ? -7.547 -2.352 -2.07 1 94.88 148 ILE B O 1
ATOM 2853 N N . GLY B 1 149 ? -9.242 -1.51 -3.297 1 94.06 149 GLY B N 1
ATOM 2854 C CA . GLY B 1 149 ? -8.477 -0.32 -3.639 1 94.06 149 GLY B CA 1
ATOM 2855 C C . GLY B 1 149 ? -8.164 0.552 -2.438 1 94.06 149 GLY B C 1
ATOM 2856 O O . GLY B 1 149 ? -7.035 1.02 -2.283 1 94.06 149 GLY B O 1
ATOM 2857 N N . PHE B 1 150 ? -9.133 0.771 -1.57 1 92.38 150 PHE B N 1
ATOM 2858 C CA . PHE B 1 150 ? -8.961 1.552 -0.351 1 92.38 150 PHE B CA 1
ATOM 2859 C C . PHE B 1 150 ? -7.953 0.886 0.582 1 92.38 150 PHE B C 1
ATOM 2861 O O . PHE B 1 150 ? -7.043 1.542 1.093 1 92.38 150 PHE B O 1
ATOM 2868 N N . THR B 1 151 ? -8.086 -0.401 0.746 1 92.94 151 THR B N 1
ATOM 2869 C CA . THR B 1 151 ? -7.207 -1.176 1.61 1 92.94 151 THR B CA 1
ATOM 2870 C C . THR B 1 151 ? -5.766 -1.104 1.114 1 92.94 151 THR B C 1
ATOM 2872 O O . THR B 1 151 ? -4.848 -0.833 1.893 1 92.94 151 THR B O 1
ATOM 2875 N N . ALA B 1 152 ? -5.613 -1.311 -0.134 1 94.88 152 ALA B N 1
ATOM 2876 C CA . ALA B 1 152 ? -4.273 -1.259 -0.711 1 94.88 152 ALA B CA 1
ATOM 2877 C C . ALA B 1 152 ? -3.625 0.102 -0.472 1 94.88 152 ALA B C 1
ATOM 2879 O O . ALA B 1 152 ? -2.475 0.18 -0.035 1 94.88 152 ALA B O 1
ATOM 2880 N N . ALA B 1 153 ? -4.332 1.119 -0.741 1 93.94 153 ALA B N 1
ATOM 2881 C CA . ALA B 1 153 ? -3.807 2.477 -0.607 1 93.94 153 ALA B CA 1
ATOM 2882 C C . ALA B 1 153 ? -3.479 2.797 0.849 1 93.94 153 ALA B C 1
ATOM 2884 O O . ALA B 1 153 ? -2.449 3.408 1.141 1 93.94 153 ALA B O 1
ATOM 2885 N N . LYS B 1 154 ? -4.332 2.406 1.74 1 93.5 154 LYS B N 1
ATOM 2886 C CA . LYS B 1 154 ? -4.125 2.711 3.152 1 93.5 154 LYS B CA 1
ATOM 2887 C C . LYS B 1 154 ? -2.971 1.897 3.73 1 93.5 154 LYS B C 1
ATOM 2889 O O . LYS B 1 154 ? -2.238 2.377 4.598 1 93.5 154 LYS B O 1
ATOM 2894 N N . PHE B 1 155 ? -2.822 0.666 3.299 1 93.56 155 PHE B N 1
ATOM 2895 C CA . PHE B 1 155 ? -1.641 -0.101 3.678 1 93.56 155 PHE B CA 1
ATOM 2896 C C . PHE B 1 155 ? -0.373 0.567 3.16 1 93.56 155 PHE B C 1
ATOM 2898 O O . PHE B 1 155 ? 0.628 0.651 3.875 1 93.56 155 PHE B O 1
ATOM 2905 N N . ALA B 1 156 ? -0.444 1.002 1.957 1 94.69 156 ALA B N 1
ATOM 2906 C CA . ALA B 1 156 ? 0.706 1.684 1.367 1 94.69 156 ALA B CA 1
ATOM 2907 C C . ALA B 1 156 ? 1.086 2.92 2.178 1 94.69 156 ALA B C 1
ATOM 2909 O O . ALA B 1 156 ? 2.27 3.168 2.424 1 94.69 156 ALA B O 1
ATOM 2910 N N . ALA B 1 157 ? 0.104 3.684 2.545 1 94.31 157 ALA B N 1
ATOM 2911 C CA . ALA B 1 157 ? 0.337 4.875 3.357 1 94.31 157 ALA B CA 1
ATOM 2912 C C . ALA B 1 157 ? 1.006 4.516 4.68 1 94.31 157 ALA B C 1
ATOM 2914 O O . ALA B 1 157 ? 1.91 5.219 5.137 1 94.31 157 ALA B O 1
ATOM 2915 N N . ARG B 1 158 ? 0.582 3.461 5.312 1 92.81 158 ARG B N 1
ATOM 2916 C CA . ARG B 1 158 ? 1.2 2.982 6.547 1 92.81 158 ARG B CA 1
ATOM 2917 C C . ARG B 1 158 ? 2.668 2.631 6.32 1 92.81 158 ARG B C 1
ATOM 2919 O O . ARG B 1 158 ? 3.525 2.979 7.137 1 92.81 158 ARG B O 1
ATOM 2926 N N . GLY B 1 159 ? 2.893 1.913 5.246 1 93.12 159 GLY B N 1
ATOM 2927 C CA . GLY B 1 159 ? 4.266 1.592 4.898 1 93.12 159 GLY B CA 1
ATOM 2928 C C . GLY B 1 159 ? 5.125 2.82 4.664 1 93.12 159 GLY B C 1
ATOM 2929 O O . GLY B 1 159 ? 6.277 2.871 5.094 1 93.12 159 GLY B O 1
ATOM 2930 N N . MET B 1 160 ? 4.609 3.818 3.982 1 95 160 MET B N 1
ATOM 2931 C CA . MET B 1 160 ? 5.332 5.066 3.748 1 95 160 MET B CA 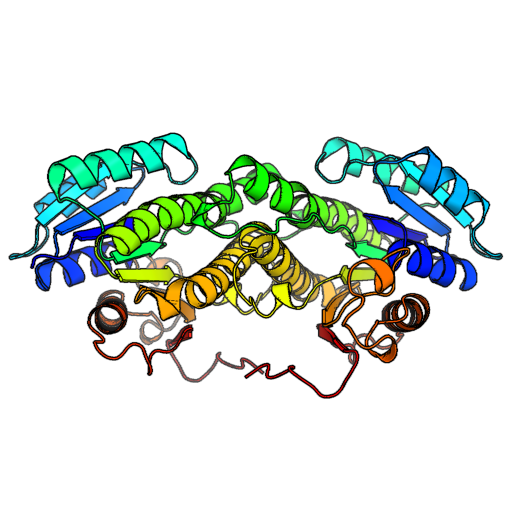1
ATOM 2932 C C . MET B 1 160 ? 5.648 5.766 5.062 1 95 160 MET B C 1
ATOM 2934 O O . MET B 1 160 ? 6.758 6.266 5.254 1 95 160 MET B O 1
ATOM 2938 N N . ALA B 1 161 ? 4.656 5.789 5.934 1 93.75 161 ALA B N 1
ATOM 2939 C CA . ALA B 1 161 ? 4.879 6.391 7.246 1 93.75 161 ALA B CA 1
ATOM 2940 C C . ALA B 1 161 ? 6.07 5.746 7.953 1 93.75 161 ALA B C 1
ATOM 2942 O O . ALA B 1 161 ? 6.938 6.445 8.484 1 93.75 161 ALA B O 1
ATOM 2943 N N . MET B 1 162 ? 6.09 4.441 7.91 1 92.12 162 MET B N 1
ATOM 2944 C CA . MET B 1 162 ? 7.172 3.715 8.562 1 92.12 162 MET B CA 1
ATOM 2945 C C . MET B 1 162 ? 8.508 4.008 7.895 1 92.12 162 MET B C 1
ATOM 2947 O O . MET B 1 162 ? 9.523 4.195 8.57 1 92.12 162 MET B O 1
ATOM 2951 N N . ASP B 1 163 ? 8.5 4.043 6.598 1 92.94 163 ASP B N 1
ATOM 2952 C CA . ASP B 1 163 ? 9.727 4.289 5.852 1 92.94 163 ASP B CA 1
ATOM 2953 C C . ASP B 1 163 ? 10.289 5.676 6.152 1 92.94 163 ASP B C 1
ATOM 2955 O O . ASP B 1 163 ? 11.477 5.828 6.414 1 92.94 163 ASP B O 1
ATOM 2959 N N . ILE B 1 164 ? 9.484 6.656 6.191 1 94.62 164 ILE B N 1
ATOM 2960 C CA . ILE B 1 164 ? 9.898 8.031 6.449 1 94.62 164 ILE B CA 1
ATOM 2961 C C . ILE B 1 164 ? 10.383 8.164 7.891 1 94.62 164 ILE B C 1
ATOM 2963 O O . ILE B 1 164 ? 11.391 8.828 8.156 1 94.62 164 ILE B O 1
ATOM 2967 N N . ALA B 1 165 ? 9.664 7.531 8.852 1 92.25 165 ALA B N 1
ATOM 2968 C CA . ALA B 1 165 ? 10.07 7.559 10.25 1 92.25 165 ALA B CA 1
ATOM 2969 C C . ALA B 1 165 ? 11.484 7.008 10.43 1 92.25 165 ALA B C 1
ATOM 2971 O O . ALA B 1 165 ? 12.297 7.59 11.156 1 92.25 165 ALA B O 1
ATOM 2972 N N . GLN B 1 166 ? 11.727 5.902 9.758 1 90.81 166 GLN B N 1
ATOM 2973 C CA . GLN B 1 166 ? 13.039 5.266 9.867 1 90.81 166 GLN B CA 1
ATOM 2974 C C . GLN B 1 166 ? 14.117 6.117 9.203 1 90.81 166 GLN B C 1
ATOM 2976 O O . GLN B 1 166 ? 15.242 6.195 9.703 1 90.81 166 GLN B O 1
ATOM 2981 N N . GLU B 1 167 ? 13.812 6.758 8.164 1 92.25 167 GLU B N 1
ATOM 2982 C CA . GLU B 1 167 ? 14.789 7.516 7.391 1 92.25 167 GLU B CA 1
ATOM 2983 C C . GLU B 1 167 ? 15.125 8.844 8.062 1 92.25 167 GLU B C 1
ATOM 2985 O O . GLU B 1 167 ? 16.281 9.266 8.086 1 92.25 167 GLU B O 1
ATOM 2990 N N . PHE B 1 168 ? 14.141 9.461 8.703 1 92.81 168 PHE B N 1
ATOM 2991 C CA . PHE B 1 168 ? 14.359 10.859 9.07 1 92.81 168 PHE B CA 1
ATOM 2992 C C . PHE B 1 168 ? 14.125 11.07 10.562 1 92.81 168 PHE B C 1
ATOM 2994 O O . PHE B 1 168 ? 14.312 12.18 11.07 1 92.81 168 PHE B O 1
ATOM 3001 N N . GLY B 1 169 ? 13.703 10.023 11.234 1 89.19 169 GLY B N 1
ATOM 3002 C CA . GLY B 1 169 ? 13.602 10.109 12.68 1 89.19 169 GLY B CA 1
ATOM 3003 C C . GLY B 1 169 ? 14.844 10.711 13.328 1 89.19 169 GLY B C 1
ATOM 3004 O O . GLY B 1 169 ? 14.742 11.641 14.125 1 89.19 169 GLY B O 1
ATOM 3005 N N . PRO B 1 170 ? 15.977 10.203 12.945 1 88.81 170 PRO B N 1
ATOM 3006 C CA . PRO B 1 170 ? 17.219 10.719 13.523 1 88.81 170 PRO B CA 1
ATOM 3007 C C . PRO B 1 170 ? 17.453 12.188 13.195 1 88.81 170 PRO B C 1
ATOM 3009 O O . PRO B 1 170 ? 18.266 12.852 13.859 1 88.81 170 PRO B O 1
ATOM 3012 N N . GLU B 1 171 ? 16.797 12.734 12.188 1 90.38 171 GLU B N 1
ATOM 3013 C CA . GLU B 1 171 ? 16.953 14.133 11.789 1 90.38 171 GLU B CA 1
ATOM 3014 C C . GLU B 1 171 ? 15.938 15.023 12.492 1 90.38 171 GLU B C 1
ATOM 3016 O O . GLU B 1 171 ? 15.805 16.203 12.164 1 90.38 171 GLU B O 1
ATOM 3021 N N . GLY B 1 172 ? 15.148 14.422 13.406 1 89 172 GLY B N 1
ATOM 3022 C CA . GLY B 1 172 ? 14.227 15.203 14.211 1 89 172 GLY B CA 1
ATOM 3023 C C . GLY B 1 172 ? 12.836 15.289 13.609 1 89 172 GLY B C 1
ATOM 3024 O O . GLY B 1 172 ? 12.031 16.125 14.016 1 89 172 GLY B O 1
ATOM 3025 N N . ILE B 1 173 ? 12.602 14.5 12.625 1 92.38 173 ILE B N 1
ATOM 3026 C CA . ILE B 1 173 ? 11.273 14.492 12.016 1 92.38 173 ILE B CA 1
ATOM 3027 C C . ILE B 1 173 ? 10.438 13.359 12.625 1 92.38 173 ILE B C 1
ATOM 3029 O O . ILE B 1 173 ? 10.758 12.188 12.445 1 92.38 173 ILE B O 1
ATOM 3033 N N . HIS B 1 174 ? 9.398 13.711 13.32 1 92.06 174 HIS B N 1
ATOM 3034 C CA . HIS B 1 174 ? 8.484 12.75 13.922 1 92.06 174 HIS B CA 1
ATOM 3035 C C . HIS B 1 174 ? 7.406 12.312 12.93 1 92.06 174 HIS B C 1
ATOM 3037 O O . HIS B 1 174 ? 6.723 13.156 12.344 1 92.06 174 HIS B O 1
ATOM 3043 N N . VAL B 1 175 ? 7.332 11 12.75 1 93.5 175 VAL B N 1
ATOM 3044 C CA . VAL B 1 175 ? 6.309 10.461 11.867 1 93.5 175 VAL B CA 1
ATOM 3045 C C . VAL B 1 175 ? 5.379 9.539 12.648 1 93.5 175 VAL B C 1
ATOM 3047 O O . VAL B 1 175 ? 5.84 8.664 13.398 1 93.5 175 VAL B O 1
ATOM 3050 N N . ALA B 1 176 ? 4.066 9.742 12.484 1 91.69 176 ALA B N 1
ATOM 3051 C CA . ALA B 1 176 ? 3.109 8.883 13.164 1 91.69 176 ALA B CA 1
ATOM 3052 C C . ALA B 1 176 ? 1.984 8.453 12.227 1 91.69 176 ALA B C 1
ATOM 3054 O O . ALA B 1 176 ? 1.622 9.195 11.305 1 91.69 176 ALA B O 1
ATOM 3055 N N . HIS B 1 177 ? 1.55 7.27 12.352 1 92.12 177 HIS B N 1
ATOM 3056 C CA . HIS B 1 177 ? 0.386 6.703 11.68 1 92.12 177 HIS B CA 1
ATOM 3057 C C . HIS B 1 177 ? -0.783 6.539 12.648 1 92.12 177 HIS B C 1
ATOM 3059 O O . HIS B 1 177 ? -0.672 5.824 13.641 1 92.12 177 HIS B O 1
ATOM 3065 N N . VAL B 1 178 ? -1.879 7.18 12.406 1 90.56 178 VAL B N 1
ATOM 3066 C CA . VAL B 1 178 ? -3.035 7.16 13.297 1 90.56 178 VAL B CA 1
ATOM 3067 C C . VAL B 1 178 ? -4.109 6.234 12.727 1 90.56 178 VAL B C 1
ATOM 3069 O O . VAL B 1 178 ? -4.742 6.555 11.719 1 90.56 178 VAL B O 1
ATOM 3072 N N . VAL B 1 179 ? -4.344 5.172 13.375 1 89.25 179 VAL B N 1
ATOM 3073 C CA . VAL B 1 179 ? -5.336 4.195 12.93 1 89.25 179 VAL B CA 1
ATOM 3074 C C . VAL B 1 179 ? -6.695 4.531 13.547 1 89.25 179 VAL B C 1
ATOM 3076 O O . VAL B 1 179 ? -6.863 4.473 14.766 1 89.25 179 VAL B O 1
ATOM 3079 N N . ILE B 1 180 ? -7.578 4.875 12.734 1 86.88 180 ILE B N 1
ATOM 3080 C CA . ILE B 1 180 ? -8.938 5.172 13.18 1 86.88 180 ILE B CA 1
ATOM 3081 C C . ILE B 1 180 ? -9.797 3.918 13.062 1 86.88 180 ILE B C 1
ATOM 3083 O O . ILE B 1 180 ? -10.094 3.459 11.953 1 86.88 180 ILE B O 1
ATOM 3087 N N . ASP B 1 181 ? -10.086 3.41 14.062 1 82.44 181 ASP B N 1
ATOM 3088 C CA . ASP B 1 181 ? -10.938 2.229 14.125 1 82.44 181 ASP B CA 1
ATOM 3089 C C . ASP B 1 181 ? -12.344 2.586 14.625 1 82.44 181 ASP B C 1
ATOM 3091 O O . ASP B 1 181 ? -12.656 2.402 15.797 1 82.44 181 ASP B O 1
ATOM 3095 N N . GLY B 1 182 ? -13.141 2.979 13.75 1 77.62 182 GLY B N 1
ATOM 3096 C CA . GLY B 1 182 ? -14.492 3.395 14.078 1 77.62 182 GLY B CA 1
ATOM 3097 C C . GLY B 1 182 ? -15.07 4.375 13.07 1 77.62 182 GLY B C 1
ATOM 3098 O O . GLY B 1 182 ? -14.422 4.719 12.086 1 77.62 182 GLY B O 1
ATOM 3099 N N . GLN B 1 183 ? -16.328 4.684 13.32 1 78.44 183 GLN B N 1
ATOM 3100 C CA . GLN B 1 183 ? -17.016 5.641 12.469 1 78.44 183 GLN B CA 1
ATOM 3101 C C . GLN B 1 183 ? -16.938 7.055 13.031 1 78.44 183 GLN B C 1
ATOM 3103 O O . GLN B 1 183 ? -17.328 7.297 14.172 1 78.44 183 GLN B O 1
ATOM 3108 N N . ILE B 1 184 ? -16.391 7.902 12.266 1 79.88 184 ILE B N 1
ATOM 3109 C CA . ILE B 1 184 ? -16.25 9.289 12.695 1 79.88 184 ILE B CA 1
ATOM 3110 C C . ILE B 1 184 ? -17.609 9.992 12.633 1 79.88 184 ILE B C 1
ATOM 3112 O O . ILE B 1 184 ? -18.359 9.812 11.672 1 79.88 184 ILE B O 1
ATOM 3116 N N . ASP B 1 185 ? -17.891 10.711 13.586 1 81.31 185 ASP B N 1
ATOM 3117 C CA . ASP B 1 185 ? -19.141 11.477 13.656 1 81.31 185 ASP B CA 1
ATOM 3118 C C . ASP B 1 185 ? -19.094 12.672 12.703 1 81.31 185 ASP B C 1
ATOM 3120 O O . ASP B 1 185 ? -18.828 13.797 13.125 1 81.31 185 ASP B O 1
ATOM 3124 N N . THR B 1 186 ? -19.344 12.445 11.445 1 77.94 186 THR B N 1
ATOM 3125 C CA . THR B 1 186 ? -19.438 13.484 10.422 1 77.94 186 THR B CA 1
ATOM 3126 C C . THR B 1 186 ? -20.875 13.914 10.195 1 77.94 186 THR B C 1
ATOM 3128 O O . THR B 1 186 ? -21.812 13.219 10.609 1 77.94 186 THR B O 1
ATOM 3131 N N . PRO B 1 187 ? -21 15.078 9.664 1 75.81 187 PRO B N 1
ATOM 3132 C CA . PRO B 1 187 ? -22.391 15.508 9.422 1 75.81 187 PRO B CA 1
ATOM 3133 C C . PRO B 1 187 ? -23.188 14.484 8.617 1 75.81 187 PRO B C 1
ATOM 3135 O O . PRO B 1 187 ? -22.719 14.016 7.578 1 75.81 187 PRO B O 1
ATOM 3138 N N . GLY B 1 188 ? -24.266 14.102 9.133 1 75.25 188 GLY B N 1
ATOM 3139 C CA . GLY B 1 188 ? -25.172 13.227 8.406 1 75.25 188 GLY B CA 1
ATOM 3140 C C . GLY B 1 188 ? -24.906 11.758 8.648 1 75.25 188 GLY B C 1
ATOM 3141 O O . GLY B 1 188 ? -25.672 10.898 8.203 1 75.25 188 GLY B O 1
ATOM 3142 N N . VAL B 1 189 ? -23.891 11.414 9.414 1 74.88 189 VAL B N 1
ATOM 3143 C CA . VAL B 1 189 ? -23.469 10.023 9.555 1 74.88 189 VAL B CA 1
ATOM 3144 C C . VAL B 1 189 ? -24.516 9.258 10.375 1 74.88 189 VAL B C 1
ATOM 3146 O O . VAL B 1 189 ? -24.797 8.086 10.094 1 74.88 189 VAL B O 1
ATOM 3149 N N . LYS B 1 190 ? -25.094 9.812 11.383 1 77.75 190 LYS B N 1
ATOM 3150 C CA . LYS B 1 190 ? -26.031 9.133 12.273 1 77.75 190 LYS B CA 1
ATOM 3151 C C . LYS B 1 190 ? -27.312 8.773 11.547 1 77.75 190 LYS B C 1
ATOM 3153 O O . LYS B 1 190 ? -27.953 7.77 11.875 1 77.75 190 LYS B O 1
ATOM 3158 N N . GLU B 1 191 ? -27.562 9.602 10.57 1 77.81 191 GLU B N 1
ATOM 3159 C CA . GLU B 1 191 ? -28.719 9.297 9.734 1 77.81 191 GLU B CA 1
ATOM 3160 C C . GLU B 1 191 ? -28.438 8.125 8.805 1 77.81 191 GLU B C 1
ATOM 3162 O O . GLU B 1 191 ? -29.344 7.367 8.453 1 77.81 191 GLU B O 1
ATOM 3167 N N . ARG B 1 192 ? -27.234 8.023 8.422 1 74.12 192 ARG B N 1
ATOM 3168 C CA . ARG B 1 192 ? -26.844 6.969 7.488 1 74.12 192 ARG B CA 1
ATOM 3169 C C . ARG B 1 192 ? -26.75 5.617 8.195 1 74.12 192 ARG B C 1
ATOM 3171 O O . ARG B 1 192 ? -26.953 4.574 7.574 1 74.12 192 ARG B O 1
ATOM 3178 N N . TYR B 1 193 ? -26.422 5.703 9.453 1 76.81 193 TYR B N 1
ATOM 3179 C CA . TYR B 1 193 ? -26.312 4.488 10.258 1 76.81 193 TYR B CA 1
ATOM 3180 C C . TYR B 1 193 ? -27.219 4.559 11.477 1 76.81 193 TYR B C 1
ATOM 3182 O O . TYR B 1 193 ? -26.734 4.555 12.617 1 76.81 193 TYR B O 1
ATOM 3190 N N . PRO B 1 194 ? -28.484 4.5 11.18 1 74 194 PRO B N 1
ATOM 3191 C CA . PRO B 1 194 ? -29.438 4.688 12.273 1 74 194 PRO B CA 1
ATOM 3192 C C . PRO B 1 194 ? -29.391 3.553 13.297 1 74 194 PRO B C 1
ATOM 3194 O O . PRO B 1 194 ? -29.781 3.74 14.445 1 74 194 PRO B O 1
ATOM 3197 N N . ASP B 1 195 ? -28.859 2.426 12.844 1 76.69 195 ASP B N 1
ATOM 3198 C CA . ASP B 1 195 ? -28.859 1.263 13.727 1 76.69 195 ASP B CA 1
ATOM 3199 C C . ASP B 1 195 ? -27.625 1.255 14.625 1 76.69 195 ASP B C 1
ATOM 3201 O O . ASP B 1 195 ? -27.516 0.434 15.539 1 76.69 195 ASP B O 1
ATOM 3205 N N . ARG B 1 196 ? -26.75 2.129 14.344 1 76.25 196 ARG B N 1
ATOM 3206 C CA . ARG B 1 196 ? -25.547 2.186 15.156 1 76.25 196 ARG B CA 1
ATOM 3207 C C . ARG B 1 196 ? -25.766 3.02 16.422 1 76.25 196 ARG B C 1
ATOM 3209 O O . ARG B 1 196 ? -26.438 4.059 16.359 1 76.25 196 ARG B O 1
ATOM 3216 N N . ASP B 1 197 ? -25.234 2.447 17.453 1 76.81 197 ASP B N 1
ATOM 3217 C CA . ASP B 1 197 ? -25.297 3.182 18.719 1 76.81 197 ASP B CA 1
ATOM 3218 C C . ASP B 1 197 ? -24.609 4.535 18.609 1 76.81 197 ASP B C 1
ATOM 3220 O O . ASP B 1 197 ? -23.422 4.602 18.25 1 76.81 197 ASP B O 1
ATOM 3224 N N . PRO B 1 198 ? -25.344 5.551 18.797 1 74 198 PRO B N 1
ATOM 3225 C CA . PRO B 1 198 ? -24.797 6.898 18.656 1 74 198 PRO B CA 1
ATOM 3226 C C . PRO B 1 198 ? -23.531 7.109 19.484 1 74 198 PRO B C 1
ATOM 3228 O O . PRO B 1 198 ? -22.703 7.953 19.141 1 74 198 PRO B O 1
ATOM 3231 N N . ASP B 1 199 ? -23.422 6.305 20.5 1 72.88 199 ASP B N 1
ATOM 3232 C CA . ASP B 1 199 ? -22.297 6.488 21.406 1 72.88 199 ASP B CA 1
ATOM 3233 C C . ASP B 1 199 ? -21.031 5.82 20.859 1 72.88 199 ASP B C 1
ATOM 3235 O O . ASP B 1 199 ? -19.953 5.957 21.438 1 72.88 199 ASP B O 1
ATOM 3239 N N . THR B 1 200 ? -21.188 5.293 19.641 1 75.25 200 THR B N 1
ATOM 3240 C CA . THR B 1 200 ? -20.047 4.543 19.109 1 75.25 200 THR B CA 1
ATOM 3241 C C . THR B 1 200 ? -19.328 5.359 18.047 1 75.25 200 THR B C 1
ATOM 3243 O O . THR B 1 200 ? -18.297 4.922 17.516 1 75.25 200 THR B O 1
ATOM 3246 N N . PHE B 1 201 ? -19.828 6.578 17.844 1 83.44 201 PHE B N 1
ATOM 3247 C CA . PHE B 1 201 ? -19.172 7.418 16.859 1 83.44 201 PHE B CA 1
ATOM 3248 C C . PHE B 1 201 ? -17.984 8.148 17.469 1 83.44 201 PHE B C 1
ATOM 3250 O O . PHE B 1 201 ? -18.047 8.586 18.625 1 83.44 201 PHE B O 1
ATOM 3257 N N . LEU B 1 202 ? -16.953 8.297 16.75 1 86.88 202 LEU B N 1
ATOM 3258 C CA . LEU B 1 202 ? -15.758 9.008 17.188 1 86.88 202 LEU B CA 1
ATOM 3259 C C . LEU B 1 202 ? -15.945 10.516 17.047 1 86.88 202 LEU B C 1
ATOM 3261 O O . LEU B 1 202 ? -16.359 10.992 15.984 1 86.88 202 LEU B O 1
ATOM 3265 N N . ASP B 1 203 ? -15.695 11.211 18.141 1 89.69 203 ASP B N 1
ATOM 3266 C CA . ASP B 1 203 ? -15.766 12.664 18.109 1 89.69 203 ASP B CA 1
ATOM 3267 C C . ASP B 1 203 ? -14.555 13.266 17.406 1 89.69 203 ASP B C 1
ATOM 3269 O O . ASP B 1 203 ? -13.43 13.164 17.891 1 89.69 203 ASP B O 1
ATOM 3273 N N . PRO B 1 204 ? -14.773 13.969 16.328 1 93.06 204 PRO B N 1
ATOM 3274 C CA . PRO B 1 204 ? -13.641 14.508 15.578 1 93.06 204 PRO B CA 1
ATOM 3275 C C . PRO B 1 204 ? -12.828 15.516 16.391 1 93.06 204 PRO B C 1
ATOM 3277 O O . PRO B 1 204 ? -11.609 15.609 16.219 1 93.06 204 PRO B O 1
ATOM 3280 N N . ASP B 1 205 ? -13.406 16.25 17.312 1 94.25 205 ASP B N 1
ATOM 3281 C CA . ASP B 1 205 ? -12.688 17.219 18.125 1 94.25 205 ASP B CA 1
ATOM 3282 C C . ASP B 1 205 ? -11.758 16.516 19.125 1 94.25 205 ASP B C 1
ATOM 3284 O O . ASP B 1 205 ? -10.641 16.984 19.375 1 94.25 205 ASP B O 1
ATOM 3288 N N . GLU B 1 206 ? -12.258 15.438 19.672 1 90.81 206 GLU B N 1
ATOM 3289 C CA . GLU B 1 206 ? -11.406 14.648 20.547 1 90.81 206 GLU B CA 1
ATOM 3290 C C . GLU B 1 206 ? -10.234 14.031 19.797 1 90.81 206 GLU B C 1
ATOM 3292 O O . GLU B 1 206 ? -9.117 13.984 20.297 1 90.81 206 GLU B O 1
ATOM 3297 N N . MET B 1 207 ? -10.508 13.617 18.672 1 92.25 207 MET B N 1
ATOM 3298 C CA . MET B 1 207 ? -9.445 13.062 17.828 1 92.25 207 MET B CA 1
ATOM 3299 C C . MET B 1 207 ? -8.406 14.125 17.5 1 92.25 207 MET B C 1
ATOM 3301 O O . MET B 1 207 ? -7.203 13.844 17.5 1 92.25 207 MET B O 1
ATOM 3305 N N . ALA B 1 208 ? -8.875 15.273 17.219 1 94.88 208 ALA B N 1
ATOM 3306 C CA . ALA B 1 208 ? -7.969 16.375 16.875 1 94.88 208 ALA B CA 1
ATOM 3307 C C . ALA B 1 208 ? -7.02 16.672 18.031 1 94.88 208 ALA B C 1
ATOM 3309 O O . ALA B 1 208 ? -5.863 17.047 17.812 1 94.88 208 ALA B O 1
ATOM 3310 N N . GLU B 1 209 ? -7.508 16.516 19.266 1 92.62 209 GLU B N 1
ATOM 3311 C CA . GLU B 1 209 ? -6.641 16.688 20.438 1 92.62 209 GLU B CA 1
ATOM 3312 C C . GLU B 1 209 ? -5.5 15.664 20.422 1 92.62 209 GLU B C 1
ATOM 3314 O O . GLU B 1 209 ? -4.359 16 20.75 1 92.62 209 GLU B O 1
ATOM 3319 N N . THR B 1 210 ? -5.836 14.469 20.062 1 89.06 210 THR B N 1
ATOM 3320 C CA . THR B 1 210 ? -4.828 13.422 19.969 1 89.06 210 THR B CA 1
ATOM 3321 C C . THR B 1 210 ? -3.781 13.766 18.906 1 89.06 210 THR B C 1
ATOM 3323 O O . THR B 1 210 ? -2.58 13.609 19.141 1 89.06 210 THR B O 1
ATOM 3326 N N . TYR B 1 211 ? -4.207 14.234 17.75 1 93.19 211 TYR B N 1
ATOM 3327 C CA . TYR B 1 211 ? -3.285 14.648 16.703 1 93.19 211 TYR B CA 1
ATOM 3328 C C . TYR B 1 211 ? -2.359 15.758 17.188 1 93.19 211 TYR B C 1
ATOM 3330 O O . TYR B 1 211 ? -1.155 15.727 16.922 1 93.19 211 TYR B O 1
ATOM 3338 N N . TRP B 1 212 ? -2.9 16.703 17.906 1 93.81 212 TRP B N 1
ATOM 3339 C CA . TRP B 1 212 ? -2.084 17.812 18.391 1 93.81 212 TRP B CA 1
ATOM 3340 C C . TRP B 1 212 ? -1.037 17.312 19.391 1 93.81 212 TRP B C 1
ATOM 3342 O O . TRP B 1 212 ? 0.097 17.797 19.391 1 93.81 212 TRP B O 1
ATOM 3352 N N . HIS B 1 213 ? -1.403 16.359 20.188 1 89.88 213 HIS B N 1
ATOM 3353 C CA . HIS B 1 213 ? -0.455 15.781 21.141 1 89.88 213 HIS B CA 1
ATOM 3354 C C . HIS B 1 213 ? 0.722 15.133 20.422 1 89.88 213 HIS B C 1
ATOM 3356 O O . HIS B 1 213 ? 1.852 15.164 20.906 1 89.88 213 HIS B O 1
ATOM 3362 N N . LEU B 1 214 ? 0.463 14.633 19.25 1 89.12 214 LEU B N 1
ATOM 3363 C CA . LEU B 1 214 ? 1.527 14.023 18.469 1 89.12 214 LEU B CA 1
ATOM 3364 C C . LEU B 1 214 ? 2.445 15.094 17.875 1 89.12 214 LEU B C 1
ATOM 3366 O O . LEU B 1 214 ? 3.621 14.828 17.609 1 89.12 214 LEU B O 1
ATOM 3370 N N . VAL B 1 215 ? 1.952 16.266 17.703 1 91.06 215 VAL B N 1
ATOM 3371 C CA . VAL B 1 215 ? 2.713 17.375 17.125 1 91.06 215 VAL B CA 1
ATOM 3372 C C . VAL B 1 215 ? 3.549 18.047 18.219 1 91.06 215 VAL B C 1
ATOM 3374 O O . VAL B 1 215 ? 4.727 18.344 18.016 1 91.06 215 VAL B O 1
ATOM 3377 N N . GLU B 1 216 ? 2.982 18.312 19.391 1 85.62 216 GLU B N 1
ATOM 3378 C CA . GLU B 1 216 ? 3.602 19.062 20.469 1 85.62 216 GLU B CA 1
ATOM 3379 C C . GLU B 1 216 ? 4.637 18.234 21.219 1 85.62 216 GLU B C 1
ATOM 3381 O O . GLU B 1 216 ? 5.496 18.781 21.922 1 85.62 216 GLU B O 1
ATOM 3386 N N . GLN B 1 217 ? 4.617 16.875 21.031 1 67.5 217 GLN B N 1
ATOM 3387 C CA . GLN B 1 217 ? 5.453 16.047 21.906 1 67.5 217 GLN B CA 1
ATOM 3388 C C . GLN B 1 217 ? 6.934 16.344 21.672 1 67.5 217 GLN B C 1
ATOM 3390 O O . GLN B 1 217 ? 7.387 16.391 20.531 1 67.5 217 GLN B O 1
ATOM 3395 N N . ASP B 1 218 ? 7.484 16.891 22.641 1 56.84 218 ASP B N 1
ATOM 3396 C CA . ASP B 1 218 ? 8.875 17.328 22.688 1 56.84 218 ASP B CA 1
ATOM 3397 C C . ASP B 1 218 ? 9.828 16.125 22.734 1 56.84 218 ASP B C 1
ATOM 3399 O O . ASP B 1 218 ? 10.977 16.234 22.297 1 56.84 218 ASP B O 1
ATOM 3403 N N . ASP B 1 219 ? 9.344 15.016 23.281 1 57.59 219 ASP B N 1
ATOM 3404 C CA . ASP B 1 219 ? 10.328 13.945 23.344 1 57.59 219 ASP B CA 1
ATOM 3405 C C . ASP B 1 219 ? 10.055 12.875 22.297 1 57.59 219 ASP B C 1
ATOM 3407 O O . ASP B 1 219 ? 9.156 12.047 22.453 1 57.59 219 ASP B O 1
ATOM 3411 N N . LEU B 1 220 ? 10.75 12.977 21.203 1 58.25 220 LEU B N 1
ATOM 3412 C CA . LEU B 1 220 ? 10.617 12.109 20.031 1 58.25 220 LEU B CA 1
ATOM 3413 C C . LEU B 1 220 ? 10.898 10.656 20.406 1 58.25 220 LEU B C 1
ATOM 3415 O O . LEU B 1 220 ? 10.391 9.742 19.75 1 58.25 220 LEU B O 1
ATOM 3419 N N . SER B 1 221 ? 11.57 10.477 21.5 1 55.91 221 SER B N 1
ATOM 3420 C CA . SER B 1 221 ? 12.039 9.133 21.812 1 55.91 221 SER B CA 1
ATOM 3421 C C . SER B 1 221 ? 10.906 8.25 22.328 1 55.91 221 SER B C 1
ATOM 3423 O O . SER B 1 221 ? 11.023 7.027 22.344 1 55.91 221 SER B O 1
ATOM 3425 N N . THR B 1 222 ? 9.781 8.891 22.703 1 51.09 222 THR B N 1
ATOM 3426 C CA . THR B 1 222 ? 8.719 8.094 23.312 1 51.09 222 THR B CA 1
ATOM 3427 C C . THR B 1 222 ? 7.516 7.996 22.375 1 51.09 222 THR B C 1
ATOM 3429 O O . THR B 1 222 ? 6.477 7.449 22.734 1 51.09 222 THR B O 1
ATOM 3432 N N . GLN B 1 223 ? 7.793 8.438 21.203 1 60.19 223 GLN B N 1
ATOM 3433 C CA . GLN B 1 223 ? 6.551 8.555 20.438 1 60.19 223 GLN B CA 1
ATOM 3434 C C . GLN B 1 223 ? 6.277 7.281 19.641 1 60.19 223 GLN B C 1
ATOM 3436 O O . GLN B 1 223 ? 7.176 6.746 19 1 60.19 223 GLN B O 1
ATOM 3441 N N . PRO B 1 224 ? 4.988 6.941 19.797 1 66 224 PRO B N 1
ATOM 3442 C CA . PRO B 1 224 ? 4.637 5.742 19.047 1 66 224 PRO B CA 1
ATOM 3443 C C . PRO B 1 224 ? 4.512 6.008 17.547 1 66 224 PRO B C 1
ATOM 3445 O O . PRO B 1 224 ? 4.074 7.086 17.141 1 66 224 PRO B O 1
ATOM 3448 N N . PHE B 1 225 ? 5.051 5.18 16.812 1 76.06 225 PHE B N 1
ATOM 3449 C CA . PHE B 1 225 ? 4.848 5.223 15.375 1 76.06 225 PHE B CA 1
ATOM 3450 C C . PHE B 1 225 ? 3.369 5.082 15.031 1 76.06 225 PHE B C 1
ATOM 3452 O O . PHE B 1 225 ? 2.859 5.793 14.164 1 76.06 225 PHE B O 1
ATOM 3459 N N . GLU B 1 226 ? 2.713 4.234 15.82 1 80.56 226 GLU B N 1
ATOM 3460 C CA . GLU B 1 226 ? 1.32 3.953 15.484 1 80.56 226 GLU B CA 1
ATOM 3461 C C . GLU B 1 226 ? 0.409 4.156 16.688 1 80.56 226 GLU B C 1
ATOM 3463 O O . GLU B 1 226 ? 0.72 3.699 17.797 1 80.56 226 GLU B O 1
ATOM 3468 N N . VAL B 1 227 ? -0.7 4.961 16.484 1 77.06 227 VAL B N 1
ATOM 3469 C CA . VAL B 1 227 ? -1.699 5.242 17.5 1 77.06 227 VAL B CA 1
ATOM 3470 C C . VAL B 1 227 ? -3.068 4.75 17.047 1 77.06 227 VAL B C 1
ATOM 3472 O O . VAL B 1 227 ? -3.469 4.992 15.898 1 77.06 227 VAL B O 1
ATOM 3475 N N . HIS B 1 228 ? -3.719 4.055 17.906 1 73.44 228 HIS B N 1
ATOM 3476 C CA . HIS B 1 228 ? -5.051 3.549 17.609 1 73.44 228 HIS B CA 1
ATOM 3477 C C . HIS B 1 228 ? -6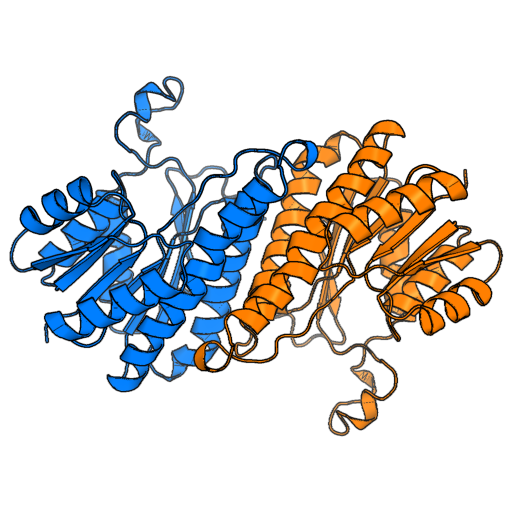.125 4.352 18.344 1 73.44 228 HIS B C 1
ATOM 3479 O O . HIS B 1 228 ? -6.062 4.504 19.562 1 73.44 228 HIS B O 1
ATOM 3485 N N . ILE B 1 229 ? -7 4.926 17.609 1 75.69 229 ILE B N 1
ATOM 3486 C CA . ILE B 1 229 ? -8.172 5.59 18.156 1 75.69 229 ILE B CA 1
ATOM 3487 C C . ILE B 1 229 ? -9.406 4.703 17.969 1 75.69 229 ILE B C 1
ATOM 3489 O O . ILE B 1 229 ? -9.773 4.383 16.844 1 75.69 229 ILE B O 1
ATOM 3493 N N . THR B 1 230 ? -9.953 4.172 19 1 70.44 230 THR B N 1
ATOM 3494 C CA . THR B 1 230 ? -11.062 3.227 18.922 1 70.44 230 THR B CA 1
ATOM 3495 C C . THR B 1 230 ? -12.234 3.697 19.781 1 70.44 230 THR B C 1
ATOM 3497 O O . THR B 1 230 ? -12.055 4.535 20.672 1 70.44 230 THR B O 1
ATOM 3500 N N . ASN B 1 231 ? -13.531 3.549 19.141 1 56.41 231 ASN B N 1
ATOM 3501 C CA . ASN B 1 231 ? -14.719 3.77 19.953 1 56.41 231 ASN B CA 1
ATOM 3502 C C . ASN B 1 231 ? -15.188 2.479 20.625 1 56.41 231 ASN B C 1
ATOM 3504 O O . ASN B 1 231 ? -16.016 1.754 20.062 1 56.41 231 ASN B O 1
ATOM 3508 N N . GLY B 1 232 ? -14.453 1.736 21.344 1 48.28 232 GLY B N 1
ATOM 3509 C CA . GLY B 1 232 ? -15.016 0.719 22.219 1 48.28 232 GLY B CA 1
ATOM 3510 C C . GLY B 1 232 ? -14.164 -0.533 22.312 1 48.28 232 GLY B C 1
ATOM 3511 O O . GLY B 1 232 ? -13.281 -0.744 21.484 1 48.28 232 GLY B O 1
ATOM 3512 N N . PRO B 1 233 ? -14.086 -1.205 23.391 1 41.47 233 PRO B N 1
ATOM 3513 C CA . PRO B 1 233 ? -13.32 -2.42 23.672 1 41.47 233 PRO B CA 1
ATOM 3514 C C . PRO B 1 233 ? -13.312 -3.41 22.516 1 41.47 233 PRO B C 1
ATOM 3516 O O . PRO B 1 233 ? -12.562 -4.383 22.531 1 41.47 233 PRO B O 1
ATOM 3519 N N . GLN B 1 234 ? -14.234 -3.482 21.75 1 36.97 234 GLN B N 1
ATOM 3520 C CA . GLN B 1 234 ? -14.523 -4.695 20.984 1 36.97 234 GLN B CA 1
ATOM 3521 C C . GLN B 1 234 ? -13.477 -4.93 19.906 1 36.97 234 GLN B C 1
ATOM 3523 O O . GLN B 1 234 ? -13.172 -6.078 19.578 1 36.97 234 GLN B O 1
ATOM 3528 N N . ASN B 1 235 ? -13.398 -4.055 18.938 1 37.03 235 ASN B N 1
ATOM 3529 C CA . ASN B 1 235 ? -12.977 -4.559 17.641 1 37.03 235 ASN B CA 1
ATOM 3530 C C . ASN B 1 235 ? -11.461 -4.75 17.578 1 37.03 235 ASN B C 1
ATOM 3532 O O . ASN B 1 235 ? -10.898 -4.902 16.484 1 37.03 235 ASN B O 1
ATOM 3536 N N . THR B 1 236 ? -10.766 -4.312 18.5 1 36.78 236 THR B N 1
ATOM 3537 C CA . THR B 1 236 ? -9.328 -4.324 18.281 1 36.78 236 THR B CA 1
ATOM 3538 C C . THR B 1 236 ? -8.797 -5.758 18.234 1 36.78 236 THR B C 1
ATOM 3540 O O . THR B 1 236 ? -8.195 -6.227 19.203 1 36.78 236 THR B O 1
ATOM 3543 N N . GLU B 1 237 ? -9.516 -6.762 18.062 1 32.91 237 GLU B N 1
ATOM 3544 C CA . GLU B 1 237 ? -8.758 -8.008 18.031 1 32.91 237 GLU B CA 1
ATOM 3545 C C . GLU B 1 237 ? -7.57 -7.918 17.078 1 32.91 237 GLU B C 1
ATOM 3547 O O . GLU B 1 237 ? -7.727 -8.117 15.867 1 32.91 237 GLU B O 1
ATOM 3552 N N . PHE B 1 238 ? -6.805 -6.961 17.094 1 33.5 238 PHE B N 1
ATOM 3553 C CA . PHE B 1 238 ? -5.547 -7.051 16.359 1 33.5 238 PHE B CA 1
ATOM 3554 C C . PHE B 1 238 ? -4.832 -8.359 16.672 1 33.5 238 PHE B C 1
ATOM 3556 O O . PHE B 1 238 ? -4.184 -8.484 17.719 1 33.5 238 PHE B O 1
ATOM 3563 N N . LEU B 1 239 ? -5.453 -9.562 16.859 1 27.55 239 LEU B N 1
ATOM 3564 C CA . LEU B 1 239 ? -4.609 -10.75 16.984 1 27.55 239 LEU B CA 1
ATOM 3565 C C . LEU B 1 239 ? -3.689 -10.891 15.773 1 27.55 239 LEU B C 1
ATOM 3567 O O . LEU B 1 239 ? -4.098 -10.641 14.641 1 27.55 239 LEU B O 1
#

Organism: NCBI:txid1457250

Secondary structure (DSSP, 8-state):
-PPEEEEES--TTHHHHHHHHHHHTT-EEEEEES-HHHHHHHHHTPPTT-EEEEEE--TT-HHHHHHHHHHHHHHT-S--EEEE---------TTT--HHHHHHHHIIIIIHHHHHHHHHHHHHHHHT-EEEEEE--GGGT---SS-HHHHHHHHHHHHHHHHHHHHHGGGTEEEEEEEEESEE--TTHHHH-TTS-GGGEEPHHHHHHHHHHHHH-S-GGG--SEEEEESSSSS----/-PPEEEEES--TTHHHHHHHHHHHTT-EEEEEES-HHHHHHHHHHPPTT-EEEEEE--TT-HHHHHHHHHHHHHHT-S--EEEE---------TTT--HHHHHHHHIIIIIHHHHHHHHHHHHHHHHT-EEEEEE--GGGT---SS-HHHHHHHHHHHHHHHHHHHHHGGGTEEEEEEEEESEE--TTHHHH-TTS-GGGEEPHHHHHHHHHHHHH-S-GGG--SEEEEESSTTS----

Nearest PDB structures (foldseek):
  1nff-assembly1_A  TM=8.936E-01  e=5.088E-19  Mycobacterium tuberculosis
  2ztu-assembly1_D  TM=8.936E-01  e=6.145E-18  Pseudomonas fragi
  9feb-assembly1_D  TM=8.929E-01  e=3.515E-17  Thermus caliditerrae
  5vt6-assembly1_B  TM=8.954E-01  e=8.408E-17  Burkholderia pseudomallei 1710b
  3o03-assembly1_A  TM=8.887E-01  e=3.749E-16  Streptococcus suis 05ZYH33

pLDDT: mean 88.63, std 13.96, range [26.25, 98.81]

Sequence (478 aa):
MTRTAVIAGVGPGLGESLARKFAAEGCQVALFARSSEYIEDLASDLPDPGEGLAVQTDLADVEQIREGFEAIRAEFGPVDVLVNHASAASWTGLMDTTVEAFENAWAVNGRGAFVCSQEAVGDMLETGGGTVLFTGATSAVRSLGGAIGFTAAKFAARGMAMDIAQEFGPEGIHVAHVVIDGQIDTPGVKERYPDRDPDTFLDPDEMAETYWHLVEQDDLSTQPFEVHITNGPQNTEFLMTRTAVIAGVGPGLGESLARKFAAEGCQVALFARSSEYIEDLASDLPDPGEGLAVQTDLADVEQIREGFEAIRAEFGPVDVLVNHASAASWTGLMDTTVEAFENAWAVNGRGAFVCSQEAVGDMLETGGGTVLFTGATSAVRSLGGAIGFTAAKFAARGMAMDIAQEFGPEGIHVAHVVIDGQIDTPGVKERYPDRDPDTFLDPDEMAETYWHLVEQDDLSTQPFEVHITNGPQNTEFL

Solvent-accessible surface area (backbone atoms only — not comparable to full-atom values): 23448 Å² total; per-residue (Å²): 134,78,44,26,32,37,38,40,42,46,43,87,33,50,40,45,28,36,51,38,49,44,10,50,74,36,18,37,34,35,36,23,22,71,55,50,69,62,36,44,53,47,25,73,63,44,40,71,72,19,44,46,40,55,38,69,23,48,50,65,34,68,65,43,46,54,52,43,54,50,54,41,36,74,74,73,37,64,38,32,31,36,34,41,47,40,76,46,84,30,83,32,27,67,86,71,47,48,70,65,55,34,48,50,12,27,30,36,31,29,54,25,40,50,53,52,45,38,55,36,49,54,30,10,64,73,72,60,25,32,33,40,36,36,55,46,30,45,41,32,82,46,48,82,31,42,26,33,30,29,17,16,17,32,10,12,38,48,28,34,41,40,12,50,26,52,59,32,36,90,59,47,29,47,37,31,34,37,29,40,42,67,49,63,59,30,91,64,42,62,73,75,39,68,85,50,62,77,86,40,43,34,54,32,60,61,50,25,51,54,54,47,50,68,61,68,53,81,59,72,89,73,57,61,49,66,44,79,50,65,54,60,89,62,89,66,71,78,119,133,77,44,24,31,37,37,40,41,48,43,88,34,51,40,45,28,37,52,37,50,45,10,51,74,37,18,38,34,35,34,24,22,69,54,50,67,62,36,43,54,49,24,74,63,44,40,72,73,19,46,46,40,57,36,69,23,48,50,65,36,69,67,42,46,55,52,42,54,51,54,41,36,74,73,74,36,65,38,33,32,39,33,41,48,41,76,45,84,30,82,31,26,66,87,71,46,48,71,65,55,34,47,50,12,28,30,34,32,30,54,24,39,52,54,52,46,38,57,36,49,56,31,9,66,72,74,60,25,34,32,41,36,38,56,46,29,45,39,31,80,45,46,79,32,41,25,32,30,29,17,17,18,32,11,13,37,48,28,35,41,40,13,48,25,52,61,32,36,90,57,48,29,45,35,32,34,38,29,39,42,67,49,64,59,29,91,67,42,61,73,75,38,67,87,51,62,76,85,40,42,34,55,30,61,62,50,25,52,54,54,47,51,68,60,67,53,80,58,69,89,74,56,62,51,65,45,80,49,64,57,58,91,72,76,70,69,78,119

InterPro domains:
  IPR002347 Short-chain dehydrogenase/reductase SDR [PF00106] (4-195)
  IPR002347 Short-chain dehydrogenase/reductase SDR [PR00081] (4-21)
  IPR002347 Short-chain dehydrogenase/reductase SDR [PR00081] (77-88)
  IPR002347 Short-chain dehydrogenase/reductase SDR [PR00081] (124-140)
  IPR002347 Short-chain dehydrogenase/reductase SDR [PR00081] (150-169)
  IPR036291 NAD(P)-binding domain superfamily [SSF51735] (3-219)

Radius of gyration: 23.26 Å; Cα contacts (8 Å, |Δi|>4): 1092; chains: 2; bounding box: 60×67×48 Å

Foldseek 3Di:
DAAEEEEAAADFFLNLLLQQLSQCVRHAYEYEDQDQVVQVVSQVVRDPPYGYHYQYADLLDLVSLVVSLVVCCVPPNAHAEYELEHADFQQAFDVPDDPVSLVVRCSRLPVSLVSNCVRRVVSQLVVQEHEYEYEAEPLLLDDPGGGVSRSVSRVNNLVVLVVCCVVCVVSHYAGAYEYEYFAAPGPPVCVVCVVDDPQQHDHSNVVSVVVVCSGPDPDSVPDDNYHYDGSDPDDCPSD/DAAEEEEAAADFFLNLLLQQLSQVVRHAYEYEDQDQVVQVVSQVVRDPPYGYHYQYADLLDLVSLVVSLVVCCVPPNAHAEYELEHADFQQAFDVPDDPVSLVVRCSRLPVSLVSNCVRRVVSQLVVQEHEYEYEAEPLLLDDPGGGVSRSVSRVNNLVVLVVCCVVCVVSHYAGAYEYEYFAAPGPPVCVVCVVDDPQQHHHSNVVSVVVVCSGPDPDSVPDDNYHYDGSDDPDPPVD